Protein AF-0000000077099362 (afdb_homodimer)

Nearest PDB structures (foldseek):
  7r97-assembly1_B  TM=7.527E-01  e=1.107E-15  Escherichia coli K-12
  3o2r-assembly2_D  TM=9.716E-01  e=1.561E-10  Campylobacter jejuni subsp. jejuni NCTC 11168 = ATCC 700819
  7nql-assembly1_Bh  TM=5.702E-01  e=1.095E-11  Sus scrofa
  7odt-assembly1_c  TM=5.889E-01  e=9.084E-11  Homo sapiens
  7qh7-assembly1_c  TM=5.889E-01  e=1.486E-10  Homo sapiens

Solvent-accessible surface area (backbone atoms only — not comparable to full-atom values): 23415 Å² total; per-residue (Å²): 131,61,70,64,54,54,52,52,48,27,59,73,72,71,46,85,68,83,55,56,64,45,55,52,23,16,32,19,36,58,59,24,31,59,72,67,63,50,64,90,83,51,26,18,54,54,32,19,54,39,7,47,25,50,49,42,28,50,50,38,52,50,46,56,66,72,44,71,86,60,53,43,71,55,51,52,52,46,47,51,24,59,70,28,54,69,44,32,17,50,40,22,54,76,66,48,44,41,80,62,46,40,58,20,72,66,46,46,74,73,44,44,53,74,32,45,69,55,32,20,41,34,45,25,2,44,40,20,29,38,29,73,64,67,28,65,68,55,28,43,52,52,43,49,65,58,57,51,55,61,42,68,59,46,33,48,40,61,35,12,50,60,53,43,52,54,54,44,60,71,78,42,87,61,55,78,45,77,43,82,75,45,80,43,69,55,87,94,60,34,36,23,31,20,35,26,21,52,61,89,44,76,57,19,60,16,59,24,77,37,66,67,49,2,44,29,35,2,23,26,46,21,58,75,45,38,72,67,67,79,97,131,62,68,65,54,54,52,51,48,27,59,72,72,72,47,83,66,84,56,58,63,44,55,52,23,16,33,19,37,57,58,23,30,60,71,66,64,51,62,88,83,48,26,16,55,52,32,18,55,40,7,47,24,50,49,43,29,50,50,38,52,49,47,56,66,72,43,71,88,58,54,43,70,57,52,51,53,44,47,51,25,59,70,28,52,69,45,32,17,50,40,22,54,76,65,48,44,41,80,61,46,41,58,21,70,68,46,46,74,73,44,43,53,73,32,45,70,55,32,20,42,34,45,24,2,43,39,20,28,39,28,74,63,66,29,65,68,54,27,42,52,52,44,50,64,59,59,51,56,61,43,69,58,44,32,47,41,60,35,12,49,61,53,44,52,54,55,44,61,71,78,42,86,61,55,76,44,75,44,82,75,44,81,43,70,55,87,93,58,34,36,24,31,20,34,26,23,54,60,88,42,75,57,21,59,17,58,23,75,37,67,66,48,2,44,30,36,2,24,25,45,22,56,75,44,40,72,66,66,79,97

Structure (mmCIF, N/CA/C/O backbone):
data_AF-0000000077099362-model_v1
#
loop_
_entity.id
_entity.type
_entity.pdbx_description
1 polymer 'Ribonuclease 3'
#
loop_
_atom_site.group_PDB
_atom_site.id
_atom_site.type_symbol
_atom_site.label_atom_id
_atom_site.label_alt_id
_atom_site.label_comp_id
_atom_site.label_asym_id
_atom_site.label_entity_id
_atom_site.label_seq_id
_atom_site.pdbx_PDB_ins_code
_atom_site.Cartn_x
_atom_site.Cartn_y
_atom_site.Cartn_z
_atom_site.occupancy
_atom_site.B_iso_or_equiv
_atom_site.auth_seq_id
_atom_site.auth_comp_id
_atom_site.auth_asym_id
_atom_site.auth_atom_id
_atom_site.pdbx_PDB_model_num
ATOM 1 N N . MET A 1 1 ? 21.219 19 14.703 1 59.09 1 MET A N 1
ATOM 2 C CA . MET A 1 1 ? 19.953 19.156 15.414 1 59.09 1 MET A CA 1
ATOM 3 C C . MET A 1 1 ? 20.188 19.375 16.906 1 59.09 1 MET A C 1
ATOM 5 O O . MET A 1 1 ? 20.984 18.688 17.516 1 59.09 1 MET A O 1
ATOM 9 N N . ASN A 1 2 ? 19.625 20.469 17.469 1 68.56 2 ASN A N 1
ATOM 10 C CA . ASN A 1 2 ? 19.844 20.781 18.875 1 68.56 2 ASN A CA 1
ATOM 11 C C . ASN A 1 2 ? 19.172 19.75 19.781 1 68.56 2 ASN A C 1
ATOM 13 O O . ASN A 1 2 ? 18.078 19.281 19.5 1 68.56 2 ASN A O 1
ATOM 17 N N . GLN A 1 3 ? 19.953 19.031 20.578 1 73.81 3 GLN A N 1
ATOM 18 C CA . GLN A 1 3 ? 19.547 18.047 21.562 1 73.81 3 GLN A CA 1
ATOM 19 C C . GLN A 1 3 ? 18.25 18.469 22.25 1 73.81 3 GLN A C 1
ATOM 21 O O . GLN A 1 3 ? 17.375 17.625 22.5 1 73.81 3 GLN A O 1
ATOM 26 N N . SER A 1 4 ? 18.141 19.719 22.375 1 80.69 4 SER A N 1
ATOM 27 C CA . SER A 1 4 ? 16.969 20.234 23.047 1 80.69 4 SER A CA 1
ATOM 28 C C . SER A 1 4 ? 15.711 20.062 22.188 1 80.69 4 SER A C 1
ATOM 30 O O . SER A 1 4 ? 14.641 19.734 22.703 1 80.69 4 SER A O 1
ATOM 32 N N . ASN A 1 5 ? 15.898 20.141 20.922 1 88.5 5 ASN A N 1
ATOM 33 C CA . ASN A 1 5 ? 14.773 20.016 20 1 88.5 5 ASN A CA 1
ATOM 34 C C . ASN A 1 5 ? 14.258 18.578 19.938 1 88.5 5 ASN A C 1
ATOM 36 O O . ASN A 1 5 ? 13.047 18.344 19.922 1 88.5 5 ASN A O 1
ATOM 40 N N . GLN A 1 6 ? 15.156 17.672 20.016 1 91.25 6 GLN A N 1
ATOM 41 C CA . GLN A 1 6 ? 14.781 16.266 19.984 1 91.25 6 GLN A CA 1
ATOM 42 C C . GLN A 1 6 ? 14.078 15.859 21.266 1 91.25 6 GLN A C 1
ATOM 44 O O . GLN A 1 6 ? 13.125 15.078 21.25 1 91.25 6 GLN A O 1
ATOM 49 N N . GLU A 1 7 ? 14.641 16.375 22.375 1 93.69 7 GLU A N 1
ATOM 50 C CA . GLU A 1 7 ? 14.023 16.094 23.672 1 93.69 7 GLU A CA 1
ATOM 51 C C . GLU A 1 7 ? 12.609 16.641 23.75 1 93.69 7 GLU A C 1
ATOM 53 O O . GLU A 1 7 ? 11.711 15.984 24.281 1 93.69 7 GLU A O 1
ATOM 58 N N . ASP A 1 8 ? 12.461 17.812 23.266 1 95.38 8 ASP A N 1
ATOM 59 C CA . ASP A 1 8 ? 11.156 18.453 23.25 1 95.38 8 ASP A CA 1
ATOM 60 C C . ASP A 1 8 ? 10.156 17.656 22.422 1 95.38 8 ASP A C 1
ATOM 62 O O . ASP A 1 8 ? 8.992 17.5 22.812 1 95.38 8 ASP A O 1
ATOM 66 N N . PHE A 1 9 ? 10.586 17.141 21.312 1 96.5 9 PHE A N 1
ATOM 67 C CA . PHE A 1 9 ? 9.695 16.375 20.453 1 96.5 9 PHE A CA 1
ATOM 68 C C . PHE A 1 9 ? 9.328 15.047 21.094 1 96.5 9 PHE A C 1
ATOM 70 O O . PHE A 1 9 ? 8.18 14.609 21.031 1 96.5 9 PHE A O 1
ATOM 77 N N . GLN A 1 10 ? 10.312 14.43 21.703 1 97.25 10 GLN A N 1
ATOM 78 C CA . GLN A 1 10 ? 10.055 13.188 22.406 1 97.25 10 GLN A CA 1
ATOM 79 C C . GLN A 1 10 ? 9 13.391 23.5 1 97.25 10 GLN A C 1
ATOM 81 O O . GLN A 1 10 ? 8.125 12.539 23.688 1 97.25 10 GLN A O 1
ATOM 86 N N . LYS A 1 11 ? 9.086 14.5 24.188 1 96.06 11 LYS A N 1
ATOM 87 C CA . LYS A 1 11 ? 8.094 14.836 25.203 1 96.06 11 LYS A CA 1
ATOM 88 C C . LYS A 1 11 ? 6.715 15.047 24.594 1 96.06 11 LYS A C 1
ATOM 90 O O . LYS A 1 11 ? 5.703 14.602 25.141 1 96.06 11 LYS A O 1
ATOM 95 N N . LYS A 1 12 ? 6.711 15.688 23.516 1 95.5 12 LYS A N 1
ATOM 96 C CA . LYS A 1 12 ? 5.461 16 22.828 1 95.5 12 LYS A CA 1
ATOM 97 C C . LYS A 1 12 ? 4.73 14.734 22.406 1 95.5 12 LYS A C 1
ATOM 99 O O . LYS A 1 12 ? 3.508 14.641 22.547 1 95.5 12 LYS A O 1
ATOM 104 N N . ILE A 1 13 ? 5.48 13.703 21.891 1 96.56 13 ILE A N 1
ATOM 105 C CA . ILE A 1 13 ? 4.832 12.5 21.375 1 96.56 13 ILE A CA 1
ATOM 106 C C . ILE A 1 13 ? 4.824 11.422 22.453 1 96.56 13 ILE A C 1
ATOM 108 O O . ILE A 1 13 ? 4.398 10.289 22.203 1 96.56 13 ILE A O 1
ATOM 112 N N . LYS A 1 14 ? 5.414 11.75 23.641 1 96.31 14 LYS A N 1
ATOM 113 C CA . LYS A 1 14 ? 5.434 10.883 24.828 1 96.31 14 LYS A CA 1
ATOM 114 C C . LYS A 1 14 ? 6.125 9.562 24.516 1 96.31 14 LYS A C 1
ATOM 116 O O . LYS A 1 14 ? 5.621 8.492 24.875 1 96.31 14 LYS A O 1
ATOM 121 N N . ILE A 1 15 ? 7.195 9.656 23.75 1 97.5 15 ILE A N 1
ATOM 122 C CA . ILE A 1 15 ? 8.023 8.492 23.453 1 97.5 15 ILE A CA 1
ATOM 123 C C . ILE A 1 15 ? 9.492 8.836 23.688 1 97.5 15 ILE A C 1
ATOM 125 O O . ILE A 1 15 ? 10.016 9.805 23.125 1 97.5 15 ILE A O 1
ATOM 129 N N . ARG A 1 16 ? 10.133 8.102 24.562 1 97.44 16 ARG A N 1
ATOM 130 C CA . ARG A 1 16 ? 11.57 8.234 24.766 1 97.44 16 ARG A CA 1
ATOM 131 C C . ARG A 1 16 ? 12.344 7.188 23.969 1 97.44 16 ARG A C 1
ATOM 133 O O . ARG A 1 16 ? 12.305 6 24.297 1 97.44 16 ARG A O 1
ATOM 140 N N . PHE A 1 17 ? 13.031 7.621 23.016 1 97.94 17 PHE A N 1
ATOM 141 C CA . PHE A 1 17 ? 13.758 6.715 22.141 1 97.94 17 PHE A CA 1
ATOM 142 C C . PHE A 1 17 ? 14.953 6.102 22.844 1 97.94 17 PHE A C 1
ATOM 144 O O . PHE A 1 17 ? 15.688 6.801 23.562 1 97.94 17 PHE A O 1
ATOM 151 N N . HIS A 1 18 ? 15.148 4.832 22.688 1 98.25 18 HIS A N 1
ATOM 152 C CA . HIS A 1 18 ? 16.375 4.184 23.141 1 98.25 18 HIS A CA 1
ATOM 153 C C . HIS A 1 18 ? 17.562 4.617 22.297 1 98.25 18 HIS A C 1
ATOM 155 O O . HIS A 1 18 ? 18.641 4.918 22.828 1 98.25 18 HIS A O 1
ATOM 161 N N . ASP A 1 19 ? 17.438 4.609 20.984 1 97.62 19 ASP A N 1
ATOM 162 C CA . ASP A 1 19 ? 18.422 5.109 20.031 1 97.62 19 ASP A CA 1
ATOM 163 C C . ASP A 1 19 ? 17.984 6.449 19.438 1 97.62 19 ASP A C 1
ATOM 165 O O . ASP A 1 19 ? 17.25 6.488 18.438 1 97.62 19 ASP A O 1
ATOM 169 N N . LYS A 1 20 ? 18.469 7.477 19.953 1 96.12 20 LYS A N 1
ATOM 170 C CA . LYS A 1 20 ? 18.062 8.828 19.578 1 96.12 20 LYS A CA 1
ATOM 171 C C . LYS A 1 20 ? 18.438 9.125 18.125 1 96.12 20 LYS A C 1
ATOM 173 O O . LYS A 1 20 ? 17.844 10.016 17.5 1 96.12 20 LYS A O 1
ATOM 178 N N . LYS A 1 21 ? 19.375 8.398 17.578 1 96.38 21 LYS A N 1
ATOM 179 C CA . LYS A 1 21 ? 19.797 8.609 16.203 1 96.38 21 LYS A CA 1
ATOM 180 C C . LYS A 1 21 ? 18.656 8.312 15.227 1 96.38 21 LYS A C 1
ATOM 182 O O . LYS A 1 21 ? 18.562 8.922 14.164 1 96.38 21 LYS A O 1
ATOM 187 N N . LEU A 1 22 ? 17.797 7.324 15.586 1 97.75 22 LEU A N 1
ATOM 188 C CA . LEU A 1 22 ? 16.641 6.988 14.75 1 97.75 22 LEU A CA 1
ATOM 189 C C . LEU A 1 22 ? 15.711 8.195 14.594 1 97.75 22 LEU A C 1
ATOM 191 O O . LEU A 1 22 ? 15.234 8.477 13.492 1 97.75 22 LEU A O 1
ATOM 195 N N . LEU A 1 23 ? 15.5 8.891 15.734 1 97.88 23 LEU A N 1
ATOM 196 C CA . LEU A 1 23 ? 14.641 10.07 15.688 1 97.88 23 LEU A CA 1
ATOM 197 C C . LEU A 1 23 ? 15.297 11.18 14.875 1 97.88 23 LEU A C 1
ATOM 199 O O . LEU A 1 23 ? 14.625 11.852 14.078 1 97.88 23 LEU A O 1
ATOM 203 N N . THR A 1 24 ? 16.594 11.352 15.055 1 97.06 24 THR A N 1
ATOM 204 C CA . THR A 1 24 ? 17.328 12.352 14.281 1 97.06 24 THR A CA 1
ATOM 205 C C . THR A 1 24 ? 17.172 12.086 12.789 1 97.06 24 THR A C 1
ATOM 207 O O . THR A 1 24 ? 16.891 13 12.016 1 97.06 24 THR A O 1
ATOM 210 N N . THR A 1 25 ? 17.328 10.852 12.414 1 97.62 25 THR A N 1
ATOM 211 C CA . THR A 1 25 ? 17.219 10.461 11.016 1 97.62 25 THR A CA 1
ATOM 212 C C . THR A 1 25 ? 15.797 10.711 10.5 1 97.62 25 THR A C 1
ATOM 214 O O . THR A 1 25 ? 15.617 11.234 9.398 1 97.62 25 THR A O 1
ATOM 217 N N . ALA A 1 26 ? 14.781 10.391 11.305 1 98.56 26 ALA A N 1
ATOM 218 C CA . ALA A 1 26 ? 13.383 10.562 10.914 1 98.56 26 ALA A CA 1
ATOM 219 C C . ALA A 1 26 ? 13.062 12.031 10.656 1 98.56 26 ALA A C 1
ATOM 221 O O . ALA A 1 26 ? 12.203 12.352 9.828 1 98.56 26 ALA A O 1
ATOM 222 N N . LEU A 1 27 ? 13.805 12.906 11.352 1 98.25 27 LEU A N 1
ATOM 223 C CA . LEU A 1 27 ? 13.523 14.336 11.281 1 98.25 27 LEU A CA 1
ATOM 224 C C . LEU A 1 27 ? 14.43 15.023 10.273 1 98.25 27 LEU A C 1
ATOM 226 O O . LEU A 1 27 ? 14.328 16.234 10.062 1 98.25 27 LEU A O 1
ATOM 230 N N . THR A 1 28 ? 15.266 14.281 9.609 1 98.12 28 THR A N 1
ATOM 231 C CA . THR A 1 28 ? 16.234 14.844 8.672 1 98.12 28 THR A CA 1
ATOM 232 C C . THR A 1 28 ? 15.719 14.727 7.234 1 98.12 28 THR A C 1
ATOM 234 O O . THR A 1 28 ? 15.664 13.625 6.68 1 98.12 28 THR A O 1
ATOM 237 N N . HIS A 1 29 ? 15.336 15.797 6.684 1 98.31 29 HIS A N 1
ATOM 238 C CA . HIS A 1 29 ? 14.922 15.828 5.285 1 98.31 29 HIS A CA 1
ATOM 239 C C . HIS A 1 29 ? 16.125 15.68 4.352 1 98.31 29 HIS A C 1
ATOM 241 O O . HIS A 1 29 ? 17.25 16.047 4.715 1 98.31 29 HIS A O 1
ATOM 247 N N . SER A 1 30 ? 15.898 15.188 3.166 1 97.31 30 SER A N 1
ATOM 248 C CA . SER A 1 30 ? 16.969 14.945 2.209 1 97.31 30 SER A CA 1
ATOM 249 C C . SER A 1 30 ? 17.688 16.234 1.838 1 97.31 30 SER A C 1
ATOM 251 O O . SER A 1 30 ? 18.891 16.25 1.58 1 97.31 30 SER A O 1
ATOM 253 N N . SER A 1 31 ? 16.984 17.391 1.792 1 96.94 31 SER A N 1
ATOM 254 C CA . SER A 1 31 ? 17.594 18.672 1.492 1 96.94 31 SER A CA 1
ATOM 255 C C . SER A 1 31 ? 18.719 19 2.484 1 96.94 31 SER A C 1
ATOM 257 O O . SER A 1 31 ? 19.766 19.531 2.104 1 96.94 31 SER A O 1
ATOM 259 N N . TYR A 1 32 ? 18.5 18.703 3.723 1 97.31 32 TYR A N 1
ATOM 260 C CA . TYR A 1 32 ? 19.484 18.953 4.777 1 97.31 32 TYR A CA 1
ATOM 261 C C . TYR A 1 32 ? 20.672 18.016 4.637 1 97.31 32 TYR A C 1
ATOM 263 O O . TYR A 1 32 ? 21.828 18.453 4.75 1 97.31 32 TYR A O 1
ATOM 271 N N . ALA A 1 33 ? 20.344 16.75 4.496 1 96.12 33 ALA A N 1
ATOM 272 C CA . ALA A 1 33 ? 21.391 15.758 4.348 1 96.12 33 ALA A CA 1
ATOM 273 C C . ALA A 1 33 ? 22.312 16.109 3.188 1 96.12 33 ALA A C 1
ATOM 275 O O . ALA A 1 33 ? 23.547 15.977 3.297 1 96.12 33 ALA A O 1
ATOM 276 N N . ASN A 1 34 ? 21.734 16.484 2.1 1 94.25 34 ASN A N 1
ATOM 277 C CA . ASN A 1 34 ? 22.516 16.875 0.928 1 94.25 34 ASN A CA 1
ATOM 278 C C . ASN A 1 34 ? 23.359 18.109 1.201 1 94.25 34 ASN A C 1
ATOM 280 O O . ASN A 1 34 ? 24.531 18.156 0.833 1 94.25 34 ASN A O 1
ATOM 284 N N . GLU A 1 35 ? 22.734 19.109 1.801 1 94.44 35 GLU A N 1
ATOM 285 C CA . GLU A 1 35 ? 23.422 20.359 2.104 1 94.44 35 GLU A CA 1
ATOM 286 C C . GLU A 1 35 ? 24.641 20.125 3.002 1 94.44 35 GLU A C 1
ATOM 288 O O . GLU A 1 35 ? 25.688 20.75 2.83 1 94.44 35 GLU A O 1
ATOM 293 N N . ARG A 1 36 ? 24.516 19.234 3.883 1 93.56 36 ARG A N 1
ATOM 294 C CA . ARG A 1 36 ? 25.578 18.969 4.852 1 93.56 36 ARG A CA 1
ATOM 295 C C . ARG A 1 36 ? 26.469 17.828 4.375 1 93.56 36 ARG A C 1
ATOM 297 O O . ARG A 1 36 ? 27.391 17.406 5.09 1 93.56 36 ARG A O 1
ATOM 304 N N . LYS A 1 37 ? 26.156 17.234 3.25 1 91.88 37 LYS A N 1
ATOM 305 C CA . LYS A 1 37 ? 26.938 16.156 2.652 1 91.88 37 LYS A CA 1
ATOM 306 C C . LYS A 1 37 ? 27.031 14.961 3.59 1 91.88 37 LYS A C 1
ATOM 308 O O . LYS A 1 37 ? 28.109 14.422 3.82 1 91.88 37 LYS A O 1
ATOM 313 N N . LEU A 1 38 ? 25.938 14.773 4.18 1 89 38 LEU A N 1
ATOM 314 C CA . LEU A 1 38 ? 25.875 13.594 5.039 1 89 38 LEU A CA 1
ATOM 315 C C . LEU A 1 38 ? 25.953 12.32 4.211 1 89 38 LEU A C 1
ATOM 317 O O . LEU A 1 38 ? 25.641 12.328 3.018 1 89 38 LEU A O 1
ATOM 321 N N . SER A 1 39 ? 26.328 11.219 4.812 1 84.94 39 SER A N 1
ATOM 322 C CA . SER A 1 39 ? 26.391 9.93 4.133 1 84.94 39 SER A CA 1
ATOM 323 C C . SER A 1 39 ? 25.016 9.469 3.682 1 84.94 39 SER A C 1
ATOM 325 O O . SER A 1 39 ? 24 9.961 4.18 1 84.94 39 SER A O 1
ATOM 327 N N . ARG A 1 40 ? 25.047 8.547 2.797 1 81.44 40 ARG A N 1
ATOM 328 C CA . ARG A 1 40 ? 23.797 7.992 2.277 1 81.44 40 ARG A CA 1
ATOM 329 C C . ARG A 1 40 ? 23 7.324 3.387 1 81.44 40 ARG A C 1
ATOM 331 O O . ARG A 1 40 ? 23.562 6.66 4.258 1 81.44 40 ARG A O 1
ATOM 338 N N . GLY A 1 41 ? 21.781 7.539 3.365 1 84.06 41 GLY A N 1
ATOM 339 C CA . GLY A 1 41 ? 20.906 6.867 4.309 1 84.06 41 GLY A CA 1
ATOM 340 C C . GLY A 1 41 ? 20.672 7.656 5.586 1 84.06 41 GLY A C 1
ATOM 341 O O . GLY A 1 41 ? 20.062 7.16 6.527 1 84.06 41 GLY A O 1
ATOM 342 N N . LYS A 1 42 ? 21.078 8.898 5.531 1 90.69 42 LYS A N 1
ATOM 343 C CA . LYS A 1 42 ? 20.984 9.68 6.758 1 90.69 42 LYS A CA 1
ATOM 344 C C . LYS A 1 42 ? 19.75 10.578 6.738 1 90.69 42 LYS A C 1
ATOM 346 O O . LYS A 1 42 ? 19.438 11.242 7.73 1 90.69 42 LYS A O 1
ATOM 351 N N . ASP A 1 43 ? 19.078 10.609 5.656 1 97.38 43 ASP A N 1
ATOM 352 C CA . ASP A 1 43 ? 17.797 11.32 5.617 1 97.38 43 ASP A CA 1
ATOM 353 C C . ASP A 1 43 ? 16.641 10.375 5.945 1 97.38 43 ASP A C 1
ATOM 355 O O . ASP A 1 43 ? 16.859 9.203 6.25 1 97.38 43 ASP A O 1
ATOM 359 N N . ASN A 1 44 ? 15.461 10.859 5.902 1 98.44 44 ASN A N 1
ATOM 360 C CA . ASN A 1 44 ? 14.352 10.125 6.488 1 98.44 44 ASN A CA 1
ATOM 361 C C . ASN A 1 44 ? 13.648 9.25 5.449 1 98.44 44 ASN A C 1
ATOM 363 O O . ASN A 1 44 ? 12.617 8.648 5.738 1 98.44 44 ASN A O 1
ATOM 367 N N . GLU A 1 45 ? 14.227 9.086 4.27 1 98.44 45 GLU A N 1
ATOM 368 C CA . GLU A 1 45 ? 13.523 8.438 3.162 1 98.44 45 GLU A CA 1
ATOM 369 C C . GLU A 1 45 ? 13.344 6.945 3.418 1 98.44 45 GLU A C 1
ATOM 371 O O . GLU A 1 45 ? 12.258 6.402 3.199 1 98.44 45 GLU A O 1
ATOM 376 N N . ARG A 1 46 ? 14.375 6.277 3.891 1 98.56 46 ARG A N 1
ATOM 377 C CA . ARG A 1 46 ? 14.273 4.844 4.156 1 98.56 46 ARG A CA 1
ATOM 378 C C . ARG A 1 46 ? 13.328 4.574 5.328 1 98.56 46 ARG A C 1
ATOM 380 O O . ARG A 1 46 ? 12.594 3.584 5.32 1 98.56 46 ARG A O 1
ATOM 387 N N . LEU A 1 47 ? 13.367 5.469 6.348 1 98.81 47 LEU A N 1
ATOM 388 C CA . LEU A 1 47 ? 12.453 5.324 7.469 1 98.81 47 LEU A CA 1
ATOM 389 C C . LEU A 1 47 ? 11.008 5.566 7.031 1 98.81 47 LEU A C 1
ATOM 391 O O . LEU A 1 47 ? 10.086 4.926 7.535 1 98.81 47 LEU A O 1
ATOM 395 N N . GLU A 1 48 ? 10.852 6.547 6.164 1 98.81 48 GLU A N 1
ATOM 396 C CA . GLU A 1 48 ? 9.539 6.785 5.582 1 98.81 48 GLU A CA 1
ATOM 397 C C . GLU A 1 48 ? 9.016 5.535 4.875 1 98.81 48 GLU A C 1
ATOM 399 O O . GLU A 1 48 ? 7.844 5.176 5.02 1 98.81 48 GLU A O 1
ATOM 404 N N . PHE A 1 49 ? 9.859 4.891 4.129 1 98.75 49 PHE A N 1
ATOM 405 C CA . PHE A 1 49 ? 9.539 3.654 3.426 1 98.75 49 PHE A CA 1
ATOM 406 C C . PHE A 1 49 ? 9.039 2.592 4.395 1 98.75 49 PHE A C 1
ATOM 408 O O . PHE A 1 49 ? 7.984 1.987 4.172 1 98.75 49 PHE A O 1
ATOM 415 N N . LEU A 1 50 ? 9.75 2.387 5.453 1 98.81 50 LEU A N 1
ATOM 416 C CA . LEU A 1 50 ? 9.375 1.401 6.457 1 98.81 50 LEU A CA 1
ATOM 417 C C . LEU A 1 50 ? 8.117 1.842 7.203 1 98.81 50 LEU A C 1
ATOM 419 O O . LEU A 1 50 ? 7.203 1.041 7.414 1 98.81 50 LEU A O 1
ATOM 423 N N . GLY A 1 51 ? 8.062 3.109 7.578 1 98.88 51 GLY A N 1
ATOM 424 C CA . GLY A 1 51 ? 6.938 3.662 8.312 1 98.88 51 GLY A CA 1
ATOM 425 C C . GLY A 1 51 ? 5.629 3.578 7.555 1 98.88 51 GLY A C 1
ATOM 426 O O . GLY A 1 51 ? 4.57 3.357 8.148 1 98.88 51 GLY A O 1
ATOM 427 N N . ASP A 1 52 ? 5.727 3.779 6.262 1 98.62 52 ASP A N 1
ATOM 428 C CA . ASP A 1 52 ? 4.543 3.656 5.418 1 98.62 52 ASP A CA 1
ATOM 429 C C . ASP A 1 52 ? 3.936 2.26 5.527 1 98.62 52 ASP A C 1
ATOM 431 O O . ASP A 1 52 ? 2.715 2.117 5.641 1 98.62 52 ASP A O 1
ATOM 435 N N . ALA A 1 53 ? 4.73 1.261 5.508 1 98.81 53 ALA A N 1
ATOM 436 C CA . ALA A 1 53 ? 4.273 -0.124 5.605 1 98.81 53 ALA A CA 1
ATOM 437 C C . ALA A 1 53 ? 3.701 -0.414 6.992 1 98.81 53 ALA A C 1
ATOM 439 O O . ALA A 1 53 ? 2.686 -1.102 7.117 1 98.81 53 ALA A O 1
ATOM 440 N N . VAL A 1 54 ? 4.352 0.103 8.008 1 98.94 54 VAL A N 1
ATOM 441 C CA . VAL A 1 54 ? 3.867 -0.056 9.375 1 98.94 54 VAL A CA 1
ATOM 442 C C . VAL A 1 54 ? 2.484 0.576 9.516 1 98.94 54 VAL A C 1
ATOM 444 O O . VAL A 1 54 ? 1.562 -0.046 10.047 1 98.94 54 VAL A O 1
ATOM 447 N N . LEU A 1 55 ? 2.395 1.771 9.016 1 98.88 55 LEU A N 1
ATOM 448 C CA . LEU A 1 55 ? 1.136 2.508 9.062 1 98.88 55 LEU A CA 1
ATOM 449 C C . LEU A 1 55 ? 0.033 1.751 8.328 1 98.88 55 LEU A C 1
ATOM 451 O O . LEU A 1 55 ? -1.101 1.68 8.812 1 98.88 55 LEU A O 1
ATOM 455 N N . GLU A 1 56 ? 0.361 1.206 7.223 1 98.56 56 GLU A N 1
ATOM 456 C CA . GLU A 1 56 ? -0.602 0.458 6.422 1 98.56 56 GLU A CA 1
ATOM 457 C C . GLU A 1 56 ? -1.191 -0.708 7.211 1 98.56 56 GLU A C 1
ATOM 459 O O . GLU A 1 56 ? -2.404 -0.923 7.195 1 98.56 56 GLU A O 1
ATOM 464 N N . LEU A 1 57 ? -0.36 -1.438 7.824 1 98.81 57 LEU A N 1
ATOM 465 C CA . LEU A 1 57 ? -0.86 -2.59 8.562 1 98.81 57 LEU A CA 1
ATOM 466 C C . LEU A 1 57 ? -1.674 -2.146 9.773 1 98.81 57 LEU A C 1
ATOM 468 O O . LEU A 1 57 ? -2.75 -2.689 10.039 1 98.81 57 LEU A O 1
ATOM 472 N N . ILE A 1 58 ? -1.197 -1.14 10.5 1 98.69 58 ILE A N 1
ATOM 473 C CA . ILE A 1 58 ? -1.915 -0.661 11.672 1 98.69 58 ILE A CA 1
ATOM 474 C C . ILE A 1 58 ? -3.312 -0.193 11.273 1 98.69 58 ILE A C 1
ATOM 476 O O . ILE A 1 58 ? -4.301 -0.554 11.914 1 98.69 58 ILE A O 1
ATOM 480 N N . MET A 1 59 ? -3.357 0.556 10.211 1 98.44 59 MET A N 1
ATOM 481 C CA . MET A 1 59 ? -4.633 1.099 9.75 1 98.44 59 MET A CA 1
ATOM 482 C C . MET A 1 59 ? -5.551 -0.014 9.258 1 98.44 59 MET A C 1
ATOM 484 O O . MET A 1 59 ? -6.734 -0.042 9.586 1 98.44 59 MET A O 1
ATOM 488 N N . SER A 1 60 ? -5.039 -0.912 8.461 1 98.69 60 SER A N 1
ATOM 489 C CA . SER A 1 60 ? -5.836 -2.016 7.93 1 98.69 60 SER A CA 1
ATOM 490 C C . SER A 1 60 ? -6.375 -2.895 9.055 1 98.69 60 SER A C 1
ATOM 492 O O . SER A 1 60 ? -7.531 -3.322 9.016 1 98.69 60 SER A O 1
ATOM 494 N N . ASP A 1 61 ? -5.5 -3.176 10.008 1 98.56 61 ASP A N 1
ATOM 495 C CA . ASP A 1 61 ? -5.906 -3.971 11.164 1 98.56 61 ASP A CA 1
ATOM 496 C C . ASP A 1 61 ? -7.023 -3.279 11.938 1 98.56 61 ASP A C 1
ATOM 498 O O . ASP A 1 61 ? -8.031 -3.904 12.273 1 98.56 61 ASP A O 1
ATOM 502 N N . TYR A 1 62 ? -6.891 -1.995 12.18 1 98.06 62 TYR A N 1
ATOM 503 C CA . TYR A 1 62 ? -7.898 -1.201 12.875 1 98.06 62 TYR A CA 1
ATOM 504 C C . TYR A 1 62 ? -9.227 -1.234 12.133 1 98.06 62 TYR A C 1
ATOM 506 O O . TYR A 1 62 ? -10.273 -1.503 12.727 1 98.06 62 TYR A O 1
ATOM 514 N N . LEU A 1 63 ? -9.203 -0.965 10.836 1 97.81 63 LEU A N 1
ATOM 515 C CA . LEU A 1 63 ? -10.406 -0.902 10.023 1 97.81 63 LEU A CA 1
ATOM 516 C C . LEU A 1 63 ? -11.086 -2.268 9.945 1 97.81 63 LEU A C 1
ATOM 518 O O . LEU A 1 63 ? -12.312 -2.363 10.023 1 97.81 63 LEU A O 1
ATOM 522 N N . PHE A 1 64 ? -10.273 -3.332 9.797 1 98.31 64 PHE A N 1
ATOM 523 C CA . PHE A 1 64 ? -10.766 -4.699 9.695 1 98.31 64 PHE A CA 1
ATOM 524 C C . PHE A 1 64 ? -11.578 -5.07 10.938 1 98.31 64 PHE A C 1
ATOM 526 O O . PHE A 1 64 ? -12.641 -5.688 10.828 1 98.31 64 PHE A O 1
ATOM 533 N N . HIS A 1 65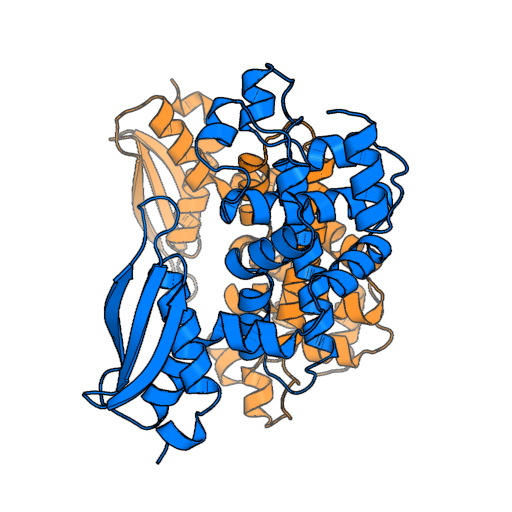 ? -11.148 -4.633 12.078 1 97.62 65 HIS A N 1
ATOM 534 C CA . HIS A 1 65 ? -11.766 -5.035 13.336 1 97.62 65 HIS A CA 1
ATOM 535 C C . HIS A 1 65 ? -12.875 -4.074 13.734 1 97.62 65 HIS A C 1
ATOM 537 O O . HIS A 1 65 ? -13.852 -4.473 14.383 1 97.62 65 HIS A O 1
ATOM 543 N N . THR A 1 66 ? -12.758 -2.822 13.406 1 96.06 66 THR A N 1
ATOM 544 C CA . THR A 1 66 ? -13.734 -1.808 13.805 1 96.06 66 THR A CA 1
ATOM 545 C C . THR A 1 66 ? -14.969 -1.865 12.914 1 96.06 66 THR A C 1
ATOM 547 O O . THR A 1 66 ? -16.094 -1.714 13.398 1 96.06 66 THR A O 1
ATOM 550 N N . TYR A 1 67 ? -14.789 -2.084 11.656 1 95.06 67 TYR A N 1
ATOM 551 C CA . TYR A 1 67 ? -15.875 -2.102 10.688 1 95.06 67 TYR A CA 1
ATOM 552 C C . TYR A 1 67 ? -16.094 -3.508 10.148 1 95.06 67 TYR A C 1
ATOM 554 O O . TYR A 1 67 ? -15.961 -3.748 8.945 1 95.06 67 TYR A O 1
ATOM 562 N N . LYS A 1 68 ? -16.594 -4.336 10.953 1 94.88 68 LYS A N 1
ATOM 563 C CA . LYS A 1 68 ? -16.672 -5.777 10.727 1 94.88 68 LYS A CA 1
ATOM 564 C C . LYS A 1 68 ? -17.672 -6.109 9.617 1 94.88 68 LYS A C 1
ATOM 566 O O . LYS A 1 68 ? -17.547 -7.152 8.969 1 94.88 68 LYS A O 1
ATOM 571 N N . ASP A 1 69 ? -18.625 -5.18 9.359 1 94.25 69 ASP A N 1
ATOM 572 C CA . ASP A 1 69 ? -19.703 -5.48 8.414 1 94.25 69 ASP A CA 1
ATOM 573 C C . ASP A 1 69 ? -19.453 -4.793 7.074 1 94.25 69 ASP A C 1
ATOM 575 O O . ASP A 1 69 ? -20.234 -4.969 6.137 1 94.25 69 ASP A O 1
ATOM 579 N N . GLU A 1 70 ? -18.391 -3.998 6.992 1 95 70 GLU A N 1
ATOM 580 C CA . GLU A 1 70 ? -18.125 -3.27 5.754 1 95 70 GLU A CA 1
ATOM 581 C C . GLU A 1 70 ? -17.328 -4.125 4.773 1 95 70 GLU A C 1
ATOM 583 O O . GLU A 1 70 ? -16.422 -4.855 5.176 1 95 70 GLU A O 1
ATOM 588 N N . PRO A 1 71 ? -17.656 -4.055 3.471 1 95.75 71 PRO A N 1
ATOM 589 C CA . PRO A 1 71 ? -16.922 -4.82 2.463 1 95.75 71 PRO A CA 1
ATOM 590 C C . PRO A 1 71 ? -15.531 -4.262 2.203 1 95.75 71 PRO A C 1
ATOM 592 O O . PRO A 1 71 ? -15.234 -3.129 2.586 1 95.75 71 PRO A O 1
ATOM 595 N N . GLU A 1 72 ? -14.711 -5.035 1.538 1 97.06 72 GLU A N 1
ATOM 596 C CA . GLU A 1 72 ? -13.328 -4.691 1.23 1 97.06 72 GLU A CA 1
ATOM 597 C C . GLU A 1 72 ? -13.242 -3.338 0.531 1 97.06 72 GLU A C 1
ATOM 599 O O . GLU A 1 72 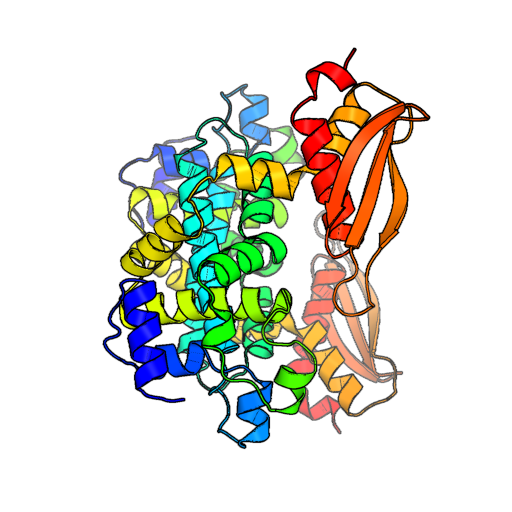? -12.352 -2.531 0.833 1 97.06 72 GLU A O 1
ATOM 604 N N . GLY A 1 73 ? -14.117 -3.119 -0.422 1 95.25 73 GLY A N 1
ATOM 605 C CA . GLY A 1 73 ? -14.094 -1.862 -1.151 1 95.25 73 GLY A CA 1
ATOM 606 C C . GLY A 1 73 ? -14.219 -0.648 -0.251 1 95.25 73 GLY A C 1
ATOM 607 O O . GLY A 1 73 ? -13.516 0.347 -0.444 1 95.25 73 GLY A O 1
ATOM 608 N N . LYS A 1 74 ? -15.023 -0.724 0.744 1 94.19 74 LYS A N 1
ATOM 609 C CA . LYS A 1 74 ? -15.203 0.366 1.7 1 94.19 74 LYS A CA 1
ATOM 610 C C . LYS A 1 74 ? -13.977 0.517 2.596 1 94.19 74 LYS A C 1
ATOM 612 O O . LYS A 1 74 ? -13.539 1.635 2.871 1 94.19 74 LYS A O 1
ATOM 617 N N . LEU A 1 75 ? -13.445 -0.601 3.049 1 97.25 75 LEU A N 1
ATOM 618 C CA . LEU A 1 75 ? -12.25 -0.568 3.885 1 97.25 75 LEU A CA 1
ATOM 619 C C . LEU A 1 75 ? -11.086 0.071 3.143 1 97.25 75 LEU A C 1
ATOM 621 O O . LEU A 1 75 ? -10.336 0.861 3.719 1 97.25 75 LEU A O 1
ATOM 625 N N . THR A 1 76 ? -10.969 -0.267 1.896 1 97.19 76 THR A N 1
ATOM 626 C CA . THR A 1 76 ? -9.898 0.264 1.057 1 97.19 76 THR A CA 1
ATOM 627 C C . THR A 1 76 ? -10.023 1.778 0.916 1 97.19 76 THR A C 1
ATOM 629 O O . THR A 1 76 ? -9.031 2.502 1.04 1 97.19 76 THR A O 1
ATOM 632 N N . LYS A 1 77 ? -11.18 2.244 0.701 1 94.31 77 LYS A N 1
ATOM 633 C CA . LYS A 1 77 ? -11.438 3.676 0.573 1 94.31 77 LYS A CA 1
ATOM 634 C C . LYS A 1 77 ? -11.148 4.406 1.882 1 94.31 77 LYS A C 1
ATOM 636 O O . LYS A 1 77 ? -10.531 5.477 1.878 1 94.31 77 LYS A O 1
ATOM 641 N N . MET A 1 78 ? -11.609 3.836 2.949 1 95.12 78 MET A N 1
ATOM 642 C CA . MET A 1 78 ? -11.367 4.43 4.262 1 95.12 78 MET A CA 1
ATOM 643 C C . MET A 1 78 ? -9.875 4.508 4.555 1 95.12 78 MET A C 1
ATOM 645 O O . MET A 1 78 ? -9.383 5.543 5.012 1 95.12 78 MET A O 1
ATOM 649 N N . ARG A 1 79 ? -9.172 3.432 4.266 1 97.38 79 ARG A N 1
ATOM 650 C CA . ARG A 1 79 ? -7.727 3.441 4.488 1 97.38 79 ARG A CA 1
ATOM 651 C C . ARG A 1 79 ? -7.055 4.535 3.664 1 97.38 79 ARG A C 1
ATOM 653 O O . ARG A 1 79 ? -6.207 5.27 4.172 1 97.38 79 ARG A O 1
ATOM 660 N N . ALA A 1 80 ? -7.41 4.59 2.414 1 95.88 80 ALA A N 1
ATOM 661 C CA . ALA A 1 80 ? -6.82 5.578 1.517 1 95.88 80 ALA A CA 1
ATOM 662 C C . ALA A 1 80 ? -7.008 6.992 2.059 1 95.88 80 ALA A C 1
ATOM 664 O O . ALA A 1 80 ? -6.105 7.828 1.964 1 95.88 80 ALA A O 1
ATOM 665 N N . SER A 1 81 ? -8.117 7.266 2.619 1 94.12 81 SER A N 1
ATOM 666 C CA . SER A 1 81 ? -8.43 8.594 3.143 1 94.12 81 SER A CA 1
ATOM 667 C C . SER A 1 81 ? -7.656 8.875 4.426 1 94.12 81 SER A C 1
ATOM 669 O O . SER A 1 81 ? -7.371 10.031 4.738 1 94.12 81 SER A O 1
ATOM 671 N N . LEU A 1 82 ? -7.277 7.824 5.082 1 96.12 82 LEU A N 1
ATOM 672 C CA . LEU A 1 82 ? -6.648 7.992 6.391 1 96.12 82 LEU A CA 1
ATOM 673 C C . LEU A 1 82 ? -5.129 8.039 6.262 1 96.12 82 LEU A C 1
ATOM 675 O O . LEU A 1 82 ? -4.445 8.578 7.133 1 96.12 82 LEU A O 1
ATOM 679 N N . VAL A 1 83 ? -4.598 7.445 5.145 1 97.44 83 VAL A N 1
ATOM 680 C CA . VAL A 1 83 ? -3.143 7.359 5.047 1 97.44 83 VAL A CA 1
ATOM 681 C C . VAL A 1 83 ? -2.65 8.234 3.896 1 97.44 83 VAL A C 1
ATOM 683 O O . VAL A 1 83 ? -1.471 8.188 3.537 1 97.44 83 VAL A O 1
ATOM 686 N N . CYS A 1 84 ? -3.529 9.016 3.385 1 94.62 84 CYS A N 1
ATOM 687 C CA . CYS A 1 84 ? -3.145 9.891 2.285 1 94.62 84 CYS A CA 1
ATOM 688 C C . CYS A 1 84 ? -2.346 11.086 2.793 1 94.62 84 CYS A C 1
ATOM 690 O O . CYS A 1 84 ? -2.33 11.359 3.994 1 94.62 84 CYS A O 1
ATOM 692 N N . GLU A 1 85 ? -1.736 11.711 1.847 1 96 85 GLU A N 1
ATOM 693 C CA . GLU A 1 85 ? -0.821 12.812 2.146 1 96 85 GLU A CA 1
ATOM 694 C C . GLU A 1 85 ? -1.524 13.922 2.926 1 96 85 GLU A C 1
ATOM 696 O O . GLU A 1 85 ? -1.04 14.352 3.973 1 96 85 GLU A O 1
ATOM 701 N N . PRO A 1 86 ? -2.713 14.391 2.559 1 93.12 86 PRO A N 1
ATOM 702 C CA . PRO A 1 86 ? -3.355 15.484 3.291 1 93.12 86 PRO A CA 1
ATOM 703 C C . PRO A 1 86 ? -3.672 15.117 4.738 1 93.12 86 PRO A C 1
ATOM 705 O O . PRO A 1 86 ? -3.469 15.93 5.645 1 93.12 86 PRO A O 1
ATOM 708 N N . THR A 1 87 ? -4.125 13.922 4.973 1 94.88 87 THR A N 1
ATOM 709 C CA . THR A 1 87 ? -4.434 13.484 6.332 1 94.88 87 THR A CA 1
ATOM 710 C C . THR A 1 87 ? -3.166 13.422 7.18 1 94.88 87 THR A C 1
ATOM 712 O O . THR A 1 87 ? -3.141 13.93 8.305 1 94.88 87 THR A O 1
ATOM 715 N N . LEU A 1 88 ? -2.148 12.82 6.656 1 97.94 88 LEU A N 1
ATOM 716 C CA . LEU A 1 88 ? -0.901 12.68 7.398 1 97.94 88 LEU A CA 1
ATOM 717 C C . LEU A 1 88 ? -0.27 14.039 7.676 1 97.94 88 LEU A C 1
ATOM 719 O O . LEU A 1 88 ? 0.303 14.25 8.742 1 97.94 88 LEU A O 1
ATOM 723 N N . ALA A 1 89 ? -0.341 14.898 6.66 1 96.88 89 ALA A N 1
ATOM 724 C CA . ALA A 1 89 ? 0.16 16.266 6.859 1 96.88 89 ALA A CA 1
ATOM 725 C C . ALA A 1 89 ? -0.612 16.969 7.969 1 96.88 89 ALA A C 1
ATOM 727 O O . ALA A 1 89 ? -0.024 17.688 8.781 1 96.88 89 ALA A O 1
ATOM 728 N N . PHE A 1 90 ? -1.89 16.812 7.988 1 93.62 90 PHE A N 1
ATOM 729 C CA . PHE A 1 90 ? -2.734 17.391 9.031 1 93.62 90 PHE A CA 1
ATOM 730 C C . PHE A 1 90 ? -2.299 16.906 10.406 1 93.62 90 PHE A C 1
ATOM 732 O O . PHE A 1 90 ? -2.133 17.703 11.328 1 93.62 90 PHE A O 1
ATOM 739 N N . CYS A 1 91 ? -2.092 15.633 10.555 1 96.56 91 CYS A N 1
ATOM 740 C CA . CYS A 1 91 ? -1.644 15.062 11.82 1 96.56 91 CYS A CA 1
ATOM 741 C C . CYS A 1 91 ? -0.271 15.602 12.203 1 96.56 91 CYS A C 1
ATOM 743 O O . CYS A 1 91 ? -0.019 15.883 13.375 1 96.56 91 CYS A O 1
ATOM 745 N N . ALA A 1 92 ? 0.624 15.695 11.234 1 98.06 92 ALA A N 1
ATOM 746 C CA . ALA A 1 92 ? 1.96 16.234 11.469 1 98.06 92 ALA A CA 1
ATOM 747 C C . ALA A 1 92 ? 1.887 17.672 11.969 1 98.06 92 ALA A C 1
ATOM 749 O O . ALA A 1 92 ? 2.627 18.062 12.875 1 98.06 92 ALA A O 1
ATOM 750 N N . LYS A 1 93 ? 1.047 18.453 11.375 1 95.31 93 LYS A N 1
ATOM 751 C CA . LYS A 1 93 ? 0.869 19.844 11.781 1 95.31 93 LYS A CA 1
ATOM 752 C C . LYS A 1 93 ? 0.302 19.953 13.195 1 95.31 93 LYS A C 1
ATOM 754 O O . LYS A 1 93 ? 0.7 20.812 13.969 1 95.31 93 LYS A O 1
ATOM 759 N N . ASP A 1 94 ? -0.63 19.078 13.5 1 94.31 94 ASP A N 1
ATOM 760 C CA . ASP A 1 94 ? -1.197 19.031 14.852 1 94.31 94 ASP A CA 1
ATOM 761 C C . ASP A 1 94 ? -0.114 18.781 15.898 1 94.31 94 ASP A C 1
ATOM 763 O O . ASP A 1 94 ? -0.219 19.266 17.031 1 94.31 94 ASP A O 1
ATOM 767 N N . LEU A 1 95 ? 0.94 18.141 15.5 1 96.25 95 LEU A N 1
ATOM 768 C CA . LEU A 1 95 ? 2.068 17.844 16.375 1 96.25 95 LEU A CA 1
ATOM 769 C C . LEU A 1 95 ? 3.156 18.906 16.234 1 96.25 95 LEU A C 1
ATOM 771 O O . LEU A 1 95 ? 4.211 18.797 16.875 1 96.25 95 LEU A O 1
ATOM 775 N N . SER A 1 96 ? 2.961 19.859 15.391 1 97.19 96 SER A N 1
ATOM 776 C CA . SER A 1 96 ? 3.977 20.859 15.07 1 97.19 96 SER A CA 1
ATOM 777 C C . SER A 1 96 ? 5.277 20.203 14.625 1 97.19 96 SER A C 1
ATOM 779 O O . SER A 1 96 ? 6.367 20.641 15 1 97.19 96 SER A O 1
ATOM 781 N N . LEU A 1 97 ? 5.105 19.141 13.875 1 97.88 97 LEU A N 1
ATOM 782 C CA . LEU A 1 97 ? 6.258 18.344 13.461 1 97.88 97 LEU A CA 1
ATOM 783 C C . LEU A 1 97 ? 7.23 19.188 12.641 1 97.88 97 LEU A C 1
ATOM 785 O O . LEU A 1 97 ? 8.445 18.984 12.727 1 97.88 97 LEU A O 1
ATOM 789 N N . GLY A 1 98 ? 6.734 20.094 11.883 1 97.94 98 GLY A N 1
ATOM 790 C CA . GLY A 1 98 ? 7.551 20.953 11.039 1 97.94 98 GLY A CA 1
ATOM 791 C C . GLY A 1 98 ? 8.617 21.703 11.805 1 97.94 98 GLY A C 1
ATOM 792 O O . GLY A 1 98 ? 9.703 21.969 11.289 1 97.94 98 GLY A O 1
ATOM 793 N N . ASP A 1 99 ? 8.336 22.062 13.031 1 97.19 99 ASP A N 1
ATOM 794 C CA . ASP A 1 99 ? 9.242 22.828 13.867 1 97.19 99 ASP A CA 1
ATOM 795 C C . ASP A 1 99 ? 10.5 22.031 14.203 1 97.19 99 ASP A C 1
ATOM 797 O O . ASP A 1 99 ? 11.531 22.609 14.547 1 97.19 99 ASP A O 1
ATOM 801 N N . TYR A 1 100 ? 10.391 20.781 14.031 1 97.88 100 TYR A N 1
ATOM 802 C CA . TYR A 1 100 ? 11.484 19.938 14.492 1 97.88 100 TYR A CA 1
ATOM 803 C C . TYR A 1 100 ? 12.281 19.391 13.312 1 97.88 100 TYR A C 1
ATOM 805 O O . TYR A 1 100 ? 13.336 18.766 13.492 1 97.88 100 TYR A O 1
ATOM 813 N N . LEU A 1 101 ? 11.828 19.641 12.102 1 98 101 LEU A N 1
ATOM 814 C CA . LEU A 1 101 ? 12.477 19.078 10.914 1 98 101 LEU A CA 1
ATOM 815 C C . LEU A 1 101 ? 13.82 19.766 10.664 1 98 101 LEU A C 1
ATOM 817 O O . LEU A 1 101 ? 13.961 20.969 10.891 1 98 101 LEU A O 1
ATOM 821 N N . LEU A 1 102 ? 14.773 18.969 10.273 1 97.69 102 LEU A N 1
ATOM 822 C CA . LEU A 1 102 ? 16.016 19.5 9.734 1 97.69 102 LEU A CA 1
ATOM 823 C C . LEU A 1 102 ? 15.922 19.688 8.227 1 97.69 102 LEU A C 1
ATOM 825 O O . LEU A 1 102 ? 15.828 18.703 7.48 1 97.69 102 LEU A O 1
ATOM 829 N N . LEU A 1 103 ? 15.945 20.938 7.809 1 97.69 103 LEU A N 1
ATOM 830 C CA . LEU A 1 103 ? 15.844 21.328 6.406 1 97.69 103 LEU A CA 1
ATOM 831 C C . LEU A 1 103 ? 17.047 22.156 5.984 1 9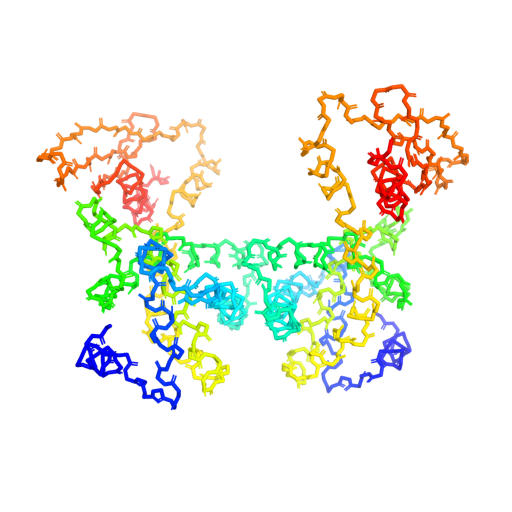7.69 103 LEU A C 1
ATOM 833 O O . LEU A 1 103 ? 17.688 22.797 6.82 1 97.69 103 LEU A O 1
ATOM 837 N N . SER A 1 104 ? 17.344 22.047 4.754 1 97.56 104 SER A N 1
ATOM 838 C CA . SER A 1 104 ? 18.328 23 4.258 1 97.56 104 SER A CA 1
ATOM 839 C C . SER A 1 104 ? 17.812 24.422 4.336 1 97.56 104 SER A C 1
ATOM 841 O O . SER A 1 104 ? 16.594 24.641 4.441 1 97.56 104 SER A O 1
ATOM 843 N N . LYS A 1 105 ? 18.75 25.359 4.258 1 96.62 105 LYS A N 1
ATOM 844 C CA . LYS A 1 105 ? 18.359 26.766 4.281 1 96.62 105 LYS A CA 1
ATOM 845 C C . LYS A 1 105 ? 17.391 27.094 3.143 1 96.62 105 LYS A C 1
ATOM 847 O O . LYS A 1 105 ? 16.375 27.75 3.352 1 96.62 105 LYS A O 1
ATOM 852 N N . GLY A 1 106 ? 17.719 26.656 1.991 1 96.56 106 GLY A N 1
ATOM 853 C CA . GLY A 1 106 ? 16.891 26.906 0.829 1 96.56 106 GLY A CA 1
ATOM 854 C C . GL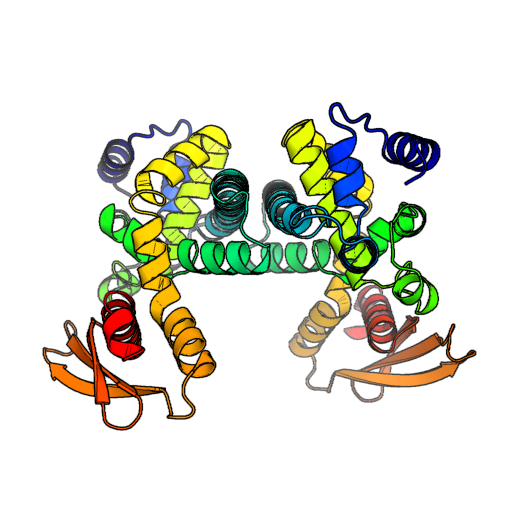Y A 1 106 ? 15.492 26.297 0.957 1 96.56 106 GLY A C 1
ATOM 855 O O . GLY A 1 106 ? 14.5 26.969 0.662 1 96.56 106 GLY A O 1
ATOM 856 N N . GLU A 1 107 ? 15.438 25.031 1.398 1 96.75 107 GLU A N 1
ATOM 857 C CA . GLU A 1 107 ? 14.164 24.344 1.568 1 96.75 107 GLU A CA 1
ATOM 858 C C . GLU A 1 107 ? 13.297 25.031 2.621 1 96.75 107 GLU A C 1
ATOM 860 O O . GLU A 1 107 ? 12.094 25.203 2.432 1 96.75 107 GLU A O 1
ATOM 865 N N . ASP A 1 108 ? 13.906 25.438 3.662 1 96.38 108 ASP A N 1
ATOM 866 C CA . ASP A 1 108 ? 13.203 26.125 4.742 1 96.38 108 ASP A CA 1
ATOM 867 C C . ASP A 1 108 ? 12.633 27.453 4.266 1 96.38 108 ASP A C 1
ATOM 869 O O . ASP A 1 108 ? 11.469 27.766 4.52 1 96.38 108 ASP A O 1
ATOM 873 N N . LEU A 1 109 ? 13.406 28.188 3.508 1 95.75 109 LEU A N 1
ATOM 874 C CA . LEU A 1 109 ? 13.031 29.516 3.025 1 95.75 109 LEU A CA 1
ATOM 875 C C . LEU A 1 109 ? 11.883 29.422 2.027 1 95.75 109 LEU A C 1
ATOM 877 O O . LEU A 1 109 ? 11.102 30.359 1.879 1 95.75 109 LEU A O 1
ATOM 881 N N . THR A 1 110 ? 11.812 28.328 1.406 1 95.31 110 THR A N 1
ATOM 882 C CA . THR A 1 110 ? 10.797 28.188 0.369 1 95.31 110 THR A CA 1
ATOM 883 C C . THR A 1 110 ? 9.547 27.5 0.923 1 95.31 110 THR A C 1
ATOM 885 O O . THR A 1 110 ? 8.703 27.031 0.161 1 95.31 110 THR A O 1
ATOM 888 N N . GLY A 1 111 ? 9.43 27.312 2.279 1 94.81 111 GLY A N 1
ATOM 889 C CA . GLY A 1 111 ? 8.195 26.875 2.906 1 94.81 111 GLY A CA 1
ATOM 890 C C . GLY A 1 111 ? 8.164 25.375 3.172 1 94.81 111 GLY A C 1
ATOM 891 O O . GLY A 1 111 ? 7.094 24.812 3.391 1 94.81 111 GLY A O 1
ATOM 892 N N . GLY A 1 112 ? 9.312 24.703 3.113 1 96.06 112 GLY A N 1
ATOM 893 C CA . GLY A 1 112 ? 9.383 23.266 3.316 1 96.06 112 GLY A CA 1
ATOM 894 C C . GLY A 1 112 ? 8.805 22.828 4.645 1 96.06 112 GLY A C 1
ATOM 895 O O . GLY A 1 112 ? 8.227 21.734 4.742 1 96.06 112 GLY A O 1
ATOM 896 N N . ARG A 1 113 ? 8.859 23.656 5.609 1 96.31 113 ARG A N 1
ATOM 897 C CA . ARG A 1 113 ? 8.453 23.344 6.977 1 96.31 113 ARG A CA 1
ATOM 898 C C . ARG A 1 113 ? 6.945 23.172 7.078 1 96.31 113 ARG A C 1
ATOM 900 O O . ARG A 1 113 ? 6.453 22.5 7.988 1 96.31 113 ARG A O 1
ATOM 907 N N . GLU A 1 114 ? 6.215 23.672 6.145 1 95.25 114 GLU A N 1
ATOM 908 C CA . GLU A 1 114 ? 4.758 23.625 6.152 1 95.25 114 GLU A CA 1
ATOM 909 C C . GLU A 1 114 ? 4.223 22.812 4.98 1 95.25 114 GLU A C 1
ATOM 911 O O . GLU A 1 114 ? 3.018 22.578 4.871 1 95.25 114 GLU A O 1
ATOM 916 N N . ARG A 1 115 ? 5.074 22.328 4.125 1 95.81 115 ARG A N 1
ATOM 917 C CA . ARG A 1 115 ? 4.672 21.625 2.916 1 95.81 115 ARG A CA 1
ATOM 918 C C . ARG A 1 115 ? 4.09 20.25 3.252 1 95.81 115 ARG A C 1
ATOM 920 O O . ARG A 1 115 ? 4.723 19.469 3.953 1 95.81 115 ARG A O 1
ATOM 927 N N . ASP A 1 116 ? 2.947 19.953 2.68 1 96 116 ASP A N 1
ATOM 928 C CA . ASP A 1 116 ? 2.223 18.734 3.014 1 96 116 ASP A CA 1
ATOM 929 C C . ASP A 1 116 ? 3.057 17.5 2.693 1 96 116 ASP A C 1
ATOM 931 O O . ASP A 1 116 ? 3.086 16.547 3.473 1 96 116 ASP A O 1
ATOM 935 N N . SER A 1 117 ? 3.734 17.469 1.585 1 97.25 117 SER A N 1
ATOM 936 C CA . SER A 1 117 ? 4.512 16.312 1.175 1 97.25 117 SER A CA 1
ATOM 937 C C . SER A 1 117 ? 5.645 16.031 2.156 1 97.25 117 SER A C 1
ATOM 939 O O . SER A 1 117 ? 5.863 14.875 2.545 1 97.25 117 SER A O 1
ATOM 941 N N . ILE A 1 118 ? 6.34 17.078 2.625 1 98.44 118 ILE A N 1
ATOM 942 C CA . ILE A 1 118 ? 7.469 16.938 3.539 1 98.44 118 ILE A CA 1
ATOM 943 C C . ILE A 1 118 ? 6.965 16.484 4.91 1 98.44 118 ILE A C 1
ATOM 945 O O . ILE A 1 118 ? 7.535 15.586 5.527 1 98.44 118 ILE A O 1
ATOM 949 N N . LEU A 1 119 ? 5.875 17.094 5.309 1 98.62 119 LEU A N 1
ATOM 950 C CA . LEU A 1 119 ? 5.305 16.781 6.617 1 98.62 119 LEU A CA 1
ATOM 951 C C . LEU A 1 119 ? 4.77 15.359 6.656 1 98.62 119 LEU A C 1
ATOM 953 O O . LEU A 1 119 ? 4.977 14.641 7.637 1 98.62 119 LEU A O 1
ATOM 957 N N . SER A 1 120 ? 4.051 14.945 5.59 1 98.69 120 SER A N 1
ATOM 958 C CA . SER A 1 120 ? 3.514 13.586 5.523 1 98.69 120 SER A CA 1
ATOM 959 C C . SER A 1 120 ? 4.629 12.547 5.547 1 98.69 120 SER A C 1
ATOM 961 O O . SER A 1 120 ? 4.555 11.562 6.285 1 98.69 120 SER A O 1
ATOM 963 N N . ASP A 1 121 ? 5.715 12.812 4.84 1 98.62 121 ASP A N 1
ATOM 964 C CA . ASP A 1 121 ? 6.855 11.898 4.789 1 98.62 121 ASP A CA 1
ATOM 965 C C . ASP A 1 121 ? 7.531 11.797 6.152 1 98.62 121 ASP A C 1
ATOM 967 O O . ASP A 1 121 ? 7.922 10.703 6.578 1 98.62 121 ASP A O 1
ATOM 971 N N . ALA A 1 122 ? 7.676 12.93 6.754 1 98.81 122 ALA A N 1
ATOM 972 C CA . ALA A 1 122 ? 8.312 12.953 8.07 1 98.81 122 ALA A CA 1
ATOM 973 C C . ALA A 1 122 ? 7.469 12.195 9.094 1 98.81 122 ALA A C 1
ATOM 975 O O . ALA A 1 122 ? 8.008 11.508 9.961 1 98.81 122 ALA A O 1
ATOM 976 N N . PHE A 1 123 ? 6.148 12.359 9.031 1 98.88 123 PHE A N 1
ATOM 977 C CA . PHE A 1 123 ? 5.242 11.656 9.922 1 98.88 123 PHE A CA 1
ATOM 978 C C . PHE A 1 123 ? 5.402 10.148 9.781 1 98.88 123 PHE A C 1
ATOM 980 O O . PHE A 1 123 ? 5.504 9.43 10.773 1 98.88 123 PHE A O 1
ATOM 987 N N . GLU A 1 124 ? 5.477 9.68 8.555 1 98.88 124 GLU A N 1
ATOM 988 C CA . GLU A 1 124 ? 5.707 8.266 8.281 1 98.88 124 GLU A CA 1
ATOM 989 C C . GLU A 1 124 ? 7.074 7.816 8.797 1 98.88 124 GLU A C 1
ATOM 991 O O . GLU A 1 124 ? 7.203 6.727 9.352 1 98.88 124 GLU A O 1
ATOM 996 N N . ALA A 1 125 ? 8.047 8.656 8.594 1 98.88 125 ALA A N 1
ATOM 997 C CA . ALA A 1 125 ? 9.406 8.336 9.039 1 98.88 125 ALA A CA 1
ATOM 998 C C . ALA A 1 125 ? 9.461 8.188 10.562 1 98.88 125 ALA A C 1
ATOM 1000 O O . ALA A 1 125 ? 10.164 7.324 11.078 1 98.88 125 ALA A O 1
ATOM 1001 N N . VAL A 1 126 ? 8.734 9.039 11.273 1 98.88 126 VAL A N 1
ATOM 1002 C CA . VAL A 1 126 ? 8.68 8.938 12.727 1 98.88 126 VAL A CA 1
ATOM 1003 C C . VAL A 1 126 ? 8.062 7.602 13.125 1 98.88 126 VAL A C 1
ATOM 1005 O O . VAL A 1 126 ? 8.562 6.93 14.031 1 98.88 126 VAL A O 1
ATOM 1008 N N . ILE A 1 127 ? 7.027 7.215 12.414 1 98.88 127 ILE A N 1
ATOM 1009 C CA . ILE A 1 127 ? 6.418 5.914 12.672 1 98.88 127 ILE A CA 1
ATOM 1010 C C . ILE A 1 127 ? 7.449 4.809 12.469 1 98.88 127 ILE A C 1
ATOM 1012 O O . ILE A 1 127 ? 7.574 3.908 13.305 1 98.88 127 ILE A O 1
ATOM 1016 N N . GLY A 1 128 ? 8.195 4.891 11.344 1 98.88 128 GLY A N 1
ATOM 1017 C CA . GLY A 1 128 ? 9.25 3.924 11.094 1 98.88 128 GLY A CA 1
ATOM 1018 C C . GLY A 1 128 ? 10.305 3.891 12.188 1 98.88 128 GLY A C 1
ATOM 1019 O O . GLY A 1 128 ? 10.758 2.816 12.578 1 98.88 128 GLY A O 1
ATOM 1020 N N . ALA A 1 129 ? 10.656 5.039 12.695 1 98.88 129 ALA A N 1
ATOM 1021 C CA . ALA A 1 129 ? 11.648 5.141 13.758 1 98.88 129 ALA A CA 1
ATOM 1022 C C . ALA A 1 129 ? 11.141 4.5 15.047 1 98.88 129 ALA A C 1
ATOM 1024 O O . ALA A 1 129 ? 11.875 3.783 15.727 1 98.88 129 ALA A O 1
ATOM 1025 N N . VAL A 1 130 ? 9.898 4.785 15.406 1 98.88 130 VAL A N 1
ATOM 1026 C CA . VAL A 1 130 ? 9.297 4.199 16.609 1 98.88 130 VAL A CA 1
ATOM 1027 C C . VAL A 1 130 ? 9.258 2.68 16.469 1 98.88 130 VAL A C 1
ATOM 1029 O O . VAL A 1 130 ? 9.594 1.959 17.422 1 98.88 130 VAL A O 1
ATOM 1032 N N . TYR A 1 131 ? 8.891 2.207 15.312 1 98.88 131 TYR A N 1
ATOM 1033 C CA . TYR A 1 131 ? 8.82 0.777 15.031 1 98.88 131 TYR A CA 1
ATOM 1034 C C . TYR A 1 131 ? 10.18 0.114 15.227 1 98.88 131 TYR A C 1
ATOM 1036 O O . TYR A 1 131 ? 10.281 -0.933 15.867 1 98.88 131 TYR A O 1
ATOM 1044 N N . LEU A 1 132 ? 11.203 0.71 14.688 1 98.69 132 LEU A N 1
ATOM 1045 C CA . LEU A 1 132 ? 12.547 0.148 14.789 1 98.69 132 LEU A CA 1
ATOM 1046 C C . LEU A 1 132 ? 13.047 0.186 16.234 1 98.69 132 LEU A C 1
ATOM 1048 O O . LEU A 1 132 ? 13.734 -0.735 16.672 1 98.69 132 LEU A O 1
ATOM 1052 N N . ASP A 1 133 ? 12.711 1.219 16.938 1 98.75 133 ASP A N 1
ATOM 1053 C CA . ASP A 1 133 ? 13.266 1.48 18.266 1 98.75 133 ASP A CA 1
ATOM 1054 C C . ASP A 1 133 ? 12.547 0.659 19.344 1 98.75 133 ASP A C 1
ATOM 1056 O O . ASP A 1 133 ? 13.18 0.124 20.25 1 98.75 133 ASP A O 1
ATOM 1060 N N . GLN A 1 134 ? 11.172 0.589 19.203 1 98.5 134 GLN A N 1
ATOM 1061 C CA . GLN A 1 134 ? 10.422 0.044 20.328 1 98.5 134 GLN A CA 1
ATOM 1062 C C . GLN A 1 134 ? 9.43 -1.021 19.859 1 98.5 134 GLN A C 1
ATOM 1064 O O . GLN A 1 134 ? 8.695 -1.592 20.672 1 98.5 134 GLN A O 1
ATOM 1069 N N . GLY A 1 135 ? 9.297 -1.228 18.562 1 98.06 135 GLY A N 1
ATOM 1070 C CA . GLY A 1 135 ? 8.508 -2.342 18.062 1 98.06 135 GLY A CA 1
ATOM 1071 C C . GLY A 1 135 ? 7.148 -1.923 17.547 1 98.06 135 GLY A C 1
ATOM 1072 O O . GLY A 1 135 ? 6.801 -0.741 17.578 1 98.06 135 GLY A O 1
ATOM 1073 N N . PHE A 1 136 ? 6.402 -2.896 17.078 1 98.25 136 PHE A N 1
ATOM 1074 C CA . PHE A 1 136 ? 5.129 -2.705 16.391 1 98.25 136 PHE A CA 1
ATOM 1075 C C . PHE A 1 136 ? 4.082 -2.127 17.344 1 98.25 136 PHE A C 1
ATOM 1077 O O . PHE A 1 136 ? 3.316 -1.242 16.953 1 98.25 136 PHE A O 1
ATOM 1084 N N . GLU A 1 137 ? 4.035 -2.625 18.547 1 98.06 137 GLU A N 1
ATOM 1085 C CA . GLU A 1 137 ? 3.002 -2.213 19.484 1 98.06 137 GLU A CA 1
ATOM 1086 C C . GLU A 1 137 ? 3.152 -0.742 19.875 1 98.06 137 GLU A C 1
ATOM 1088 O O . GLU A 1 137 ? 2.158 -0.025 20 1 98.06 137 GLU A O 1
ATOM 1093 N N . GLU A 1 138 ? 4.344 -0.278 20.031 1 98.5 138 GLU A N 1
ATOM 1094 C CA . GLU A 1 138 ? 4.555 1.132 20.344 1 98.5 138 GLU A CA 1
ATOM 1095 C C . GLU A 1 138 ? 4.199 2.02 19.156 1 98.5 138 GLU A C 1
ATOM 1097 O O . GLU A 1 138 ? 3.652 3.111 19.328 1 98.5 138 GLU A O 1
ATOM 1102 N N . ALA A 1 139 ? 4.57 1.554 17.922 1 98.69 139 ALA A N 1
ATOM 1103 C CA . ALA A 1 139 ? 4.168 2.279 16.719 1 98.69 139 ALA A CA 1
ATOM 1104 C C . ALA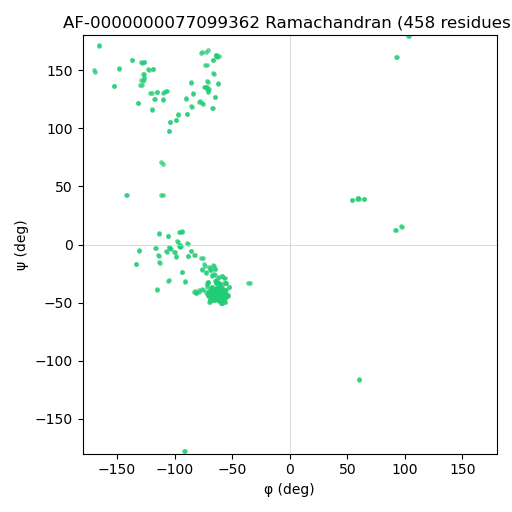 A 1 139 ? 2.646 2.369 16.625 1 98.69 139 ALA A C 1
ATOM 1106 O O . ALA A 1 139 ? 2.104 3.412 16.25 1 98.69 139 ALA A O 1
ATOM 1107 N N . ARG A 1 140 ? 1.999 1.282 16.984 1 98.38 140 ARG A N 1
ATOM 1108 C CA . ARG A 1 140 ? 0.54 1.248 16.984 1 98.38 140 ARG A CA 1
ATOM 1109 C C . ARG A 1 140 ? -0.035 2.283 17.938 1 98.38 140 ARG A C 1
ATOM 1111 O O . ARG A 1 140 ? -0.957 3.021 17.594 1 98.38 140 ARG A O 1
ATOM 1118 N N . LYS A 1 141 ? 0.46 2.361 19.109 1 98.12 141 LYS A N 1
ATOM 1119 C CA . LYS A 1 141 ? -0.001 3.338 20.094 1 98.12 141 LYS A CA 1
ATOM 1120 C C . LYS A 1 141 ? 0.158 4.762 19.578 1 98.12 141 LYS A C 1
ATOM 1122 O O . LYS A 1 141 ? -0.73 5.598 19.75 1 98.12 141 LYS A O 1
ATOM 1127 N N . PHE A 1 142 ? 1.299 5.043 18.938 1 98.31 142 PHE A N 1
ATOM 1128 C CA . PHE A 1 142 ? 1.562 6.355 18.359 1 98.31 142 PHE A CA 1
ATOM 1129 C C . PHE A 1 142 ? 0.501 6.707 17.328 1 98.31 142 PHE A C 1
ATOM 1131 O O . PHE A 1 142 ? -0.065 7.805 17.359 1 98.31 142 PHE A O 1
ATOM 1138 N N . VAL A 1 143 ? 0.205 5.746 16.422 1 98.31 143 VAL A N 1
ATOM 1139 C CA . VAL A 1 143 ? -0.745 5.973 15.344 1 98.31 143 VAL A CA 1
ATOM 1140 C C . VAL A 1 143 ? -2.15 6.141 15.914 1 98.31 143 VAL A C 1
ATOM 1142 O O . VAL A 1 143 ? -2.902 7.016 15.477 1 98.31 143 VAL A O 1
ATOM 1145 N N . GLU A 1 144 ? -2.484 5.332 16.875 1 96.44 144 GLU A N 1
ATOM 1146 C CA . GLU A 1 144 ? -3.801 5.41 17.5 1 96.44 144 GLU A CA 1
ATOM 1147 C C . GLU A 1 144 ? -4.004 6.75 18.203 1 96.44 144 GLU A C 1
ATOM 1149 O O . GLU A 1 144 ? -5.098 7.316 18.156 1 96.44 144 GLU A O 1
ATOM 1154 N N . THR A 1 145 ? -2.986 7.254 18.797 1 96.19 145 THR A N 1
ATOM 1155 C CA . THR A 1 145 ? -3.062 8.484 19.562 1 96.19 145 THR A CA 1
ATOM 1156 C C . THR A 1 145 ? -3.145 9.703 18.656 1 96.19 145 THR A C 1
ATOM 1158 O O . THR A 1 145 ? -3.93 10.617 18.891 1 96.19 145 THR A O 1
ATOM 1161 N N . TYR A 1 146 ? -2.412 9.664 17.578 1 95.88 146 TYR A N 1
ATOM 1162 C CA . TYR A 1 146 ? -2.213 10.93 16.875 1 95.88 146 TYR A CA 1
ATOM 1163 C C . TYR A 1 146 ? -2.893 10.906 15.508 1 95.88 146 TYR A C 1
ATOM 1165 O O . TYR A 1 146 ? -3.068 11.953 14.883 1 95.88 146 TYR A O 1
ATOM 1173 N N . LEU A 1 147 ? -3.268 9.742 15.031 1 95.75 147 LEU A N 1
ATOM 1174 C CA . LEU A 1 147 ? -3.893 9.672 13.719 1 95.75 147 LEU A CA 1
ATOM 1175 C C . LEU A 1 147 ? -5.336 9.195 13.828 1 95.75 147 LEU A C 1
ATOM 1177 O O . LEU A 1 147 ? -6.215 9.695 13.125 1 95.75 147 LEU A O 1
ATOM 1181 N N . LEU A 1 148 ? -5.578 8.266 14.695 1 93.31 148 LEU A N 1
ATOM 1182 C CA . LEU A 1 148 ? -6.887 7.617 14.711 1 93.31 148 LEU A CA 1
ATOM 1183 C C . LEU A 1 148 ? -7.859 8.375 15.602 1 93.31 148 LEU A C 1
ATOM 1185 O O . LEU A 1 148 ? -9.023 8 15.727 1 93.31 148 LEU A O 1
ATOM 1189 N N . GLN A 1 149 ? -7.312 9.484 16.172 1 88.38 149 GLN A N 1
ATOM 1190 C CA . GLN A 1 149 ? -8.242 10.359 16.891 1 88.38 149 GLN A CA 1
ATOM 1191 C C . GLN A 1 149 ? -9.258 10.977 15.93 1 88.38 149 GLN A C 1
ATOM 1193 O O . GLN A 1 149 ? -8.906 11.391 14.82 1 88.38 149 GLN A O 1
ATOM 1198 N N . ASP A 1 150 ? -10.539 10.898 16.125 1 88.38 150 ASP A N 1
ATOM 1199 C CA . ASP A 1 150 ? -11.602 11.453 15.297 1 88.38 150 ASP A CA 1
ATOM 1200 C C . ASP A 1 150 ? -11.625 10.812 13.914 1 88.38 150 ASP A C 1
ATOM 1202 O O . ASP A 1 150 ? -11.695 11.508 12.898 1 88.38 150 ASP A O 1
ATOM 1206 N N . VAL A 1 151 ? -11.398 9.547 13.891 1 89.31 151 VAL A N 1
ATOM 1207 C CA . VAL A 1 151 ? -11.25 8.773 12.664 1 89.31 151 VAL A CA 1
ATOM 1208 C C . VAL A 1 151 ? -12.469 8.992 11.766 1 89.31 151 VAL A C 1
ATOM 1210 O O . VAL A 1 151 ? -12.328 9.18 10.555 1 89.31 151 VAL A O 1
ATOM 1213 N N . ASP A 1 152 ? -13.625 8.984 12.312 1 87.62 152 ASP A N 1
ATOM 1214 C CA . ASP A 1 152 ? -14.836 9.141 11.516 1 87.62 152 ASP A CA 1
ATOM 1215 C C . ASP A 1 152 ? -14.867 10.492 10.82 1 87.62 152 ASP A C 1
ATOM 1217 O O . ASP A 1 152 ? -15.25 10.594 9.648 1 87.62 152 ASP A O 1
ATOM 1221 N N . GLU A 1 153 ? -14.492 11.484 11.523 1 87.94 153 GLU A N 1
ATOM 1222 C CA . GLU A 1 153 ? -14.453 12.828 10.961 1 87.94 153 GLU A CA 1
ATOM 1223 C C . GLU A 1 153 ? -13.383 12.938 9.875 1 87.94 153 GLU A C 1
ATOM 1225 O O . GLU A 1 153 ? -13.586 13.594 8.852 1 87.94 153 GLU A O 1
ATOM 1230 N N . LYS A 1 154 ? -12.258 12.344 10.094 1 89.81 154 LYS A N 1
ATOM 1231 C CA . LYS A 1 154 ? -11.172 12.359 9.117 1 89.81 154 LYS A CA 1
ATOM 1232 C C . LYS A 1 154 ? -11.578 11.641 7.832 1 89.81 154 LYS A C 1
ATOM 1234 O O . LYS A 1 154 ? -11.32 12.125 6.73 1 89.81 154 LYS A O 1
ATOM 1239 N N . VAL A 1 155 ? -12.195 10.5 8.023 1 89.06 155 VAL A N 1
ATOM 1240 C CA . VAL A 1 155 ? -12.641 9.734 6.867 1 89.06 155 VAL A CA 1
ATOM 1241 C C . VAL A 1 155 ? -13.648 10.547 6.059 1 89.06 155 VAL A C 1
ATOM 1243 O O . VAL A 1 155 ? -13.531 10.656 4.836 1 89.06 155 VAL A O 1
ATOM 1246 N N . LEU A 1 156 ? -14.594 11.086 6.789 1 86.06 156 LEU A N 1
ATOM 1247 C CA . LEU A 1 156 ? -15.617 11.891 6.133 1 86.06 156 LEU A CA 1
ATOM 1248 C C . LEU A 1 156 ? -14.992 13.062 5.387 1 86.06 156 LEU A C 1
ATOM 1250 O O . LEU A 1 156 ? -15.336 13.328 4.23 1 86.06 156 LEU A O 1
ATOM 1254 N N . PHE A 1 157 ? -14.109 13.68 5.996 1 87.88 157 PHE A N 1
ATOM 1255 C CA . PHE A 1 157 ? -13.5 14.875 5.422 1 87.88 157 PHE A CA 1
ATOM 1256 C C . PHE A 1 157 ? -12.648 14.516 4.211 1 87.88 157 PHE A C 1
ATOM 1258 O O . PHE A 1 157 ? -12.82 15.086 3.129 1 87.88 157 PHE A O 1
ATOM 1265 N N . TYR A 1 158 ? -11.852 13.57 4.297 1 90.06 158 TYR A N 1
ATOM 1266 C CA . TYR A 1 158 ? -10.852 13.328 3.256 1 90.06 158 TYR A CA 1
ATOM 1267 C C . TYR A 1 158 ? -11.414 12.438 2.154 1 90.06 158 TYR A C 1
ATOM 1269 O O . TYR A 1 158 ? -10.828 12.328 1.076 1 90.06 158 TYR A O 1
ATOM 1277 N N . ASP A 1 159 ? -12.555 11.891 2.398 1 89.75 159 ASP A N 1
ATOM 1278 C CA . ASP A 1 159 ? -13.258 11.141 1.365 1 89.75 159 ASP A CA 1
ATOM 1279 C C . ASP A 1 159 ? -14.445 11.93 0.826 1 89.75 159 ASP A C 1
ATOM 1281 O O . ASP A 1 159 ? -15.25 11.406 0.051 1 89.75 159 ASP A O 1
ATOM 1285 N N . ALA A 1 160 ? -14.602 13.094 1.175 1 91.94 160 ALA A N 1
ATOM 1286 C CA . ALA A 1 160 ? -15.836 13.836 0.944 1 91.94 160 ALA A CA 1
ATOM 1287 C C . ALA A 1 160 ? -16.109 14 -0.549 1 91.94 160 ALA A C 1
ATOM 1289 O O . ALA A 1 160 ? -17.234 13.828 -1.008 1 91.94 160 ALA A O 1
ATOM 1290 N N . LYS A 1 161 ? -15.094 14.383 -1.263 1 92.31 161 LYS A N 1
ATOM 1291 C CA . LYS A 1 161 ? -15.297 14.625 -2.688 1 92.31 161 LYS A CA 1
ATOM 1292 C C . LYS A 1 161 ? -15.727 13.344 -3.404 1 92.31 161 LYS A C 1
ATOM 1294 O O . LYS A 1 161 ? -16.688 13.359 -4.176 1 92.31 161 LYS A O 1
ATOM 1299 N N . THR A 1 162 ? -15.062 12.297 -3.088 1 90.31 162 THR A N 1
ATOM 1300 C CA . THR A 1 162 ? -15.398 11.016 -3.699 1 90.31 162 THR A CA 1
ATOM 1301 C C . THR A 1 162 ? -16.797 10.555 -3.275 1 90.31 162 THR A C 1
ATOM 1303 O O . THR A 1 162 ? -17.594 10.148 -4.113 1 90.31 162 THR A O 1
ATOM 1306 N N . SER A 1 163 ? -17.047 10.617 -2.031 1 91.75 163 SER A N 1
ATOM 1307 C CA . SER A 1 163 ? -18.344 10.195 -1.497 1 91.75 163 SER A CA 1
ATOM 1308 C C . SER A 1 163 ? -19.469 11.039 -2.068 1 91.75 163 SER A C 1
ATOM 1310 O O . SER A 1 163 ? -20.547 10.516 -2.385 1 91.75 163 SER A O 1
ATOM 1312 N N . LEU A 1 164 ? -19.219 12.328 -2.178 1 93.38 164 LEU A N 1
ATOM 1313 C CA . LEU A 1 164 ? -20.234 13.219 -2.744 1 93.38 164 LEU A CA 1
ATOM 1314 C C . LEU A 1 164 ? -20.5 12.875 -4.207 1 93.38 164 LEU A C 1
ATOM 1316 O O . LEU A 1 164 ? -21.656 12.844 -4.641 1 93.38 164 LEU A O 1
ATOM 1320 N N . GLN A 1 165 ? -19.469 12.688 -4.918 1 92.62 165 GLN A N 1
ATOM 1321 C CA . GLN A 1 165 ? -19.594 12.297 -6.32 1 92.62 165 GLN A CA 1
ATOM 1322 C C . GLN A 1 165 ? -20.422 11.023 -6.473 1 92.62 165 GLN A C 1
ATOM 1324 O O . GLN A 1 165 ? -21.297 10.945 -7.328 1 92.62 165 GLN A O 1
ATOM 1329 N N . GLU A 1 166 ? -20.125 10.016 -5.641 1 92.06 166 GLU A N 1
ATOM 1330 C CA . GLU A 1 166 ? -20.844 8.75 -5.672 1 92.06 166 GLU A CA 1
ATOM 1331 C C . GLU A 1 166 ? -22.312 8.953 -5.312 1 92.06 166 GLU A C 1
ATOM 1333 O O . GLU A 1 166 ? -23.203 8.375 -5.945 1 92.06 166 GLU A O 1
ATOM 1338 N N . LEU A 1 167 ? -22.516 9.711 -4.32 1 91.56 167 LEU A N 1
ATOM 1339 C CA . LEU A 1 167 ? -23.875 10.008 -3.883 1 91.56 167 LEU A CA 1
ATOM 1340 C C . LEU A 1 167 ? -24.688 10.672 -5 1 91.56 167 LEU A C 1
ATOM 1342 O O . LEU A 1 167 ? -25.797 10.234 -5.32 1 91.56 167 LEU A O 1
ATOM 1346 N N . VAL A 1 168 ? -24.125 11.703 -5.594 1 92.94 168 VAL A N 1
ATOM 1347 C CA . VAL A 1 168 ? -24.812 12.469 -6.637 1 92.94 168 VAL A CA 1
ATOM 1348 C C . VAL A 1 168 ? -25.094 11.578 -7.84 1 92.94 168 VAL A C 1
ATOM 1350 O O . VAL A 1 168 ? -26.172 11.617 -8.414 1 92.94 168 VAL A O 1
ATOM 1353 N N . GLN A 1 169 ? -24.156 10.789 -8.172 1 91.75 169 GLN A N 1
ATOM 1354 C CA . GLN A 1 169 ? -24.281 9.906 -9.328 1 91.75 169 GLN A CA 1
ATOM 1355 C C . GLN A 1 169 ? -25.391 8.875 -9.117 1 91.75 169 GLN A C 1
ATOM 1357 O O . GLN A 1 169 ? -25.969 8.367 -10.078 1 91.75 169 GLN A O 1
ATOM 1362 N N . SER A 1 170 ? -25.672 8.57 -7.953 1 91.69 170 SER A N 1
ATOM 1363 C CA . SER A 1 170 ? -26.641 7.531 -7.637 1 91.69 170 SER A CA 1
ATOM 1364 C C . SER A 1 170 ? -28.078 8.031 -7.848 1 91.69 170 SER A C 1
ATOM 1366 O O . SER A 1 170 ? -29 7.234 -8.031 1 91.69 170 SER A O 1
ATOM 1368 N N . PHE A 1 171 ? -28.297 9.344 -7.84 1 90.38 171 PHE A N 1
ATOM 1369 C CA . PHE A 1 171 ? -29.688 9.781 -7.887 1 90.38 171 PHE A CA 1
ATOM 1370 C C . PHE A 1 171 ? -29.875 10.898 -8.906 1 90.38 171 PHE A C 1
ATOM 1372 O O . PHE A 1 171 ? -31 11.219 -9.281 1 90.38 171 PHE A O 1
ATOM 1379 N N . SER A 1 172 ? -28.828 11.516 -9.312 1 87.69 172 SER A N 1
ATOM 1380 C CA . SER A 1 172 ? -28.969 12.688 -10.164 1 87.69 172 SER A CA 1
ATOM 1381 C C . SER A 1 172 ? -28.125 12.547 -11.438 1 87.69 172 SER A C 1
ATOM 1383 O O . SER A 1 172 ? -27.047 11.953 -11.414 1 87.69 172 SER A O 1
ATOM 1385 N N . LYS A 1 173 ? -28.625 13.078 -12.438 1 89.5 173 LYS A N 1
ATOM 1386 C CA . LYS A 1 173 ? -27.875 13.117 -13.695 1 89.5 173 LYS A CA 1
ATOM 1387 C C . LYS A 1 173 ? -27.188 14.461 -13.891 1 89.5 173 LYS A C 1
ATOM 1389 O O . LYS A 1 173 ? -26.391 14.633 -14.812 1 89.5 173 LYS A O 1
ATOM 1394 N N . GLN A 1 174 ? -27.516 15.398 -13.062 1 89.69 174 GLN A N 1
ATOM 1395 C CA . GLN A 1 174 ? -26.875 16.703 -13.148 1 89.69 174 GLN A CA 1
ATOM 1396 C C . GLN A 1 174 ? -25.391 16.625 -12.805 1 89.69 174 GLN A C 1
ATOM 1398 O O . GLN A 1 174 ? -24.984 15.836 -11.938 1 89.69 174 GLN A O 1
ATOM 1403 N N . PRO A 1 175 ? -24.672 17.469 -13.445 1 92.56 175 PRO A N 1
ATOM 1404 C CA . PRO A 1 175 ? -23.234 17.422 -13.18 1 92.56 175 PRO A CA 1
ATOM 1405 C C . PRO A 1 175 ? -22.875 18.016 -11.828 1 92.56 175 PRO A C 1
ATOM 1407 O O . PRO A 1 175 ? -23.422 19.062 -11.438 1 92.56 175 PRO A O 1
ATOM 1410 N N . LEU A 1 176 ? -22.016 17.344 -11.109 1 95.5 176 LEU A N 1
ATOM 1411 C CA . LEU A 1 176 ? -21.375 17.891 -9.914 1 95.5 176 LEU A CA 1
ATOM 1412 C C . LEU A 1 176 ? -20.141 18.703 -10.281 1 95.5 176 LEU A C 1
ATOM 1414 O O . LEU A 1 176 ? -19.203 18.172 -10.898 1 95.5 176 LEU A O 1
ATOM 1418 N N . THR A 1 177 ? -20.156 19.938 -9.969 1 96.62 177 THR A N 1
ATOM 1419 C CA . THR A 1 177 ? -19.031 20.797 -10.32 1 96.62 177 THR A CA 1
ATOM 1420 C C . THR A 1 177 ? -18.531 21.578 -9.102 1 96.62 177 THR A C 1
ATOM 1422 O O . THR A 1 177 ? -19.25 21.703 -8.109 1 96.62 177 THR A O 1
ATOM 1425 N N . TYR A 1 178 ? -17.312 21.953 -9.203 1 97.12 178 TYR A N 1
ATOM 1426 C CA . TYR A 1 178 ? -16.688 22.812 -8.203 1 97.12 178 TYR A CA 1
ATOM 1427 C C . TYR A 1 178 ? -16.266 24.141 -8.82 1 97.12 178 TYR A C 1
ATOM 1429 O O . TYR A 1 178 ? -15.516 24.172 -9.797 1 97.12 178 TYR A O 1
ATOM 1437 N N . GLU A 1 179 ? -16.703 25.203 -8.258 1 96.69 179 GLU A N 1
ATOM 1438 C CA . GLU A 1 179 ? -16.438 26.516 -8.828 1 96.69 179 GLU A CA 1
ATOM 1439 C C . GLU A 1 179 ? -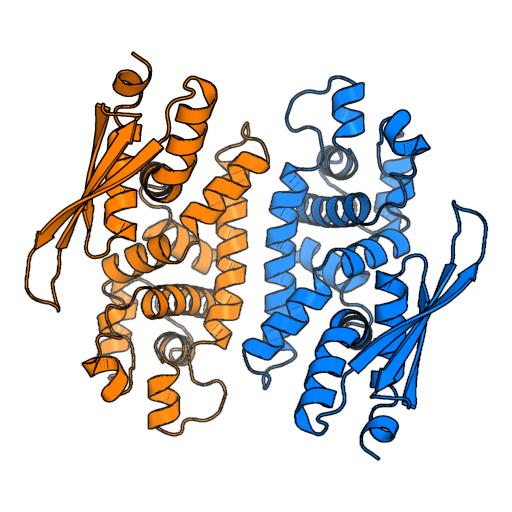15.68 27.406 -7.84 1 96.69 179 GLU A C 1
ATOM 1441 O O . GLU A 1 179 ? -16.094 27.547 -6.684 1 96.69 179 GLU A O 1
ATOM 1446 N N . LEU A 1 180 ? -14.625 28 -8.305 1 96.88 180 LEU A N 1
ATOM 1447 C CA . LEU A 1 180 ? -13.883 28.969 -7.508 1 96.88 180 LEU A CA 1
ATOM 1448 C C . LEU A 1 180 ? -14.625 30.297 -7.449 1 96.88 180 LEU A C 1
ATOM 1450 O O . LEU A 1 180 ? -14.859 30.922 -8.484 1 96.88 180 LEU A O 1
ATOM 1454 N N . ILE A 1 181 ? -14.945 30.734 -6.27 1 95.75 181 ILE A N 1
ATOM 1455 C CA . ILE A 1 181 ? -15.773 31.922 -6.152 1 95.75 181 ILE A CA 1
ATOM 1456 C C . ILE A 1 181 ? -14.906 33.094 -5.695 1 95.75 181 ILE A C 1
ATOM 1458 O O . ILE A 1 181 ? -15.273 34.25 -5.906 1 95.75 181 ILE A O 1
ATOM 1462 N N . LYS A 1 182 ? -13.906 32.781 -4.934 1 93.88 182 LYS A N 1
ATOM 1463 C CA . LYS A 1 182 ? -13.109 33.875 -4.371 1 93.88 182 LYS A CA 1
ATOM 1464 C C . LYS A 1 182 ? -11.672 33.406 -4.105 1 93.88 182 LYS A C 1
ATOM 1466 O O . LYS A 1 182 ? -11.445 32.25 -3.744 1 93.88 182 LYS A O 1
ATOM 1471 N N . GLU A 1 183 ? -10.695 34.219 -4.449 1 92.69 183 GLU A N 1
ATOM 1472 C CA . GLU A 1 183 ? -9.297 34.094 -4.062 1 92.69 183 GLU A CA 1
ATOM 1473 C C . GLU A 1 183 ? -8.828 35.312 -3.277 1 92.69 183 GLU A C 1
ATOM 1475 O O . GLU A 1 183 ? -8.875 36.438 -3.777 1 92.69 183 GLU A O 1
ATOM 1480 N N . ASP A 1 184 ? -8.492 35.031 -2.037 1 89.56 184 ASP A N 1
ATOM 1481 C CA . ASP A 1 184 ? -8.141 36.156 -1.176 1 89.56 184 ASP A CA 1
ATOM 1482 C C . ASP A 1 184 ? -6.777 35.938 -0.528 1 89.56 184 ASP A C 1
ATOM 1484 O O . ASP A 1 184 ? -6.332 34.812 -0.34 1 89.56 184 ASP A O 1
ATOM 1488 N N . GLY A 1 185 ? -6.133 37.125 -0.111 1 85.69 185 GLY A N 1
ATOM 1489 C CA . GLY A 1 185 ? -4.902 37.125 0.665 1 85.69 185 GLY A CA 1
ATOM 1490 C C . GLY A 1 185 ? -3.654 37.188 -0.193 1 85.69 185 GLY A C 1
ATOM 1491 O O . GLY A 1 185 ? -3.725 37.062 -1.416 1 85.69 185 GLY A O 1
ATOM 1492 N N . PRO A 1 186 ? -2.598 37.594 0.537 1 83.69 186 PRO A N 1
ATOM 1493 C CA . PRO A 1 186 ? -1.318 37.625 -0.175 1 83.69 186 PRO A CA 1
ATOM 1494 C C . PRO A 1 186 ? -0.879 36.25 -0.679 1 83.69 186 PRO A C 1
ATOM 1496 O O . PRO A 1 186 ? -1.438 35.219 -0.268 1 83.69 186 PRO A O 1
ATOM 1499 N N . ASP A 1 187 ? 0.001 36.219 -1.579 1 75.69 187 ASP A N 1
ATOM 1500 C CA . ASP A 1 187 ? 0.423 35 -2.281 1 75.69 187 ASP A CA 1
ATOM 1501 C C . ASP A 1 187 ? 0.824 33.906 -1.298 1 75.69 187 ASP A C 1
ATOM 1503 O O . ASP A 1 187 ? 0.512 32.75 -1.508 1 75.69 187 ASP A O 1
ATOM 1507 N N . HIS A 1 188 ? 1.465 34.312 -0.188 1 73.56 188 HIS A N 1
ATOM 1508 C CA . HIS A 1 188 ? 1.98 33.312 0.737 1 73.56 188 HIS A CA 1
ATOM 1509 C C . HIS A 1 188 ? 0.905 32.875 1.724 1 73.56 188 HIS A C 1
ATOM 1511 O O . HIS A 1 188 ? 1.114 31.938 2.496 1 73.56 188 HIS A O 1
ATOM 1517 N N . GLN A 1 189 ? -0.242 33.469 1.728 1 78.69 189 GLN A N 1
ATOM 1518 C CA . GLN A 1 189 ? -1.362 33.156 2.6 1 78.69 189 GLN A CA 1
ATOM 1519 C C . GLN A 1 189 ? -2.689 33.25 1.852 1 78.69 189 GLN A C 1
ATOM 1521 O O . GLN A 1 189 ? -3.645 33.844 2.346 1 78.69 189 GLN A O 1
ATOM 1526 N N . LYS A 1 190 ? -2.631 32.719 0.656 1 87 190 LYS A N 1
ATOM 1527 C CA . LYS A 1 190 ? -3.799 32.781 -0.217 1 87 190 LYS A CA 1
ATOM 1528 C C . LYS A 1 190 ? -4.902 31.844 0.276 1 87 190 LYS A C 1
ATOM 1530 O O . LYS A 1 190 ? -4.617 30.766 0.785 1 87 190 LYS A O 1
ATOM 1535 N N . THR A 1 191 ? -6.051 32.312 0.316 1 91.38 191 THR A N 1
ATOM 1536 C CA . THR A 1 191 ? -7.219 31.516 0.661 1 91.38 191 THR A CA 1
ATOM 1537 C C . THR A 1 191 ? -8.172 31.406 -0.529 1 91.38 191 THR A C 1
ATOM 1539 O O . THR A 1 191 ? -8.438 32.375 -1.212 1 91.38 191 THR A O 1
ATOM 1542 N N . PHE A 1 192 ? -8.602 30.219 -0.825 1 94.44 192 PHE A N 1
ATOM 1543 C CA . PHE A 1 192 ? -9.539 29.938 -1.912 1 94.44 192 PHE A CA 1
ATOM 1544 C C . PHE A 1 192 ? -10.914 29.594 -1.367 1 94.44 192 PHE A C 1
ATOM 1546 O O . PHE A 1 192 ? -11.023 28.875 -0.369 1 94.44 192 PHE A O 1
ATOM 1553 N N . THR A 1 193 ? -11.844 30.172 -1.876 1 97.06 193 THR A N 1
ATOM 1554 C CA . THR A 1 193 ? -13.219 29.812 -1.568 1 97.06 193 THR A CA 1
ATOM 1555 C C . THR A 1 193 ? -13.883 29.141 -2.762 1 97.06 193 THR A C 1
ATOM 1557 O O . THR A 1 193 ? -13.922 29.688 -3.861 1 97.06 193 THR A O 1
ATOM 1560 N N . VAL A 1 194 ? -14.438 27.875 -2.5 1 97.25 194 VAL A N 1
ATOM 1561 C CA . VAL A 1 194 ? -15 27.062 -3.572 1 97.25 194 VAL A CA 1
ATOM 1562 C C . VAL A 1 194 ? -16.422 26.641 -3.213 1 97.25 194 VAL A C 1
ATOM 1564 O O . VAL A 1 194 ? -16.734 26.438 -2.037 1 97.25 194 VAL A O 1
ATOM 1567 N N . GLU A 1 195 ? -17.266 26.625 -4.246 1 97.5 195 GLU A N 1
ATOM 1568 C CA . GLU A 1 195 ? -18.609 26.078 -4.102 1 97.5 195 GLU A CA 1
ATOM 1569 C C . GLU A 1 195 ? -18.75 24.75 -4.844 1 97.5 195 GLU A C 1
ATOM 1571 O O . GLU A 1 195 ? -18.297 24.609 -5.98 1 97.5 195 GLU A O 1
ATOM 1576 N N . ALA A 1 196 ? -19.297 23.766 -4.141 1 97.25 196 ALA A N 1
ATOM 1577 C CA . ALA A 1 196 ? -19.781 22.562 -4.812 1 97.25 196 ALA A CA 1
ATOM 1578 C C . ALA A 1 196 ? -21.188 22.766 -5.34 1 97.25 196 ALA A C 1
ATOM 1580 O O . ALA A 1 196 ? -22.078 23.203 -4.605 1 97.25 196 ALA A O 1
ATOM 1581 N N . ARG A 1 197 ? -21.344 22.438 -6.605 1 96.06 197 ARG A N 1
ATOM 1582 C CA . ARG A 1 197 ? -22.625 22.719 -7.227 1 96.06 197 ARG A CA 1
ATOM 1583 C C . ARG A 1 197 ? -23.188 21.469 -7.922 1 96.06 197 ARG A C 1
ATOM 1585 O O . ARG A 1 197 ? -22.438 20.719 -8.539 1 96.06 197 ARG A O 1
ATOM 1592 N N . LEU A 1 198 ? -24.422 21.281 -7.73 1 94.75 198 LEU A N 1
ATOM 1593 C CA . LEU A 1 198 ? -25.203 20.328 -8.523 1 94.75 198 LEU A CA 1
ATOM 1594 C C . LEU A 1 198 ? -26.062 21.047 -9.539 1 94.75 198 LEU A C 1
ATOM 1596 O O . LEU A 1 198 ? -27.172 21.5 -9.219 1 94.75 198 LEU A O 1
ATOM 1600 N N . GLY A 1 199 ? -25.594 20.953 -10.805 1 91.81 199 GLY A N 1
ATOM 1601 C CA . GLY A 1 199 ? -26.203 21.906 -11.727 1 91.81 199 GLY A CA 1
ATOM 1602 C C . GLY A 1 199 ? -25.969 23.344 -11.328 1 91.81 199 GLY A C 1
ATOM 1603 O O . GLY A 1 199 ? -24.828 23.797 -11.203 1 91.81 199 GLY A O 1
ATOM 1604 N N . GLU A 1 200 ? -27.078 24.016 -11.008 1 90.88 200 GLU A N 1
ATOM 1605 C CA . GLU A 1 200 ? -26.969 25.422 -10.617 1 90.88 200 GLU A CA 1
ATOM 1606 C C . GLU A 1 200 ? -27.141 25.594 -9.109 1 90.88 200 GLU A C 1
ATOM 1608 O O . GLU A 1 200 ? -26.875 26.672 -8.562 1 90.88 200 GLU A O 1
ATOM 1613 N N . LYS A 1 201 ? -27.391 24.531 -8.461 1 93.44 201 LYS A N 1
ATOM 1614 C CA . LYS A 1 201 ? -27.656 24.578 -7.023 1 93.44 201 LYS A CA 1
ATOM 1615 C C . LYS A 1 201 ? -26.359 24.422 -6.219 1 93.44 201 LYS A C 1
ATOM 1617 O O . LYS A 1 201 ? -25.609 23.469 -6.426 1 93.44 201 LYS A O 1
ATOM 1622 N N . VAL A 1 202 ? -26.141 25.375 -5.344 1 96 202 VAL A N 1
ATOM 1623 C CA . VAL A 1 202 ? -25.016 25.281 -4.43 1 96 202 VAL A CA 1
ATOM 1624 C C . VAL A 1 202 ? -25.344 24.328 -3.285 1 96 202 VAL A C 1
ATOM 1626 O O . VAL A 1 202 ? -26.312 24.547 -2.555 1 96 202 VAL A O 1
ATOM 1629 N N . ILE A 1 203 ? -24.516 23.328 -3.15 1 95.75 203 ILE A N 1
ATOM 1630 C CA . ILE A 1 203 ? -24.859 22.328 -2.139 1 95.75 203 ILE A CA 1
ATOM 1631 C C . ILE A 1 203 ? -23.828 22.359 -1.019 1 95.75 203 ILE A C 1
ATOM 1633 O O . ILE A 1 203 ? -24.016 21.719 0.025 1 95.75 203 ILE A O 1
ATOM 1637 N N . GLY A 1 204 ? -22.734 23.062 -1.186 1 96.19 204 GLY A N 1
ATOM 1638 C CA . GLY A 1 204 ? -21.703 23.219 -0.167 1 96.19 204 GLY A CA 1
ATOM 1639 C C . GLY A 1 204 ? -20.672 24.281 -0.513 1 96.19 204 GLY A C 1
ATOM 1640 O O . GLY A 1 204 ? -20.406 24.531 -1.689 1 96.19 204 GLY A O 1
ATOM 1641 N N . THR A 1 205 ? -20.156 24.906 0.491 1 96.56 205 THR A N 1
ATOM 1642 C CA . THR A 1 205 ? -19.109 25.906 0.349 1 96.56 205 THR A CA 1
ATOM 1643 C C . THR A 1 205 ? -17.922 25.578 1.273 1 96.56 205 THR A C 1
ATOM 1645 O O . THR A 1 205 ? -18.125 25.094 2.385 1 96.56 205 THR A O 1
ATOM 1648 N N . GLY A 1 206 ? -16.734 25.828 0.702 1 95.81 206 GLY A N 1
ATOM 1649 C CA . GLY A 1 206 ? -15.562 25.547 1.507 1 95.81 206 GLY A CA 1
ATOM 1650 C C . GLY A 1 206 ? -14.398 26.469 1.211 1 95.81 206 GLY A C 1
ATOM 1651 O O . GLY A 1 206 ? -14.305 27.031 0.113 1 95.81 206 GLY A O 1
ATOM 1652 N N . THR A 1 207 ? -13.617 26.656 2.18 1 93.81 207 THR A N 1
ATOM 1653 C CA . THR A 1 207 ? -12.406 27.453 2.055 1 93.81 207 THR A CA 1
ATOM 1654 C C . THR A 1 207 ? -11.164 26.609 2.35 1 93.81 207 THR A C 1
ATOM 1656 O O . THR A 1 207 ? -11.258 25.578 3.018 1 93.81 207 THR A O 1
ATOM 1659 N N . GLY A 1 208 ? -10.031 27.016 1.692 1 90.12 208 GLY A N 1
ATOM 1660 C CA . GLY A 1 208 ? -8.773 26.328 1.919 1 90.12 208 GLY A CA 1
ATOM 1661 C C . GLY A 1 208 ? -7.574 27.094 1.389 1 90.12 208 GLY A C 1
ATOM 1662 O O . GLY A 1 208 ? -7.727 28.094 0.688 1 90.12 208 GLY A O 1
ATOM 1663 N N . ARG A 1 209 ? -6.469 26.625 1.712 1 85.5 209 ARG A N 1
ATOM 1664 C CA . ARG A 1 209 ? -5.223 27.266 1.306 1 85.5 209 ARG A CA 1
ATOM 1665 C C . ARG A 1 209 ? -4.836 26.859 -0.112 1 85.5 209 ARG A C 1
ATOM 1667 O O . ARG A 1 209 ? -3.855 27.375 -0.661 1 85.5 209 ARG A O 1
ATOM 1674 N N . SER A 1 210 ? -5.48 25.938 -0.664 1 86.88 210 SER A N 1
ATOM 1675 C CA . SER A 1 210 ? -5.395 25.547 -2.066 1 86.88 210 SER A CA 1
ATOM 1676 C C . SER A 1 210 ? -6.777 25.281 -2.652 1 86.88 210 SER A C 1
ATOM 1678 O O . SER A 1 210 ? -7.742 25.078 -1.912 1 86.88 210 SER A O 1
ATOM 1680 N N . LYS A 1 211 ? -6.785 25.375 -3.945 1 90.62 211 LYS A N 1
ATOM 1681 C CA . LYS A 1 211 ? -8.047 25.047 -4.605 1 90.62 211 LYS A CA 1
ATOM 1682 C C . LYS A 1 211 ? -8.523 23.641 -4.23 1 90.62 211 LYS A C 1
ATOM 1684 O O . LYS A 1 211 ? -9.695 23.438 -3.926 1 90.62 211 LYS A O 1
ATOM 1689 N N . LYS A 1 212 ? -7.652 22.734 -4.199 1 88.31 212 LYS A N 1
ATOM 1690 C CA . LYS A 1 212 ? -7.984 21.344 -3.887 1 88.31 212 LYS A CA 1
ATOM 1691 C C . LYS A 1 212 ? -8.555 21.219 -2.475 1 88.31 212 LYS A C 1
ATOM 1693 O O . LYS A 1 212 ? -9.555 20.547 -2.264 1 88.31 212 LYS A O 1
ATOM 1698 N N . SER A 1 213 ? -7.918 21.828 -1.562 1 89.44 213 SER A N 1
ATOM 1699 C CA . SER A 1 213 ? -8.383 21.781 -0.179 1 89.44 213 SER A CA 1
ATOM 1700 C C . SER A 1 213 ? -9.742 22.453 -0.026 1 89.44 213 SER A C 1
ATOM 1702 O O . SER A 1 213 ? -10.586 22 0.742 1 89.44 213 SER A O 1
ATOM 1704 N N . ALA A 1 214 ? -9.906 23.516 -0.758 1 92.81 214 ALA A N 1
ATOM 1705 C CA . ALA A 1 214 ? -11.188 24.219 -0.727 1 92.81 214 ALA A CA 1
ATOM 1706 C C . ALA A 1 214 ? -12.305 23.344 -1.295 1 92.81 214 ALA A C 1
ATOM 1708 O O . ALA A 1 214 ? -13.414 23.312 -0.763 1 92.81 214 ALA A O 1
ATOM 1709 N N . GLU A 1 215 ? -11.961 22.688 -2.334 1 95 215 GLU A N 1
ATOM 1710 C CA . GLU A 1 215 ? -12.922 21.75 -2.92 1 95 215 GLU A CA 1
ATOM 1711 C C . GLU A 1 215 ? -13.305 20.656 -1.932 1 95 215 GLU A C 1
ATOM 1713 O O . GLU A 1 215 ? -14.477 20.297 -1.819 1 95 215 GLU A O 1
ATOM 1718 N N . GLN A 1 216 ? -12.352 20.172 -1.223 1 92.69 216 GLN A N 1
ATOM 1719 C CA . GLN A 1 216 ? -12.57 19.141 -0.22 1 92.69 216 GLN A CA 1
ATOM 1720 C C . GLN A 1 216 ? -13.5 19.641 0.886 1 92.69 216 GLN A C 1
ATOM 1722 O O . GLN A 1 216 ? -14.406 18.922 1.309 1 92.69 216 GLN A O 1
ATOM 1727 N N . THR A 1 217 ? -13.227 20.812 1.312 1 93.19 217 THR A N 1
ATOM 1728 C CA . THR A 1 217 ? -14.055 21.406 2.355 1 93.19 217 THR A CA 1
ATOM 1729 C C . THR A 1 217 ? -15.477 21.609 1.859 1 93.19 217 THR A C 1
ATOM 1731 O O . THR A 1 217 ? -16.438 21.391 2.602 1 93.19 217 THR A O 1
ATOM 1734 N N . ALA A 1 218 ? -15.578 22.016 0.665 1 95.5 218 ALA A N 1
ATOM 1735 C CA . ALA A 1 218 ? -16.906 22.188 0.079 1 95.5 218 ALA A CA 1
ATOM 1736 C C . ALA A 1 218 ? -17.672 20.875 0.022 1 95.5 218 ALA A C 1
ATOM 1738 O O . ALA A 1 218 ? -18.844 20.812 0.385 1 95.5 218 ALA A O 1
ATOM 1739 N N . ALA A 1 219 ? -16.969 19.938 -0.443 1 95.38 219 ALA A N 1
ATOM 1740 C CA . ALA A 1 219 ? -17.578 18.609 -0.514 1 95.38 219 ALA A CA 1
ATOM 1741 C C . ALA A 1 219 ? -17.969 18.109 0.875 1 95.38 219 ALA A C 1
ATOM 1743 O O . ALA A 1 219 ? -19.031 17.5 1.054 1 95.38 219 ALA A O 1
ATOM 1744 N N . TYR A 1 220 ? -17.125 18.312 1.797 1 94.25 220 TYR A N 1
ATOM 1745 C CA . TYR A 1 220 ? -17.359 17.922 3.18 1 94.25 220 TYR A CA 1
ATOM 1746 C C . TYR A 1 220 ? -18.609 18.578 3.736 1 94.25 220 TYR A C 1
ATOM 1748 O O . TYR A 1 220 ? -19.438 17.906 4.367 1 94.25 220 TYR A O 1
ATOM 1756 N N . GLU A 1 221 ? -18.719 19.797 3.492 1 94.25 221 GLU A N 1
ATOM 1757 C CA . GLU A 1 221 ? -19.906 20.531 3.936 1 94.25 221 GLU A CA 1
ATOM 1758 C C . GLU A 1 221 ? -21.172 19.969 3.295 1 94.25 221 GLU A C 1
ATOM 1760 O O . GLU A 1 221 ? -22.203 19.844 3.957 1 94.25 221 GLU A O 1
ATOM 1765 N N . ALA A 1 222 ? -21.062 19.688 2.084 1 94.25 222 ALA A N 1
ATOM 1766 C CA . ALA A 1 222 ? -22.203 19.109 1.379 1 94.25 222 ALA A CA 1
ATOM 1767 C C . ALA A 1 222 ? -22.609 17.766 1.99 1 94.25 222 ALA A C 1
ATOM 1769 O O . ALA A 1 222 ? -23.797 17.516 2.215 1 94.25 222 ALA A O 1
ATOM 1770 N N . MET A 1 223 ? -21.625 16.984 2.324 1 92.88 223 MET A N 1
ATOM 1771 C CA . MET A 1 223 ? -21.875 15.633 2.832 1 92.88 223 MET A CA 1
ATOM 1772 C C . MET A 1 223 ? -22.453 15.688 4.242 1 92.88 223 MET A C 1
ATOM 1774 O O . MET A 1 223 ? -23.25 14.82 4.621 1 92.88 223 MET A O 1
ATOM 1778 N N . LYS A 1 224 ? -22.016 16.672 4.934 1 91.31 224 LYS A N 1
ATOM 1779 C CA . LYS A 1 224 ? -22.562 16.844 6.277 1 91.31 224 LYS A CA 1
ATOM 1780 C C . LYS A 1 224 ? -24.062 17.125 6.23 1 91.31 224 LYS A C 1
ATOM 1782 O O . LYS A 1 224 ? -24.797 16.797 7.164 1 91.31 224 LYS A O 1
ATOM 1787 N N . HIS A 1 225 ? -24.422 17.766 5.211 1 88.69 225 HIS A N 1
ATOM 1788 C CA . HIS A 1 225 ? -25.828 18.109 5.023 1 88.69 225 HIS A CA 1
ATOM 1789 C C . HIS A 1 225 ? -26.438 17.312 3.869 1 88.69 225 HIS A C 1
ATOM 1791 O O . HIS A 1 225 ? -27.172 17.875 3.049 1 88.69 225 HIS A O 1
ATOM 1797 N N . LYS A 1 226 ? -26.203 16.078 3.699 1 84.69 226 LYS A N 1
ATOM 1798 C CA . LYS A 1 226 ? -26.562 15.266 2.539 1 84.69 226 LYS A CA 1
ATOM 1799 C C . LYS A 1 226 ? -28.078 15.148 2.389 1 84.69 226 LYS A C 1
ATOM 1801 O O . LYS A 1 226 ? -28.578 14.953 1.281 1 84.69 226 LYS A O 1
ATOM 1806 N N . ASP A 1 227 ? -28.688 15.18 3.535 1 83.06 227 ASP A N 1
ATOM 1807 C CA . ASP A 1 227 ? -30.141 15.133 3.471 1 83.06 227 ASP A CA 1
ATOM 1808 C C . ASP A 1 227 ? -30.688 16.266 2.611 1 83.06 227 ASP A C 1
ATOM 1810 O O . ASP A 1 227 ? -31.688 16.109 1.923 1 83.06 227 ASP A O 1
ATOM 1814 N N . GLY A 1 228 ? -29.984 17.391 2.654 1 76.81 228 GLY A N 1
ATOM 1815 C CA . GLY A 1 228 ? -30.391 18.547 1.875 1 76.81 228 GLY A CA 1
ATOM 1816 C C . GLY A 1 228 ? -30.125 18.406 0.392 1 76.81 228 GLY A C 1
ATOM 1817 O O . GLY A 1 228 ? -30.75 19.062 -0.434 1 76.81 228 GLY A O 1
ATOM 1818 N N . ILE A 1 229 ? -29.297 17.531 0.008 1 80.12 229 ILE A N 1
ATOM 1819 C CA . ILE A 1 229 ? -28.922 17.297 -1.384 1 80.12 229 ILE A CA 1
ATOM 1820 C C . ILE A 1 229 ? -29.953 16.406 -2.059 1 80.12 229 ILE A C 1
ATOM 1822 O O . ILE A 1 229 ? -30.328 16.625 -3.213 1 80.12 229 ILE A O 1
ATOM 1826 N N . LEU A 1 230 ? -30.422 15.383 -1.289 1 71 230 LEU A N 1
ATOM 1827 C CA . LEU A 1 230 ? -31.312 14.367 -1.827 1 71 230 LEU A CA 1
ATOM 1828 C C . LEU A 1 230 ? -32.75 14.914 -1.956 1 71 230 LEU A C 1
ATOM 1830 O O . LEU A 1 230 ? -33.594 14.305 -2.611 1 71 230 LEU A O 1
ATOM 1834 N N . ARG A 1 231 ? -33.031 16.078 -1.365 1 68.56 231 ARG A N 1
ATOM 1835 C CA . ARG A 1 231 ? -34.344 16.672 -1.496 1 68.56 231 ARG A CA 1
ATOM 1836 C C . ARG A 1 231 ? -34.406 17.625 -2.689 1 68.56 231 ARG A C 1
ATOM 1838 O O . ARG A 1 231 ? -33.375 18.203 -3.072 1 68.56 231 ARG A O 1
ATOM 1845 N N . MET B 1 1 ? -16.641 -26.969 1.608 1 58.94 1 MET B N 1
ATOM 1846 C CA . MET B 1 1 ? -15.242 -27.391 1.454 1 58.94 1 MET B CA 1
ATOM 1847 C C . MET B 1 1 ? -14.969 -28.672 2.23 1 58.94 1 MET B C 1
ATOM 1849 O O . MET B 1 1 ? -15.375 -28.797 3.387 1 58.94 1 MET B O 1
ATOM 1853 N N . ASN B 1 2 ? -14.445 -29.719 1.564 1 68.44 2 ASN B N 1
ATOM 1854 C CA . ASN B 1 2 ? -14.195 -31 2.229 1 68.44 2 ASN B CA 1
ATOM 1855 C C . ASN B 1 2 ? -13.094 -30.875 3.271 1 68.44 2 ASN B C 1
ATOM 1857 O O . ASN B 1 2 ? -12.094 -30.188 3.053 1 68.44 2 ASN B O 1
ATOM 1861 N N . GLN B 1 3 ? -13.391 -31.109 4.531 1 73.69 3 GLN B N 1
ATOM 1862 C CA . GLN B 1 3 ? -12.492 -31.141 5.68 1 73.69 3 GLN B CA 1
ATOM 1863 C C . GLN B 1 3 ? -11.125 -31.703 5.297 1 73.69 3 GLN B C 1
ATOM 1865 O O . GLN B 1 3 ? -10.094 -31.203 5.746 1 73.69 3 GLN B O 1
ATOM 1870 N N . SER B 1 4 ? -11.211 -32.594 4.395 1 80.75 4 SER B N 1
ATOM 1871 C CA . SER B 1 4 ? -9.977 -33.25 3.969 1 80.75 4 SER B CA 1
ATOM 1872 C C . SER B 1 4 ? -9.109 -32.281 3.158 1 80.75 4 SER B C 1
ATOM 1874 O O . SER B 1 4 ? -7.883 -32.281 3.312 1 80.75 4 SER B O 1
ATOM 1876 N N . ASN B 1 5 ? -9.734 -31.422 2.445 1 88.5 5 ASN B N 1
ATOM 1877 C CA . ASN B 1 5 ? -9.008 -30.469 1.609 1 88.5 5 ASN B CA 1
ATOM 1878 C C . ASN B 1 5 ? -8.32 -29.391 2.447 1 88.5 5 ASN B C 1
ATOM 1880 O O . ASN B 1 5 ? -7.164 -29.047 2.184 1 88.5 5 ASN B O 1
ATOM 1884 N N . GLN B 1 6 ? -8.953 -29.031 3.482 1 91.19 6 GLN B N 1
ATOM 1885 C CA . GLN B 1 6 ? -8.375 -28.016 4.367 1 91.19 6 GLN B CA 1
ATOM 1886 C C . GLN B 1 6 ? -7.203 -28.594 5.156 1 91.19 6 GLN B C 1
ATOM 1888 O O . GLN B 1 6 ? -6.203 -27.906 5.375 1 91.19 6 GLN B O 1
ATOM 1893 N N . GLU B 1 7 ? -7.41 -29.844 5.598 1 93.62 7 GLU B N 1
ATOM 1894 C CA . GLU B 1 7 ? -6.34 -30.5 6.332 1 93.62 7 GLU B CA 1
ATOM 1895 C C . GLU B 1 7 ? -5.102 -30.688 5.457 1 93.62 7 GLU B C 1
ATOM 1897 O O . GLU B 1 7 ? -3.973 -30.5 5.926 1 93.62 7 GLU B O 1
ATOM 1902 N N . ASP B 1 8 ? -5.344 -31.062 4.266 1 95.38 8 ASP B N 1
ATOM 1903 C CA . ASP B 1 8 ? -4.25 -31.266 3.318 1 95.38 8 ASP B CA 1
ATOM 1904 C C . ASP B 1 8 ? -3.494 -29.969 3.078 1 95.38 8 ASP B C 1
ATOM 1906 O O . ASP B 1 8 ? -2.264 -29.953 3.004 1 95.38 8 ASP B O 1
ATOM 1910 N N . PHE B 1 9 ? -4.207 -28.875 2.975 1 96.5 9 PHE B N 1
ATOM 1911 C CA . PHE B 1 9 ? -3.555 -27.594 2.73 1 96.5 9 PHE B CA 1
ATOM 1912 C C . PHE B 1 9 ? -2.764 -27.141 3.955 1 96.5 9 PHE B C 1
ATOM 1914 O O . PHE B 1 9 ? -1.658 -26.625 3.826 1 96.5 9 PHE B O 1
ATOM 1921 N N . GLN B 1 10 ? -3.348 -27.359 5.102 1 97.31 10 GLN B N 1
ATOM 1922 C CA . GLN B 1 10 ? -2.645 -27.031 6.34 1 97.31 10 GLN B CA 1
ATOM 1923 C C . GLN B 1 10 ? -1.322 -27.781 6.434 1 97.31 10 GLN B C 1
ATOM 1925 O O . GLN B 1 10 ? -0.309 -27.234 6.855 1 97.31 10 GLN B O 1
ATOM 1930 N N . LYS B 1 11 ? -1.344 -29.031 6.031 1 96.06 11 LYS B N 1
ATOM 1931 C CA . LYS B 1 11 ? -0.125 -29.844 6.016 1 96.06 11 LYS B CA 1
ATOM 1932 C C . LYS B 1 11 ? 0.882 -29.297 5.012 1 96.06 11 LYS B C 1
ATOM 1934 O O . LYS B 1 11 ? 2.082 -29.234 5.289 1 96.06 11 LYS B O 1
ATOM 1939 N N . LYS B 1 12 ? 0.403 -28.922 3.932 1 95.5 12 LYS B N 1
ATOM 1940 C CA . LYS B 1 12 ? 1.249 -28.406 2.857 1 95.5 12 LYS B CA 1
ATOM 1941 C C . LYS B 1 12 ? 1.988 -27.156 3.295 1 95.5 12 LYS B C 1
ATOM 1943 O O . LYS B 1 12 ? 3.178 -26.984 3.014 1 95.5 12 LYS B O 1
ATOM 1948 N N . ILE B 1 13 ? 1.274 -26.203 4.02 1 96.5 13 ILE B N 1
ATOM 1949 C CA . ILE B 1 13 ? 1.895 -24.938 4.387 1 96.5 13 ILE B CA 1
ATOM 1950 C C . ILE B 1 13 ? 2.469 -25.047 5.801 1 96.5 13 ILE B C 1
ATOM 1952 O O . ILE B 1 13 ? 2.979 -24.047 6.34 1 96.5 13 ILE B O 1
ATOM 1956 N N . LYS B 1 14 ? 2.301 -26.234 6.441 1 96.31 14 LYS B N 1
ATOM 1957 C CA . LYS B 1 14 ? 2.848 -26.547 7.758 1 96.31 14 LYS B CA 1
ATOM 1958 C C . LYS B 1 14 ? 2.33 -25.578 8.812 1 96.31 14 LYS B C 1
ATOM 1960 O O . LYS B 1 14 ? 3.102 -25.062 9.625 1 96.31 14 LYS B O 1
ATOM 1965 N N . ILE B 1 15 ? 1.058 -25.25 8.695 1 97.5 15 ILE B N 1
ATOM 1966 C CA . ILE B 1 15 ? 0.386 -24.422 9.688 1 97.5 15 ILE B CA 1
ATOM 1967 C C . ILE B 1 15 ? -0.938 -25.062 10.094 1 97.5 15 ILE B C 1
ATOM 1969 O O . ILE B 1 15 ? -1.782 -25.344 9.242 1 97.5 15 ILE B O 1
ATOM 1973 N N . ARG B 1 16 ? -1.089 -25.328 11.352 1 97.44 16 ARG B N 1
ATOM 1974 C CA . ARG B 1 16 ? -2.359 -25.797 11.883 1 97.44 16 ARG B CA 1
ATOM 1975 C C . ARG B 1 16 ? -3.172 -24.656 12.477 1 97.44 16 ARG B C 1
ATOM 1977 O O . ARG B 1 16 ? -2.816 -24.109 13.523 1 97.44 16 ARG B O 1
ATOM 1984 N N . PHE B 1 17 ? -4.227 -24.359 11.867 1 97.94 17 PHE B N 1
ATOM 1985 C CA . PHE B 1 17 ? -5.051 -23.234 12.289 1 97.94 17 PHE B CA 1
ATOM 1986 C C . PHE B 1 17 ? -5.793 -23.562 13.578 1 97.94 17 PHE B C 1
ATOM 1988 O O . PHE B 1 17 ? -6.336 -24.656 13.727 1 97.94 17 PHE B O 1
ATOM 1995 N N . HIS B 1 18 ? -5.812 -22.641 14.508 1 98.25 18 HIS B N 1
ATOM 1996 C CA . HIS B 1 18 ? -6.672 -22.75 15.688 1 98.25 18 HIS B CA 1
ATOM 1997 C C . HIS B 1 18 ? -8.141 -22.609 15.305 1 98.25 18 HIS B C 1
ATOM 1999 O O . HIS B 1 18 ? -8.984 -23.375 15.773 1 98.25 18 HIS B O 1
ATOM 2005 N N . ASP B 1 19 ? -8.492 -21.609 14.508 1 97.62 19 ASP B N 1
ATOM 2006 C CA . ASP B 1 19 ? -9.82 -21.391 13.938 1 97.62 19 ASP B CA 1
ATOM 2007 C C . ASP B 1 19 ? -9.852 -21.766 12.453 1 97.62 19 ASP B C 1
ATOM 2009 O O . ASP B 1 19 ? -9.555 -20.922 11.602 1 97.62 19 ASP B O 1
ATOM 2013 N N . LYS B 1 20 ? -10.289 -22.891 12.164 1 96.19 20 LYS B N 1
ATOM 2014 C CA . LYS B 1 20 ? -10.281 -23.422 10.805 1 96.19 20 LYS B CA 1
ATOM 2015 C C . LYS B 1 20 ? -11.188 -22.609 9.891 1 96.19 20 LYS B C 1
ATOM 2017 O O . LYS B 1 20 ? -11.023 -22.625 8.664 1 96.19 20 LYS B O 1
ATOM 2022 N N . LYS B 1 21 ? -12.117 -21.891 10.453 1 96.38 21 LYS B N 1
ATOM 2023 C CA . LYS B 1 21 ? -13.031 -21.078 9.656 1 96.38 21 LYS B CA 1
ATOM 2024 C C . LYS B 1 21 ? -12.281 -19.969 8.914 1 96.38 21 LYS B C 1
ATOM 2026 O O . LYS B 1 21 ? -12.68 -19.578 7.824 1 96.38 21 LYS B O 1
ATOM 2031 N N . LEU B 1 22 ? -11.195 -19.453 9.547 1 97.75 22 LEU B N 1
ATOM 2032 C CA . LEU B 1 22 ? -10.375 -18.422 8.914 1 97.75 22 LEU B CA 1
ATOM 2033 C C . LEU B 1 22 ? -9.789 -18.938 7.602 1 97.75 22 LEU B C 1
ATOM 2035 O O . LEU B 1 22 ? -9.789 -18.219 6.598 1 97.75 22 LEU B O 1
ATOM 2039 N N . LEU B 1 23 ? -9.312 -20.203 7.652 1 97.88 23 LEU B N 1
ATOM 2040 C CA . LEU B 1 23 ? -8.734 -20.781 6.445 1 97.88 23 LEU B CA 1
ATOM 2041 C C . LEU B 1 23 ? -9.812 -21.016 5.391 1 97.88 23 LEU B C 1
ATOM 2043 O O . LEU B 1 23 ? -9.602 -20.75 4.207 1 97.88 23 LEU B O 1
ATOM 2047 N N . THR B 1 24 ? -10.969 -21.484 5.84 1 97.06 24 THR B N 1
ATOM 2048 C CA . THR B 1 24 ? -12.078 -21.688 4.914 1 97.06 24 THR B CA 1
ATOM 2049 C C . THR B 1 24 ? -12.43 -20.375 4.207 1 97.06 24 THR B C 1
ATOM 2051 O O . THR B 1 24 ? -12.602 -20.344 2.986 1 97.06 24 THR B O 1
ATOM 2054 N N . THR B 1 25 ? -12.492 -19.328 4.969 1 97.62 25 THR B N 1
ATOM 2055 C CA . THR B 1 25 ? -12.82 -18.016 4.418 1 97.62 25 THR B CA 1
ATOM 2056 C C . THR B 1 25 ? -11.742 -17.562 3.432 1 97.62 25 THR B C 1
ATOM 2058 O O . THR B 1 25 ? -12.062 -17.047 2.355 1 97.62 25 THR B O 1
ATOM 2061 N N . ALA B 1 26 ? -10.477 -17.766 3.764 1 98.56 26 ALA B N 1
ATOM 2062 C CA . ALA B 1 26 ? -9.359 -17.359 2.92 1 98.56 26 ALA B CA 1
ATOM 2063 C C . ALA B 1 26 ? -9.398 -18.078 1.571 1 98.56 26 ALA B C 1
ATOM 2065 O O . ALA B 1 26 ? -8.953 -17.516 0.558 1 98.56 26 ALA B O 1
ATOM 2066 N N . LEU B 1 27 ? -9.984 -19.281 1.584 1 98.25 27 LEU B N 1
ATOM 2067 C CA . LEU B 1 27 ? -9.984 -20.109 0.383 1 98.25 27 LEU B CA 1
ATOM 2068 C C . LEU B 1 27 ? -11.305 -19.969 -0.377 1 98.25 27 LEU B C 1
ATOM 2070 O O . LEU B 1 27 ? -11.492 -20.594 -1.423 1 98.25 27 LEU B O 1
ATOM 2074 N N . THR B 1 28 ? -12.172 -19.125 0.091 1 98.12 28 THR B N 1
ATOM 2075 C CA . THR B 1 28 ? -13.492 -18.953 -0.518 1 98.12 28 THR B CA 1
ATOM 2076 C C . THR B 1 28 ? -13.516 -17.734 -1.432 1 98.12 28 THR B C 1
ATOM 2078 O O . THR B 1 28 ? -13.469 -16.594 -0.957 1 98.12 28 THR B O 1
ATOM 2081 N N . HIS B 1 29 ? -13.547 -17.969 -2.682 1 98.31 29 HIS B N 1
ATOM 2082 C CA . HIS B 1 29 ? -13.664 -16.875 -3.645 1 98.31 29 HIS B CA 1
ATOM 2083 C C . HIS B 1 29 ? -15.07 -16.297 -3.643 1 98.31 29 HIS B C 1
ATOM 2085 O O . HIS B 1 29 ? -16.031 -16.984 -3.303 1 98.31 29 HIS B O 1
ATOM 2091 N N . SER B 1 30 ? -15.211 -15.062 -4.027 1 97.25 30 SER B N 1
ATOM 2092 C CA . SER B 1 30 ? -16.5 -14.375 -4.008 1 97.25 30 SER B CA 1
ATOM 2093 C C . SER B 1 30 ? -17.5 -15.062 -4.926 1 97.25 30 SER B C 1
ATOM 2095 O O . SER B 1 30 ? -18.703 -15.078 -4.645 1 97.25 30 SER B O 1
ATOM 2097 N N . SER B 1 31 ? -17.062 -15.664 -6.055 1 96.88 31 SER B N 1
ATOM 2098 C CA . SER B 1 31 ? -17.953 -16.375 -6.949 1 96.88 31 SER B CA 1
ATOM 2099 C C . SER B 1 31 ? -18.688 -17.516 -6.223 1 96.88 31 SER B C 1
ATOM 2101 O O . SER B 1 31 ? -19.875 -17.75 -6.457 1 96.88 31 SER B O 1
ATOM 2103 N N . TYR B 1 32 ? -17.984 -18.203 -5.383 1 97.25 32 TYR B N 1
ATOM 2104 C CA . TYR B 1 32 ? -18.547 -19.312 -4.617 1 97.25 32 TYR B CA 1
ATOM 2105 C C . TYR B 1 32 ? -19.531 -18.797 -3.576 1 97.25 32 TYR B C 1
ATOM 2107 O O . TYR B 1 32 ? -20.625 -19.359 -3.422 1 97.25 32 TYR B O 1
ATOM 2115 N N . ALA B 1 33 ? -19.062 -17.812 -2.842 1 96.06 33 ALA B N 1
ATOM 2116 C CA . ALA B 1 33 ? -19.922 -17.234 -1.813 1 96.06 33 ALA B CA 1
ATOM 2117 C C . ALA B 1 33 ? -21.25 -16.75 -2.406 1 96.06 33 ALA B C 1
ATOM 2119 O O . ALA B 1 33 ? -22.312 -16.953 -1.811 1 96.06 33 ALA B O 1
ATOM 2120 N N . ASN B 1 34 ? -21.156 -16.094 -3.525 1 94.06 34 ASN B N 1
ATOM 2121 C CA . ASN B 1 34 ? -22.359 -15.609 -4.199 1 94.06 34 ASN B CA 1
ATOM 2122 C C . ASN B 1 34 ? -23.234 -16.766 -4.664 1 94.06 34 ASN B C 1
ATOM 2124 O O . ASN B 1 34 ? -24.469 -16.719 -4.496 1 94.06 34 ASN B O 1
ATOM 2128 N N . GLU B 1 35 ? -22.625 -17.75 -5.258 1 94.44 35 GLU B N 1
ATOM 2129 C CA . GLU B 1 35 ? -23.359 -18.906 -5.766 1 94.44 35 GLU B CA 1
ATOM 2130 C C . GLU B 1 35 ? -24.109 -19.609 -4.648 1 94.44 35 GLU B C 1
ATOM 2132 O O . GLU B 1 35 ? -25.234 -20.078 -4.844 1 94.44 35 GLU B O 1
ATOM 2137 N N . ARG B 1 36 ? -23.516 -19.641 -3.541 1 93.12 36 ARG B N 1
ATOM 2138 C CA . ARG B 1 36 ? -24.094 -20.359 -2.41 1 93.12 36 ARG B CA 1
ATOM 2139 C C . ARG B 1 36 ? -24.891 -19.422 -1.52 1 93.12 36 ARG B C 1
ATOM 2141 O O . ARG B 1 36 ? -25.406 -19.828 -0.481 1 93.12 36 ARG B O 1
ATOM 2148 N N . LYS B 1 37 ? -24.938 -18.188 -1.826 1 91.06 37 LYS B N 1
ATOM 2149 C CA . LYS B 1 37 ? -25.688 -17.172 -1.092 1 91.06 37 LYS B CA 1
ATOM 2150 C C . LYS B 1 37 ? -25.234 -17.094 0.361 1 91.06 37 LYS B C 1
ATOM 2152 O O . LYS B 1 37 ? -26.047 -17.094 1.279 1 91.06 37 LYS B O 1
ATOM 2157 N N . LEU B 1 38 ? -23.984 -17.234 0.434 1 88.5 38 LEU B N 1
ATOM 2158 C CA . LEU B 1 38 ? -23.422 -17.094 1.774 1 88.5 38 LEU B CA 1
ATOM 2159 C C . LEU B 1 38 ? -23.578 -15.664 2.275 1 88.5 38 LEU B C 1
ATOM 2161 O O . LEU B 1 38 ? -23.734 -14.734 1.479 1 88.5 38 LEU B O 1
ATOM 2165 N N . SER B 1 39 ? -23.531 -15.445 3.561 1 84.56 39 SER B N 1
ATOM 2166 C CA . SER B 1 39 ? -23.625 -14.109 4.148 1 84.56 39 SER B CA 1
ATOM 2167 C C . SER B 1 39 ? -22.438 -13.25 3.74 1 84.56 39 SER B C 1
ATOM 2169 O O . SER B 1 39 ? -21.406 -13.766 3.299 1 84.56 39 SER B O 1
ATOM 2171 N N . ARG B 1 40 ? -22.641 -12.016 3.93 1 81.19 40 ARG B N 1
ATOM 2172 C CA . ARG B 1 40 ? -21.578 -11.062 3.6 1 81.19 40 ARG B CA 1
ATOM 2173 C C . ARG B 1 40 ? -20.344 -11.305 4.441 1 81.19 40 ARG B C 1
ATOM 2175 O O . ARG B 1 40 ? -20.438 -11.609 5.633 1 81.19 40 ARG B O 1
ATOM 2182 N N . GLY B 1 41 ? -19.25 -11.219 3.844 1 83.81 41 GLY B N 1
ATOM 2183 C CA . GLY B 1 41 ? -18 -11.336 4.57 1 83.81 41 GLY B CA 1
ATOM 2184 C C . GLY B 1 41 ? -17.469 -12.758 4.637 1 83.81 41 GLY B C 1
ATOM 2185 O O . GLY B 1 41 ? -16.484 -13.031 5.324 1 83.81 41 GLY B O 1
ATOM 2186 N N . LYS B 1 42 ? -18.078 -13.578 3.832 1 90.5 42 LYS B N 1
ATOM 2187 C CA . LYS B 1 42 ? -17.672 -14.984 3.918 1 90.5 42 LYS B CA 1
ATOM 2188 C C . LYS B 1 42 ? -16.688 -15.344 2.805 1 90.5 42 LYS B C 1
ATOM 2190 O O . LYS B 1 42 ? -16.172 -16.469 2.764 1 90.5 42 LYS B O 1
ATOM 2195 N N . ASP B 1 43 ? -16.469 -14.453 1.916 1 97.38 43 ASP B N 1
ATOM 2196 C CA . ASP B 1 43 ? -15.438 -14.672 0.917 1 97.38 43 ASP B CA 1
ATOM 2197 C C . ASP B 1 43 ? -14.094 -14.109 1.389 1 97.38 43 ASP B C 1
ATOM 2199 O O . ASP B 1 43 ? -13.984 -13.609 2.51 1 97.38 43 ASP B O 1
ATOM 2203 N N . ASN B 1 44 ? -13.109 -14.195 0.583 1 98.44 44 ASN B N 1
ATOM 2204 C CA . ASN B 1 44 ? -11.75 -13.961 1.066 1 98.44 44 ASN B CA 1
ATOM 2205 C C . ASN B 1 44 ? -11.328 -12.508 0.869 1 98.44 44 ASN B C 1
ATOM 2207 O O . ASN B 1 44 ? -10.172 -12.156 1.106 1 98.44 44 ASN B O 1
ATOM 2211 N N . GLU B 1 45 ? -12.25 -11.617 0.53 1 98.44 45 GLU B N 1
ATOM 2212 C CA . GLU B 1 45 ? -11.891 -10.258 0.125 1 98.44 45 GLU B CA 1
ATOM 2213 C C . GLU B 1 45 ? -11.383 -9.445 1.312 1 98.44 45 GLU B C 1
ATOM 2215 O O . GLU B 1 45 ? -10.375 -8.742 1.203 1 98.44 45 GLU B O 1
ATOM 2220 N N . ARG B 1 46 ? -12.055 -9.539 2.447 1 98.56 46 ARG B N 1
ATOM 2221 C CA . ARG B 1 46 ? -11.625 -8.789 3.621 1 98.56 46 ARG B CA 1
ATOM 2222 C C . ARG B 1 46 ? -10.297 -9.312 4.152 1 98.56 46 ARG B C 1
ATOM 2224 O O . ARG B 1 46 ? -9.453 -8.539 4.613 1 98.56 46 ARG B O 1
ATOM 2231 N N . LEU B 1 47 ? -10.117 -10.648 4.086 1 98.81 47 LEU B N 1
ATOM 2232 C CA . LEU B 1 47 ? -8.852 -11.234 4.504 1 98.81 47 LEU B CA 1
ATOM 2233 C C . LEU B 1 47 ? -7.727 -10.828 3.559 1 98.81 47 LEU B C 1
ATOM 2235 O O . LEU B 1 47 ? -6.59 -10.625 3.988 1 98.81 47 LEU B O 1
ATOM 2239 N N . GLU B 1 48 ? -8.047 -10.797 2.277 1 98.81 48 GLU B N 1
ATOM 2240 C CA . GLU B 1 48 ? -7.086 -10.297 1.298 1 98.81 48 GLU B CA 1
ATOM 2241 C C . GLU B 1 48 ? -6.645 -8.875 1.628 1 98.81 48 GLU B C 1
ATOM 2243 O O . GLU B 1 48 ? -5.457 -8.562 1.567 1 98.81 48 GLU B O 1
ATOM 2248 N N . PHE B 1 49 ? -7.586 -8.047 1.985 1 98.75 49 PHE B N 1
ATOM 2249 C CA . PHE B 1 49 ? -7.332 -6.668 2.381 1 98.75 49 PHE B CA 1
ATOM 2250 C C . PHE B 1 49 ? -6.344 -6.609 3.543 1 98.75 49 PHE B C 1
ATOM 2252 O O . PHE B 1 49 ? -5.355 -5.879 3.486 1 98.75 49 PHE B O 1
ATOM 2259 N N . LEU B 1 50 ? -6.586 -7.379 4.555 1 98.88 50 LEU B N 1
ATOM 2260 C CA . LEU B 1 50 ? -5.711 -7.418 5.719 1 98.88 50 LEU B CA 1
ATOM 2261 C C . LEU B 1 50 ? -4.367 -8.047 5.371 1 98.88 50 LEU B C 1
ATOM 2263 O O . LEU B 1 50 ? -3.314 -7.531 5.762 1 98.88 50 LEU B O 1
ATOM 2267 N N . GLY B 1 51 ? -4.398 -9.133 4.629 1 98.88 51 GLY B N 1
ATOM 2268 C CA . GLY B 1 51 ? -3.193 -9.852 4.238 1 98.88 51 GLY B CA 1
ATOM 2269 C C . GLY B 1 51 ? -2.246 -9.016 3.402 1 98.88 51 GLY B C 1
ATOM 2270 O O . GLY B 1 51 ? -1.025 -9.133 3.529 1 98.88 51 GLY B O 1
ATOM 2271 N N . ASP B 1 52 ? -2.834 -8.211 2.549 1 98.62 52 ASP B N 1
ATOM 2272 C CA . ASP B 1 52 ? -2.029 -7.305 1.738 1 98.62 52 ASP B CA 1
ATOM 2273 C C . ASP B 1 52 ? -1.193 -6.379 2.619 1 98.62 52 ASP B C 1
ATOM 2275 O O . ASP B 1 52 ? -0.008 -6.164 2.355 1 98.62 52 ASP B O 1
ATOM 2279 N N . ALA B 1 53 ? -1.764 -5.844 3.635 1 98.81 53 ALA B N 1
ATOM 2280 C CA . ALA B 1 53 ? -1.08 -4.941 4.559 1 98.81 53 ALA B CA 1
ATOM 2281 C C . ALA B 1 53 ? -0.009 -5.68 5.355 1 98.81 53 ALA B C 1
ATOM 2283 O O . ALA B 1 53 ? 1.086 -5.156 5.57 1 98.81 53 ALA B O 1
ATOM 2284 N N . VAL B 1 54 ? -0.326 -6.879 5.777 1 98.94 54 VAL B N 1
ATOM 2285 C CA . VAL B 1 54 ? 0.63 -7.707 6.508 1 98.94 54 VAL B CA 1
ATOM 2286 C C . VAL B 1 54 ? 1.845 -7.988 5.625 1 98.94 54 VAL B C 1
ATOM 2288 O O . VAL B 1 54 ? 2.986 -7.824 6.059 1 98.94 54 VAL B O 1
ATOM 2291 N N . LEU B 1 55 ? 1.548 -8.375 4.426 1 98.88 55 LEU B N 1
ATOM 2292 C CA . LEU B 1 55 ? 2.596 -8.688 3.459 1 98.88 55 LEU B CA 1
ATOM 2293 C C . LEU B 1 55 ? 3.479 -7.469 3.207 1 98.88 55 LEU B C 1
ATOM 2295 O O . LEU B 1 55 ? 4.703 -7.59 3.129 1 98.88 55 LEU B O 1
ATOM 2299 N N . GLU B 1 56 ? 2.875 -6.348 3.098 1 98.56 56 GLU B N 1
ATOM 2300 C CA . GLU B 1 56 ? 3.602 -5.105 2.85 1 98.56 56 GLU B CA 1
ATOM 2301 C C . GLU B 1 56 ? 4.621 -4.832 3.953 1 98.56 56 GLU B C 1
ATOM 2303 O O . GLU B 1 56 ? 5.766 -4.477 3.672 1 98.56 56 GLU B O 1
ATOM 2308 N N . LEU B 1 57 ? 4.195 -4.945 5.137 1 98.81 57 LEU B N 1
ATOM 2309 C CA . LEU B 1 57 ? 5.113 -4.66 6.234 1 98.81 57 LEU B CA 1
ATOM 2310 C C . LEU B 1 57 ? 6.219 -5.711 6.309 1 98.81 57 LEU B C 1
ATOM 2312 O O . LEU B 1 57 ? 7.391 -5.375 6.48 1 98.81 57 LEU B O 1
ATOM 2316 N N . ILE B 1 58 ? 5.871 -6.98 6.145 1 98.69 58 ILE B N 1
ATOM 2317 C CA . ILE B 1 58 ? 6.867 -8.047 6.203 1 98.69 58 ILE B CA 1
ATOM 2318 C C . ILE B 1 58 ? 7.93 -7.816 5.133 1 98.69 58 ILE B C 1
ATOM 2320 O O . ILE B 1 58 ? 9.133 -7.887 5.41 1 98.69 58 ILE B O 1
ATOM 2324 N N . MET B 1 59 ? 7.465 -7.508 3.955 1 98.44 59 MET B N 1
ATOM 2325 C CA . MET B 1 59 ? 8.383 -7.309 2.836 1 98.44 59 MET B CA 1
ATOM 2326 C C . MET B 1 59 ? 9.234 -6.062 3.047 1 98.44 59 MET B C 1
ATOM 2328 O O . MET B 1 59 ? 10.445 -6.09 2.83 1 98.44 59 MET B O 1
ATOM 2332 N N . SER B 1 60 ? 8.633 -4.98 3.443 1 98.69 60 SER B N 1
ATOM 2333 C CA . SER B 1 60 ? 9.359 -3.734 3.676 1 98.69 60 SER B CA 1
ATOM 2334 C C . SER B 1 60 ? 10.406 -3.9 4.773 1 98.69 60 SER B C 1
ATOM 2336 O O . SER B 1 60 ? 11.523 -3.398 4.656 1 98.69 60 SER B O 1
ATOM 2338 N N . ASP B 1 61 ? 9.984 -4.566 5.836 1 98.56 61 ASP B N 1
ATOM 2339 C CA . ASP B 1 61 ? 10.906 -4.836 6.941 1 98.56 61 ASP B CA 1
ATOM 2340 C C . ASP B 1 61 ? 12.094 -5.676 6.473 1 98.56 61 ASP B C 1
ATOM 2342 O O . ASP B 1 61 ? 13.242 -5.352 6.77 1 98.56 61 ASP B O 1
ATOM 2346 N N . TYR B 1 62 ? 11.844 -6.711 5.707 1 98.06 62 TYR B N 1
ATOM 2347 C CA . TYR B 1 62 ? 12.883 -7.574 5.156 1 98.06 62 TYR B CA 1
ATOM 2348 C C . TYR B 1 62 ? 13.844 -6.777 4.281 1 98.06 62 TYR B C 1
ATOM 2350 O O . TYR B 1 62 ? 15.062 -6.871 4.445 1 98.06 62 TYR B O 1
ATOM 2358 N N . LEU B 1 63 ? 13.312 -6 3.35 1 97.81 63 LEU B N 1
ATOM 2359 C CA . LEU B 1 63 ? 14.117 -5.234 2.406 1 97.81 63 LEU B CA 1
ATOM 2360 C C . LEU B 1 63 ? 14.945 -4.176 3.133 1 97.81 63 LEU B C 1
ATOM 2362 O O . LEU B 1 63 ? 16.125 -3.973 2.811 1 97.81 63 LEU B O 1
ATOM 2366 N N . PHE B 1 64 ? 14.328 -3.518 4.133 1 98.31 64 PHE B N 1
ATOM 2367 C CA . PHE B 1 64 ? 14.984 -2.473 4.914 1 98.31 64 PHE B CA 1
ATOM 2368 C C . PHE B 1 64 ? 16.234 -3.012 5.605 1 98.31 64 PHE B C 1
ATOM 2370 O O . PHE B 1 64 ? 17.266 -2.354 5.617 1 98.31 64 PHE B O 1
ATOM 2377 N N . HIS B 1 65 ? 16.172 -4.211 6.086 1 97.62 65 HIS B N 1
ATOM 2378 C CA . HIS B 1 65 ? 17.25 -4.773 6.883 1 97.62 65 HIS B CA 1
ATOM 2379 C C . HIS B 1 65 ? 18.25 -5.516 6.004 1 97.62 65 HIS B C 1
ATOM 2381 O O . HIS B 1 65 ? 19.438 -5.566 6.32 1 97.62 65 HIS B O 1
ATOM 2387 N N . THR B 1 66 ? 17.812 -6.098 4.934 1 96.12 66 THR B N 1
ATOM 2388 C CA . THR B 1 66 ? 18.672 -6.891 4.062 1 96.12 66 THR B CA 1
ATOM 2389 C C . THR B 1 66 ? 19.516 -5.988 3.158 1 96.12 66 THR B C 1
ATOM 2391 O O . THR B 1 66 ? 20.688 -6.258 2.92 1 96.12 66 THR B O 1
ATOM 2394 N N . TYR B 1 67 ? 18.922 -4.949 2.66 1 95.19 67 TYR B N 1
ATOM 2395 C CA . TYR B 1 67 ? 19.578 -4.035 1.732 1 95.19 67 TYR B CA 1
ATOM 2396 C C . TYR B 1 67 ? 19.844 -2.682 2.385 1 95.19 67 TYR B C 1
ATOM 2398 O O . TYR B 1 67 ? 19.328 -1.658 1.928 1 95.19 67 TYR B O 1
ATOM 2406 N N . LYS B 1 68 ? 20.719 -2.654 3.293 1 94.94 68 LYS B N 1
ATOM 2407 C CA . LYS B 1 68 ? 20.953 -1.538 4.203 1 94.94 68 LYS B CA 1
ATOM 2408 C C . LYS B 1 68 ? 21.531 -0.334 3.465 1 94.94 68 LYS B C 1
ATOM 2410 O O . LYS B 1 68 ? 21.375 0.806 3.906 1 94.94 68 LYS B O 1
ATOM 2415 N N . ASP B 1 69 ? 22.156 -0.59 2.275 1 94.25 69 ASP B N 1
ATOM 2416 C CA . ASP B 1 69 ? 22.859 0.483 1.578 1 94.25 69 ASP B CA 1
ATOM 2417 C C . ASP B 1 69 ? 22.047 0.987 0.387 1 94.25 69 ASP B C 1
ATOM 2419 O O . ASP B 1 69 ? 22.469 1.922 -0.301 1 94.25 69 ASP B O 1
ATOM 2423 N N . GLU B 1 70 ? 20.906 0.356 0.135 1 95.12 70 GLU B N 1
ATOM 2424 C CA . GLU B 1 70 ? 20.094 0.753 -1.015 1 95.12 70 GLU B CA 1
ATOM 2425 C C . GLU B 1 70 ? 19.156 1.903 -0.659 1 95.12 70 GLU B C 1
ATOM 2427 O O . GLU B 1 70 ? 18.594 1.932 0.434 1 95.12 70 GLU B O 1
ATOM 2432 N N . PRO B 1 71 ? 19 2.881 -1.563 1 95.81 71 PRO B N 1
ATOM 2433 C CA . PRO B 1 71 ? 18.078 4.004 -1.309 1 95.81 71 PRO B CA 1
ATOM 2434 C C . PRO B 1 71 ? 16.609 3.598 -1.371 1 95.81 71 PRO B C 1
ATOM 2436 O O . PRO B 1 71 ? 16.281 2.525 -1.888 1 95.81 71 PRO B O 1
ATOM 2439 N N . GLU B 1 72 ? 15.75 4.461 -0.906 1 97.06 72 GLU B N 1
ATOM 2440 C CA . GLU B 1 72 ? 14.305 4.23 -0.846 1 97.06 72 GLU B CA 1
ATOM 2441 C C . GLU B 1 72 ? 13.75 3.85 -2.215 1 97.06 72 GLU B C 1
ATOM 2443 O O . GLU B 1 72 ? 12.914 2.955 -2.322 1 97.06 72 GLU B O 1
ATOM 2448 N N . GLY B 1 73 ? 14.188 4.555 -3.23 1 95.25 73 GLY B N 1
ATOM 2449 C CA . GLY B 1 73 ? 13.703 4.273 -4.57 1 95.25 73 GLY B CA 1
ATOM 2450 C C . GLY B 1 73 ? 13.93 2.834 -4.996 1 95.25 73 GLY B C 1
ATOM 2451 O O . GLY B 1 73 ? 13.047 2.211 -5.59 1 95.25 73 GLY B O 1
ATOM 2452 N N . LYS B 1 74 ? 15.047 2.289 -4.66 1 94.19 74 LYS B N 1
ATOM 2453 C CA . LYS B 1 74 ? 15.367 0.901 -4.984 1 94.19 74 LYS B CA 1
ATOM 2454 C C . LYS B 1 74 ? 14.531 -0.064 -4.145 1 94.19 74 LYS B C 1
ATOM 2456 O O . LYS B 1 74 ? 14.039 -1.072 -4.656 1 94.19 74 LYS B O 1
ATOM 2461 N N . LEU B 1 75 ? 14.383 0.237 -2.873 1 97.25 75 LEU B N 1
ATOM 2462 C CA . LEU B 1 75 ? 13.578 -0.603 -1.994 1 97.25 75 LEU B CA 1
ATOM 2463 C C . LEU B 1 75 ? 12.133 -0.665 -2.477 1 97.25 75 LEU B C 1
ATOM 2465 O O . LEU B 1 75 ? 11.516 -1.731 -2.463 1 97.25 75 LEU B O 1
ATOM 2469 N N . THR B 1 76 ? 11.641 0.454 -2.893 1 97.19 76 THR B N 1
ATOM 2470 C CA . THR B 1 76 ? 10.266 0.55 -3.381 1 97.19 76 THR B CA 1
ATOM 2471 C C . THR B 1 76 ? 10.078 -0.31 -4.629 1 97.19 76 THR B C 1
ATOM 2473 O O . THR B 1 76 ? 9.086 -1.039 -4.738 1 97.19 76 THR B O 1
ATOM 2476 N N . LYS B 1 77 ? 10.984 -0.25 -5.508 1 94.31 77 LYS B N 1
ATOM 2477 C CA . LYS B 1 77 ? 10.93 -1.044 -6.73 1 94.31 77 LYS B CA 1
ATOM 2478 C C . LYS B 1 77 ? 11.008 -2.537 -6.422 1 94.31 77 LYS B C 1
ATOM 2480 O O . LYS B 1 77 ? 10.258 -3.332 -6.996 1 94.31 77 LYS B O 1
ATOM 2485 N N . MET B 1 78 ? 11.914 -2.881 -5.559 1 95.12 78 MET B N 1
ATOM 2486 C CA . MET B 1 78 ? 12.055 -4.277 -5.16 1 95.12 78 MET B CA 1
ATOM 2487 C C . MET B 1 78 ? 10.773 -4.797 -4.52 1 95.12 78 MET B C 1
ATOM 2489 O O . MET B 1 78 ? 10.305 -5.891 -4.852 1 95.12 78 MET B O 1
ATOM 2493 N N . ARG B 1 79 ? 10.203 -4 -3.637 1 97.38 79 ARG B N 1
ATOM 2494 C CA . ARG B 1 79 ? 8.953 -4.414 -3.004 1 97.38 79 ARG B CA 1
ATOM 2495 C C . ARG B 1 79 ? 7.859 -4.629 -4.043 1 97.38 79 ARG B C 1
ATOM 2497 O O . ARG B 1 79 ? 7.141 -5.629 -3.996 1 97.38 79 ARG B O 1
ATOM 2504 N N . ALA B 1 80 ? 7.727 -3.684 -4.922 1 95.88 80 ALA B N 1
ATOM 2505 C CA . ALA B 1 80 ? 6.699 -3.766 -5.957 1 95.88 80 ALA B CA 1
ATOM 2506 C C . ALA B 1 80 ? 6.832 -5.055 -6.762 1 95.88 80 ALA B C 1
ATOM 2508 O O . ALA B 1 80 ? 5.828 -5.68 -7.109 1 95.88 80 ALA B O 1
ATOM 2509 N N . SER B 1 81 ? 8.008 -5.461 -7.039 1 94.12 81 SER B N 1
ATOM 2510 C CA . SER B 1 81 ? 8.258 -6.66 -7.832 1 94.12 81 SER B CA 1
ATOM 2511 C C . SER B 1 81 ? 7.953 -7.922 -7.035 1 94.12 81 SER B C 1
ATOM 2513 O O . SER B 1 81 ? 7.613 -8.961 -7.609 1 94.12 81 SER B O 1
ATOM 2515 N N . LEU B 1 82 ? 8.016 -7.793 -5.742 1 96.12 82 LEU B N 1
ATOM 2516 C CA . LEU B 1 82 ? 7.879 -8.977 -4.898 1 96.12 82 LEU B CA 1
ATOM 2517 C C . LEU B 1 82 ? 6.43 -9.164 -4.465 1 96.12 82 LEU B C 1
ATOM 2519 O O . LEU B 1 82 ? 6.02 -10.273 -4.121 1 96.12 82 LEU B O 1
ATOM 2523 N N . VAL B 1 83 ? 5.637 -8.047 -4.473 1 97.5 83 VAL B N 1
ATOM 2524 C CA . VAL B 1 83 ? 4.281 -8.156 -3.947 1 97.5 83 VAL B CA 1
ATOM 2525 C C . VAL B 1 83 ? 3.27 -7.957 -5.074 1 97.5 83 VAL B C 1
ATOM 2527 O O . VAL B 1 83 ? 2.066 -7.863 -4.824 1 97.5 83 VAL B O 1
ATOM 2530 N N . CYS B 1 84 ? 3.762 -7.926 -6.25 1 94.62 84 CYS B N 1
ATOM 2531 C CA . CYS B 1 84 ? 2.867 -7.75 -7.387 1 94.62 84 CYS B CA 1
ATOM 2532 C C . CYS B 1 84 ? 2.117 -9.039 -7.699 1 94.62 84 CYS B C 1
ATOM 2534 O O . CYS B 1 84 ? 2.488 -10.109 -7.215 1 94.62 84 CYS B O 1
ATOM 2536 N N . GLU B 1 85 ? 1.109 -8.859 -8.484 1 95.94 85 GLU B N 1
ATOM 2537 C CA . GLU B 1 85 ? 0.191 -9.953 -8.797 1 95.94 85 GLU B CA 1
ATOM 2538 C C . GLU B 1 85 ? 0.929 -11.133 -9.43 1 95.94 85 GLU B C 1
ATOM 2540 O O . GLU B 1 85 ? 0.786 -12.266 -8.977 1 95.94 85 GLU B O 1
ATOM 2545 N N . PRO B 1 86 ? 1.808 -10.961 -10.414 1 93 86 PRO B N 1
ATOM 2546 C CA . PRO B 1 86 ? 2.475 -12.109 -11.039 1 93 86 PRO B CA 1
ATOM 2547 C C . PRO B 1 86 ? 3.344 -12.891 -10.055 1 93 86 PRO B C 1
ATOM 2549 O O . PRO B 1 86 ? 3.34 -14.125 -10.07 1 93 86 PRO B O 1
ATOM 2552 N N . THR B 1 87 ? 4.051 -12.211 -9.195 1 94.81 87 THR B N 1
ATOM 2553 C CA . THR B 1 87 ? 4.895 -12.883 -8.219 1 94.81 87 THR B CA 1
ATOM 2554 C C . THR B 1 87 ? 4.047 -13.68 -7.23 1 94.81 87 THR B C 1
ATOM 2556 O O . THR B 1 87 ? 4.336 -14.844 -6.953 1 94.81 87 THR B O 1
ATOM 2559 N N . LEU B 1 88 ? 3.023 -13.07 -6.711 1 97.94 88 LEU B N 1
ATOM 2560 C CA . LEU B 1 88 ? 2.166 -13.734 -5.734 1 97.94 88 LEU B CA 1
ATOM 2561 C C . LEU B 1 88 ? 1.457 -14.93 -6.359 1 97.94 88 LEU B C 1
ATOM 2563 O O . LEU B 1 88 ? 1.276 -15.961 -5.707 1 97.94 88 LEU B O 1
ATOM 2567 N N . ALA B 1 89 ? 1.017 -14.727 -7.609 1 96.81 89 ALA B N 1
ATOM 2568 C CA . ALA B 1 89 ? 0.397 -15.844 -8.32 1 96.81 89 ALA B CA 1
ATOM 2569 C C . ALA B 1 89 ? 1.381 -17 -8.492 1 96.81 89 ALA B C 1
ATOM 2571 O O . ALA B 1 89 ? 1.01 -18.172 -8.344 1 96.81 89 ALA B O 1
ATOM 2572 N N . PHE B 1 90 ? 2.584 -16.703 -8.82 1 93.69 90 PHE B N 1
ATOM 2573 C CA . PHE B 1 90 ? 3.633 -17.703 -8.953 1 93.69 90 PHE B CA 1
ATOM 2574 C C . PHE B 1 90 ? 3.803 -18.484 -7.66 1 93.69 90 PHE B C 1
ATOM 2576 O O . PHE B 1 90 ? 3.842 -19.719 -7.672 1 93.69 90 PHE B O 1
ATOM 2583 N N . CYS B 1 91 ? 3.887 -17.797 -6.555 1 96.62 91 CYS B N 1
ATOM 2584 C CA . CYS B 1 91 ? 4.023 -18.438 -5.25 1 96.62 91 CYS B CA 1
ATOM 2585 C C . CYS B 1 91 ? 2.807 -19.312 -4.941 1 96.62 91 CYS B C 1
ATOM 2587 O O . CYS B 1 91 ? 2.943 -20.406 -4.395 1 96.62 91 CYS B O 1
ATOM 2589 N N . ALA B 1 92 ? 1.613 -18.812 -5.246 1 98.06 92 ALA B N 1
ATOM 2590 C CA . ALA B 1 92 ? 0.377 -19.547 -5.039 1 98.06 92 ALA B CA 1
ATOM 2591 C C . ALA B 1 92 ? 0.381 -20.844 -5.844 1 98.06 92 ALA B C 1
ATOM 2593 O O . ALA B 1 92 ? -0.042 -21.891 -5.348 1 98.06 92 ALA B O 1
ATOM 2594 N N . LYS B 1 93 ? 0.812 -20.766 -7.066 1 95.31 93 LYS B N 1
ATOM 2595 C CA . LYS B 1 93 ? 0.884 -21.953 -7.93 1 95.31 93 LYS B CA 1
ATOM 2596 C C . LYS B 1 93 ? 1.892 -22.953 -7.398 1 95.31 93 LYS B C 1
ATOM 2598 O O . LYS B 1 93 ? 1.656 -24.172 -7.457 1 95.31 93 LYS B O 1
ATOM 2603 N N . ASP B 1 94 ? 3.014 -22.469 -6.902 1 94.31 94 ASP B N 1
ATOM 2604 C CA . ASP B 1 94 ? 4.02 -23.344 -6.309 1 94.31 94 ASP B CA 1
ATOM 2605 C C . ASP B 1 94 ? 3.438 -24.141 -5.145 1 94.31 94 ASP B C 1
ATOM 2607 O O . ASP B 1 94 ? 3.854 -25.266 -4.887 1 94.31 94 ASP B O 1
ATOM 2611 N N . LEU B 1 95 ? 2.434 -23.609 -4.504 1 96.25 95 LEU B N 1
ATOM 2612 C CA . LEU B 1 95 ? 1.757 -24.25 -3.383 1 96.25 95 LEU B CA 1
ATOM 2613 C C . LEU B 1 95 ? 0.53 -25.016 -3.857 1 96.25 95 LEU B C 1
ATOM 2615 O O . LEU B 1 95 ? -0.199 -25.594 -3.047 1 96.25 95 LEU B O 1
ATOM 2619 N N . SER B 1 96 ? 0.239 -24.984 -5.129 1 97.19 96 SER B N 1
ATOM 2620 C CA . SER B 1 96 ? -0.979 -25.562 -5.691 1 97.19 96 SER B CA 1
ATOM 2621 C C . SER B 1 96 ? -2.221 -25.016 -4.988 1 97.19 96 SER B C 1
ATOM 2623 O O . SER B 1 96 ? -3.162 -25.766 -4.719 1 97.19 96 SER B O 1
ATOM 2625 N N . LEU B 1 97 ? -2.146 -23.75 -4.688 1 97.94 97 LEU B N 1
ATOM 2626 C CA . LEU B 1 97 ? -3.219 -23.125 -3.924 1 97.94 97 LEU B CA 1
ATOM 2627 C C . LEU B 1 97 ? -4.547 -23.219 -4.664 1 97.94 97 LEU B C 1
ATOM 2629 O O . LEU B 1 97 ? -5.602 -23.359 -4.043 1 97.94 97 LEU B O 1
ATOM 2633 N N . GLY B 1 98 ? -4.523 -23.156 -5.949 1 97.94 98 GLY B N 1
ATOM 2634 C CA . GLY B 1 98 ? -5.719 -23.234 -6.777 1 97.94 98 GLY B CA 1
ATOM 2635 C C . GLY B 1 98 ? -6.547 -24.469 -6.52 1 97.94 98 GLY B C 1
ATOM 2636 O O . GLY B 1 98 ? -7.773 -24.438 -6.621 1 97.94 98 GLY B O 1
ATOM 2637 N N . ASP B 1 99 ? -5.91 -25.562 -6.184 1 97.19 99 ASP B N 1
ATOM 2638 C CA . ASP B 1 99 ? -6.578 -26.828 -5.961 1 97.19 99 ASP B CA 1
ATOM 2639 C C . ASP B 1 99 ? -7.473 -26.781 -4.727 1 97.19 99 ASP B C 1
ATOM 2641 O O . ASP B 1 99 ? -8.391 -27.594 -4.582 1 97.19 99 ASP B O 1
ATOM 2645 N N . TYR B 1 100 ? -7.223 -25.828 -3.938 1 97.81 100 TYR B N 1
ATOM 2646 C CA . TYR B 1 100 ? -7.918 -25.797 -2.656 1 97.81 100 TYR B CA 1
ATOM 2647 C C . TYR B 1 100 ? -8.984 -24.703 -2.641 1 97.81 100 TYR B C 1
ATOM 2649 O O . TYR B 1 100 ? -9.781 -24.625 -1.704 1 97.81 100 TYR B O 1
ATOM 2657 N N . LEU B 1 101 ? -9.039 -23.891 -3.674 1 97.94 101 LEU B N 1
ATOM 2658 C CA . LEU B 1 101 ? -9.969 -22.766 -3.709 1 97.94 101 LEU B CA 1
ATOM 2659 C C . LEU B 1 101 ? -11.406 -23.25 -3.875 1 97.94 101 LEU B C 1
ATOM 2661 O O . LEU B 1 101 ? -11.656 -24.234 -4.586 1 97.94 101 LEU B O 1
ATOM 2665 N N . LEU B 1 102 ? -12.281 -22.609 -3.17 1 97.69 102 LEU B N 1
ATOM 2666 C CA . LEU B 1 102 ? -13.711 -22.766 -3.424 1 97.69 102 LEU B CA 1
ATOM 2667 C C . LEU B 1 102 ? -14.195 -21.75 -4.457 1 97.69 102 LEU B C 1
ATOM 2669 O O . LEU B 1 102 ? -14.211 -20.547 -4.191 1 97.69 102 LEU B O 1
ATOM 2673 N N . LEU B 1 103 ? -14.57 -22.266 -5.617 1 97.69 103 LEU B N 1
ATOM 2674 C CA . LEU B 1 103 ? -15.039 -21.469 -6.746 1 97.69 103 LEU B CA 1
ATOM 2675 C C . LEU B 1 103 ? -16.438 -21.891 -7.168 1 97.69 103 LEU B C 1
ATOM 2677 O O . LEU B 1 103 ? -16.828 -23.047 -6.945 1 97.69 103 LEU B O 1
ATOM 2681 N N . SER B 1 104 ? -17.125 -20.953 -7.672 1 97.44 104 SER B N 1
ATOM 2682 C CA . SER B 1 104 ? -18.375 -21.359 -8.312 1 97.44 104 SER B CA 1
ATOM 2683 C C . SER B 1 104 ? -18.094 -22.266 -9.516 1 97.44 104 SER B C 1
ATOM 2685 O O . SER B 1 104 ? -16.984 -22.281 -10.047 1 97.44 104 SER B O 1
ATOM 2687 N N . LYS B 1 105 ? -19.141 -22.969 -9.922 1 96.56 105 LYS B N 1
ATOM 2688 C CA . LYS B 1 105 ? -19 -23.844 -11.086 1 96.56 105 LYS B CA 1
ATOM 2689 C C . LYS B 1 105 ? -18.578 -23.047 -12.32 1 96.56 105 LYS B C 1
ATOM 2691 O O . LYS B 1 105 ? -17.672 -23.453 -13.047 1 96.56 105 LYS B O 1
ATOM 2696 N N . GLY B 1 106 ? -19.234 -21.969 -12.547 1 96.44 106 GLY B N 1
ATOM 2697 C CA . GLY B 1 106 ? -18.922 -21.125 -13.688 1 96.44 106 GLY B CA 1
ATOM 2698 C C . GLY B 1 106 ? -17.5 -20.594 -13.664 1 96.44 106 GLY B C 1
ATOM 2699 O O . GLY B 1 106 ? -16.797 -20.641 -14.68 1 96.44 106 GLY B O 1
ATOM 2700 N N . GLU B 1 107 ? -17.078 -20.078 -12.492 1 96.62 107 GLU B N 1
ATOM 2701 C CA . GLU B 1 107 ? -15.727 -19.547 -12.336 1 96.62 107 GLU B CA 1
ATOM 2702 C C . GLU B 1 107 ? -14.68 -20.625 -12.562 1 96.62 107 GLU B C 1
ATOM 2704 O O . GLU B 1 107 ? -13.664 -20.391 -13.219 1 96.62 107 GLU B O 1
ATOM 2709 N N . ASP B 1 108 ? -14.93 -21.766 -12.039 1 96.31 108 ASP B N 1
ATOM 2710 C CA . ASP B 1 108 ? -14.016 -22.891 -12.18 1 96.31 108 ASP B CA 1
ATOM 2711 C C . ASP B 1 108 ? -13.883 -23.312 -13.648 1 96.31 108 ASP B C 1
ATOM 2713 O O . ASP B 1 108 ? -12.773 -23.5 -14.141 1 96.31 108 ASP B O 1
ATOM 2717 N N . LEU B 1 109 ? -14.984 -23.359 -14.336 1 95.62 109 LEU B N 1
ATOM 2718 C CA . LEU B 1 109 ? -15.039 -23.797 -15.727 1 95.62 109 LEU B CA 1
ATOM 2719 C C . LEU B 1 109 ? -14.32 -22.797 -16.641 1 95.62 109 LEU B C 1
ATOM 2721 O O . LEU B 1 109 ? -13.82 -23.172 -17.703 1 95.62 109 LEU B O 1
ATOM 2725 N N . THR B 1 110 ? -14.297 -21.609 -16.219 1 95.06 110 THR B N 1
ATOM 2726 C CA . THR B 1 110 ? -13.711 -20.594 -17.062 1 95.06 110 THR B CA 1
ATOM 2727 C C . THR B 1 110 ? -12.25 -20.344 -16.688 1 95.06 110 THR B C 1
ATOM 2729 O O . THR B 1 110 ? -11.664 -19.328 -17.078 1 95.06 110 THR B O 1
ATOM 2732 N N . GLY B 1 111 ? -11.625 -21.203 -15.828 1 94.69 111 GLY B N 1
ATOM 2733 C CA . GLY B 1 111 ? -10.195 -21.172 -15.578 1 94.69 111 GLY B CA 1
ATOM 2734 C C . GLY B 1 111 ? -9.82 -20.391 -14.336 1 94.69 111 GLY B C 1
ATOM 2735 O O . GLY B 1 111 ? -8.664 -20 -14.164 1 94.69 111 GLY B O 1
ATOM 2736 N N . GLY B 1 112 ? -10.789 -20.109 -13.461 1 96 112 GLY B N 1
ATOM 2737 C CA . GLY B 1 112 ? -10.547 -19.328 -12.25 1 96 112 GLY B CA 1
ATOM 2738 C C . GLY B 1 112 ? -9.469 -19.938 -11.367 1 96 112 GLY B C 1
ATOM 2739 O O . GLY B 1 112 ? -8.711 -19.203 -10.719 1 96 112 GLY B O 1
ATOM 2740 N N . ARG B 1 113 ? -9.32 -21.188 -11.414 1 96.31 113 ARG B N 1
ATOM 2741 C CA . ARG B 1 113 ? -8.406 -21.938 -10.547 1 96.31 113 ARG B CA 1
ATOM 2742 C C . ARG B 1 113 ? -6.953 -21.641 -10.891 1 96.31 113 ARG B C 1
ATOM 2744 O O . ARG B 1 113 ? -6.066 -21.797 -10.055 1 96.31 113 ARG B O 1
ATOM 2751 N N . GLU B 1 114 ? -6.68 -21.156 -12.062 1 95.19 114 GLU B N 1
ATOM 2752 C CA . GLU B 1 114 ? -5.328 -20.891 -12.547 1 95.19 114 GLU B CA 1
ATOM 2753 C C . GLU B 1 114 ? -5.117 -19.391 -12.797 1 95.19 114 GLU B C 1
ATOM 2755 O O . GLU B 1 114 ? -4.008 -18.969 -13.117 1 95.19 114 GLU B O 1
ATOM 2760 N N . ARG B 1 115 ? -6.121 -18.594 -12.625 1 95.69 115 ARG B N 1
ATOM 2761 C CA . ARG B 1 115 ? -6.059 -17.172 -12.93 1 95.69 115 ARG B CA 1
ATOM 2762 C C . ARG B 1 115 ? -5.176 -16.438 -11.93 1 95.69 115 ARG B C 1
ATOM 2764 O O . ARG B 1 115 ? -5.371 -16.547 -10.719 1 95.69 115 ARG B O 1
ATOM 2771 N N . ASP B 1 116 ? -4.285 -15.625 -12.445 1 95.88 116 ASP B N 1
ATOM 2772 C CA . ASP B 1 116 ? -3.293 -14.961 -11.609 1 95.88 116 ASP B CA 1
ATOM 2773 C C . ASP B 1 116 ? -3.963 -14.055 -10.578 1 95.88 116 ASP B C 1
ATOM 2775 O O . ASP B 1 116 ? -3.553 -14.023 -9.414 1 95.88 116 ASP B O 1
ATOM 2779 N N . SER B 1 117 ? -4.977 -13.336 -10.953 1 97.12 117 SER B N 1
ATOM 2780 C CA . SER B 1 117 ? -5.641 -12.406 -10.047 1 97.12 117 SER B CA 1
ATOM 2781 C C . SER B 1 117 ? -6.281 -13.141 -8.875 1 97.12 117 SER B C 1
ATOM 2783 O O . SER B 1 117 ? -6.148 -12.719 -7.723 1 97.12 117 SER B O 1
ATOM 2785 N N . ILE B 1 118 ? -6.938 -14.289 -9.141 1 98.38 118 ILE B N 1
ATOM 2786 C CA . ILE B 1 118 ? -7.625 -15.055 -8.109 1 98.38 118 ILE B CA 1
ATOM 2787 C C . ILE B 1 118 ? -6.602 -15.703 -7.176 1 98.38 118 ILE B C 1
ATOM 2789 O O . ILE B 1 118 ? -6.754 -15.664 -5.953 1 98.38 118 ILE B O 1
ATOM 2793 N N . LEU B 1 119 ? -5.559 -16.203 -7.789 1 98.56 119 LEU B N 1
ATOM 2794 C CA . LEU B 1 119 ? -4.52 -16.875 -7.02 1 98.56 119 LEU B CA 1
ATOM 2795 C C . LEU B 1 119 ? -3.773 -15.883 -6.133 1 98.56 119 LEU B C 1
ATOM 2797 O O . LEU B 1 119 ? -3.492 -16.172 -4.969 1 98.56 119 LEU B O 1
ATOM 2801 N N . SER B 1 120 ? -3.414 -14.711 -6.691 1 98.69 120 SER B N 1
ATOM 2802 C CA . SER B 1 120 ? -2.717 -13.688 -5.914 1 98.69 120 SER B CA 1
ATOM 2803 C C . SER B 1 120 ? -3.561 -13.219 -4.738 1 98.69 120 SER B C 1
ATOM 2805 O O . SER B 1 120 ? -3.064 -13.102 -3.613 1 98.69 120 SER B O 1
ATOM 2807 N N . ASP B 1 121 ? -4.852 -13.047 -4.938 1 98.62 121 ASP B N 1
ATOM 2808 C CA . ASP B 1 121 ? -5.762 -12.602 -3.885 1 98.62 121 ASP B CA 1
ATOM 2809 C C . ASP B 1 121 ? -5.883 -13.656 -2.787 1 98.62 121 ASP B C 1
ATOM 2811 O O . ASP B 1 121 ? -5.906 -13.328 -1.6 1 98.62 121 ASP B O 1
ATOM 2815 N N . ALA B 1 122 ? -5.992 -14.859 -3.234 1 98.81 122 ALA B N 1
ATOM 2816 C CA . ALA B 1 122 ? -6.109 -15.953 -2.275 1 98.81 122 ALA B CA 1
ATOM 2817 C C . ALA B 1 122 ? -4.844 -16.078 -1.431 1 98.81 122 ALA B C 1
ATOM 2819 O O . ALA B 1 122 ? -4.918 -16.359 -0.232 1 98.81 122 ALA B O 1
ATOM 2820 N N . PHE B 1 123 ? -3.678 -15.922 -2.064 1 98.88 123 PHE B N 1
ATOM 2821 C CA . PHE B 1 123 ? -2.406 -15.977 -1.354 1 98.88 123 PHE B CA 1
ATOM 2822 C C . PHE B 1 123 ? -2.352 -14.914 -0.265 1 98.88 123 PHE B C 1
ATOM 2824 O O . PHE B 1 123 ? -1.972 -15.195 0.872 1 98.88 123 PHE B O 1
ATOM 2831 N N . GLU B 1 124 ? -2.781 -13.711 -0.591 1 98.88 124 GLU B N 1
ATOM 2832 C CA . GLU B 1 124 ? -2.854 -12.625 0.38 1 98.88 124 GLU B CA 1
ATOM 2833 C C . GLU B 1 124 ? -3.85 -12.945 1.491 1 98.88 124 GLU B C 1
ATOM 2835 O O . GLU B 1 124 ? -3.588 -12.672 2.664 1 98.88 124 GLU B O 1
ATOM 2840 N N . ALA B 1 125 ? -4.957 -13.508 1.105 1 98.88 125 ALA B N 1
ATOM 2841 C CA . ALA B 1 125 ? -5.984 -13.852 2.082 1 98.88 125 ALA B CA 1
ATOM 2842 C C . ALA B 1 125 ? -5.477 -14.891 3.074 1 98.88 125 ALA B C 1
ATOM 2844 O O . ALA B 1 125 ? -5.793 -14.836 4.266 1 98.88 125 ALA B O 1
ATOM 2845 N N . VAL B 1 126 ? -4.703 -15.844 2.59 1 98.88 126 VAL B N 1
ATOM 2846 C CA . VAL B 1 126 ? -4.113 -16.844 3.473 1 98.88 126 VAL B CA 1
ATOM 2847 C C . VAL B 1 126 ? -3.18 -16.172 4.473 1 98.88 126 VAL B C 1
ATOM 2849 O O . VAL B 1 126 ? -3.203 -16.484 5.664 1 98.88 126 VAL B O 1
ATOM 2852 N N . ILE B 1 127 ? -2.414 -15.227 3.99 1 98.88 127 ILE B N 1
ATOM 2853 C CA . ILE B 1 127 ? -1.543 -14.461 4.879 1 98.88 127 ILE B CA 1
ATOM 2854 C C . ILE B 1 127 ? -2.381 -13.773 5.949 1 98.88 127 ILE B C 1
ATOM 2856 O O . ILE B 1 127 ? -2.047 -13.82 7.137 1 98.88 127 ILE B O 1
ATOM 2860 N N . GLY B 1 128 ? -3.477 -13.109 5.52 1 98.88 128 GLY B N 1
ATOM 2861 C CA . GLY B 1 128 ? -4.379 -12.469 6.465 1 98.88 128 GLY B CA 1
ATOM 2862 C C . GLY B 1 128 ? -4.949 -13.43 7.488 1 98.88 128 GLY B C 1
ATOM 2863 O O . GLY B 1 128 ? -5.047 -13.102 8.672 1 98.88 128 GLY B O 1
ATOM 2864 N N . ALA B 1 129 ? -5.285 -14.617 7.059 1 98.88 129 ALA B N 1
ATOM 2865 C CA . ALA B 1 129 ? -5.832 -15.641 7.945 1 98.88 129 ALA B CA 1
ATOM 2866 C C . ALA B 1 129 ? -4.797 -16.094 8.969 1 98.88 129 ALA B C 1
ATOM 2868 O O . ALA B 1 129 ? -5.109 -16.25 10.148 1 98.88 129 ALA B O 1
ATOM 2869 N N . VAL B 1 130 ? -3.58 -16.328 8.508 1 98.88 130 VAL B N 1
ATOM 2870 C CA . VAL B 1 130 ? -2.506 -16.734 9.414 1 98.88 130 VAL B CA 1
ATOM 2871 C C . VAL B 1 130 ? -2.26 -15.641 10.445 1 98.88 130 VAL B C 1
ATOM 2873 O O . VAL B 1 130 ? -2.111 -15.93 11.641 1 98.88 130 VAL B O 1
ATOM 2876 N N . TYR B 1 131 ? -2.248 -14.422 10.008 1 98.88 131 TYR B N 1
ATOM 2877 C CA . TYR B 1 131 ? -2.041 -13.273 10.883 1 98.88 131 TYR B CA 1
ATOM 2878 C C . TYR B 1 131 ? -3.107 -13.211 11.969 1 98.88 131 TYR B C 1
ATOM 2880 O O . TYR B 1 131 ? -2.793 -13.023 13.148 1 98.88 131 TYR B O 1
ATOM 2888 N N . LEU B 1 132 ? -4.34 -13.375 11.578 1 98.69 132 LEU B N 1
ATOM 2889 C CA . LEU B 1 132 ? -5.441 -13.305 12.531 1 98.69 132 LEU B CA 1
ATOM 2890 C C . LEU B 1 132 ? -5.395 -14.484 13.5 1 98.69 132 LEU B C 1
ATOM 2892 O O . LEU B 1 132 ? -5.711 -14.328 14.688 1 98.69 132 LEU B O 1
ATOM 2896 N N . ASP B 1 133 ? -5.008 -15.625 13.023 1 98.75 133 ASP B N 1
ATOM 2897 C CA . ASP B 1 133 ? -5.09 -16.859 13.781 1 98.75 133 ASP B CA 1
ATOM 2898 C C . ASP B 1 133 ? -3.91 -17 14.742 1 98.75 133 ASP B C 1
ATOM 2900 O O . ASP B 1 133 ? -4.082 -17.438 15.883 1 98.75 133 ASP B O 1
ATOM 2904 N N . GLN B 1 134 ? -2.682 -16.625 14.227 1 98.5 134 GLN B N 1
ATOM 2905 C CA . GLN B 1 134 ? -1.499 -16.969 15.008 1 98.5 134 GLN B CA 1
ATOM 2906 C C . GLN B 1 134 ? -0.575 -15.773 15.172 1 98.5 134 GLN B C 1
ATOM 2908 O O . GLN B 1 134 ? 0.483 -15.875 15.797 1 98.5 134 GLN B O 1
ATOM 2913 N N . GLY B 1 135 ? -0.884 -14.656 14.547 1 98.06 135 GLY B N 1
ATOM 2914 C CA . GLY B 1 135 ? -0.148 -13.43 14.805 1 98.06 135 GLY B CA 1
ATOM 2915 C C . GLY B 1 135 ? 0.846 -13.086 13.711 1 98.06 135 GLY B C 1
ATOM 2916 O O . GLY B 1 135 ? 0.985 -13.828 12.742 1 98.06 135 GLY B O 1
ATOM 2917 N N . PHE B 1 136 ? 1.53 -11.984 13.891 1 98.25 136 PHE B N 1
ATOM 2918 C CA . PHE B 1 136 ? 2.422 -11.383 12.906 1 98.25 136 PHE B CA 1
ATOM 2919 C C . PHE B 1 136 ? 3.623 -12.289 12.648 1 98.25 136 PHE B C 1
ATOM 2921 O O . PHE B 1 136 ? 4.047 -12.453 11.5 1 98.25 136 PHE B O 1
ATOM 2928 N N . GLU B 1 137 ? 4.18 -12.844 13.688 1 98.06 137 GLU B N 1
ATOM 2929 C CA . GLU B 1 137 ? 5.395 -13.641 13.555 1 98.06 137 GLU B CA 1
ATOM 2930 C C . GLU B 1 137 ? 5.141 -14.898 12.734 1 98.06 137 GLU B C 1
ATOM 2932 O O . GLU B 1 137 ? 5.984 -15.305 11.93 1 98.06 137 GLU B O 1
ATOM 2937 N N . GLU B 1 138 ? 4.027 -15.523 12.906 1 98.5 138 GLU B N 1
ATOM 2938 C CA . GLU B 1 138 ? 3.707 -16.703 12.117 1 98.5 138 GLU B CA 1
ATOM 2939 C C . GLU B 1 138 ? 3.463 -16.344 10.656 1 98.5 138 GLU B C 1
ATOM 2941 O O . GLU B 1 138 ? 3.85 -17.094 9.758 1 98.5 138 GLU B O 1
ATOM 2946 N N . ALA B 1 139 ? 2.76 -15.211 10.438 1 98.69 139 ALA B N 1
ATOM 2947 C CA . ALA B 1 139 ? 2.584 -14.727 9.07 1 98.69 139 ALA B CA 1
ATOM 2948 C C . ALA B 1 139 ? 3.93 -14.453 8.406 1 98.69 139 ALA B C 1
ATOM 2950 O O . ALA B 1 139 ? 4.121 -14.773 7.227 1 98.69 139 ALA B O 1
ATOM 2951 N N . ARG B 1 140 ? 4.832 -13.891 9.18 1 98.44 140 ARG B N 1
ATOM 2952 C CA . ARG B 1 140 ? 6.176 -13.617 8.68 1 98.44 140 ARG B CA 1
ATOM 2953 C C . ARG B 1 140 ? 6.875 -14.906 8.258 1 98.44 140 ARG B C 1
ATOM 2955 O O . ARG B 1 140 ? 7.473 -14.977 7.184 1 98.44 140 ARG B O 1
ATOM 2962 N N . LYS B 1 141 ? 6.828 -15.914 9.047 1 98.12 141 LYS B N 1
ATOM 2963 C CA . LYS B 1 141 ? 7.438 -17.203 8.727 1 98.12 141 LYS B CA 1
ATOM 2964 C C . LYS B 1 141 ? 6.867 -17.766 7.43 1 98.12 141 LYS B C 1
ATOM 2966 O O . LYS B 1 141 ? 7.609 -18.297 6.598 1 98.12 141 LYS B O 1
ATOM 2971 N N . PHE B 1 142 ? 5.547 -17.688 7.27 1 98.25 142 PHE B N 1
ATOM 2972 C CA . PHE B 1 142 ? 4.875 -18.156 6.062 1 98.25 142 PHE B CA 1
ATOM 2973 C C . PHE B 1 142 ? 5.422 -17.438 4.832 1 98.25 142 PHE B C 1
ATOM 2975 O O . PHE B 1 142 ? 5.77 -18.078 3.84 1 98.25 142 PHE B O 1
ATOM 2982 N N . VAL B 1 143 ? 5.527 -16.094 4.922 1 98.31 143 VAL B N 1
ATOM 2983 C CA . VAL B 1 143 ? 5.973 -15.281 3.799 1 98.31 143 VAL B CA 1
ATOM 2984 C C . VAL B 1 143 ? 7.441 -15.578 3.494 1 98.31 143 VAL B C 1
ATOM 2986 O O . VAL B 1 143 ? 7.828 -15.703 2.33 1 98.31 143 VAL B O 1
ATOM 2989 N N . GLU B 1 144 ? 8.234 -15.703 4.531 1 96.5 144 GLU B N 1
ATOM 2990 C CA . GLU B 1 144 ? 9.656 -15.992 4.359 1 96.5 144 GLU B CA 1
ATOM 2991 C C . GLU B 1 144 ? 9.867 -17.344 3.695 1 96.5 144 GLU B C 1
ATOM 2993 O O . GLU B 1 144 ? 10.766 -17.5 2.865 1 96.5 144 GLU B O 1
ATOM 2998 N N . THR B 1 145 ? 9.055 -18.281 4.02 1 96.25 145 THR B N 1
ATOM 2999 C CA . THR B 1 145 ? 9.195 -19.641 3.525 1 96.25 145 THR B CA 1
ATOM 3000 C C . THR B 1 145 ? 8.734 -19.75 2.072 1 96.25 145 THR B C 1
ATOM 3002 O O . THR B 1 145 ? 9.391 -20.391 1.254 1 96.25 145 THR B O 1
ATOM 3005 N N . TYR B 1 146 ? 7.691 -19.047 1.75 1 95.88 146 TYR B N 1
ATOM 3006 C CA . TYR B 1 146 ? 7.047 -19.375 0.485 1 95.88 146 TYR B CA 1
ATOM 3007 C C . TYR B 1 146 ? 7.191 -18.25 -0.521 1 95.88 146 TYR B C 1
ATOM 3009 O O . TYR B 1 146 ? 6.953 -18.438 -1.717 1 95.88 146 TYR B O 1
ATOM 3017 N N . LEU B 1 147 ? 7.555 -17.078 -0.064 1 95.75 147 LEU B N 1
ATOM 3018 C CA . LEU B 1 147 ? 7.672 -15.953 -0.984 1 95.75 147 LEU B CA 1
ATOM 3019 C C . LEU B 1 147 ? 9.117 -15.477 -1.083 1 95.75 147 LEU B C 1
ATOM 3021 O O . LEU B 1 147 ? 9.586 -15.125 -2.168 1 95.75 147 LEU B O 1
ATOM 3025 N N . LEU B 1 148 ? 9.82 -15.477 0.01 1 93.38 148 LEU B N 1
ATOM 3026 C CA . LEU B 1 148 ? 11.133 -14.852 0.031 1 93.38 148 LEU B CA 1
ATOM 3027 C C . LEU B 1 148 ? 12.219 -15.844 -0.369 1 93.38 148 LEU B C 1
ATOM 3029 O O . LEU B 1 148 ? 13.398 -15.492 -0.435 1 93.38 148 LEU B O 1
ATOM 3033 N N . GLN B 1 149 ? 11.727 -17.078 -0.679 1 88.5 149 GLN B N 1
ATOM 3034 C CA . GLN B 1 149 ? 12.688 -18.016 -1.256 1 88.5 149 GLN B CA 1
ATOM 3035 C C . GLN B 1 149 ? 13.172 -17.531 -2.621 1 88.5 149 GLN B C 1
ATOM 3037 O O . GLN B 1 149 ? 12.383 -17.031 -3.424 1 88.5 149 GLN B O 1
ATOM 3042 N N . ASP B 1 150 ? 14.43 -17.406 -2.91 1 88.56 150 ASP B N 1
ATOM 3043 C CA . ASP B 1 150 ? 15.023 -16.984 -4.172 1 88.56 150 ASP B CA 1
ATOM 3044 C C . ASP B 1 150 ? 14.656 -15.531 -4.488 1 88.56 150 ASP B C 1
ATOM 3046 O O . ASP B 1 150 ? 14.234 -15.227 -5.605 1 88.56 150 ASP B O 1
ATOM 3050 N N . VAL B 1 151 ? 14.641 -14.734 -3.48 1 89.44 151 VAL B N 1
ATOM 3051 C CA . VAL B 1 151 ? 14.203 -13.352 -3.555 1 89.44 151 VAL B CA 1
ATOM 3052 C C . VAL B 1 151 ? 14.961 -12.625 -4.664 1 89.44 151 VAL B C 1
ATOM 3054 O O . VAL B 1 151 ? 14.367 -11.875 -5.441 1 89.44 151 VAL B O 1
ATOM 3057 N N . ASP B 1 152 ? 16.234 -12.828 -4.762 1 87.81 152 ASP B N 1
ATOM 3058 C CA . ASP B 1 152 ? 17.031 -12.133 -5.766 1 87.81 152 ASP B CA 1
ATOM 3059 C C . ASP B 1 152 ? 16.578 -12.492 -7.18 1 87.81 152 ASP B C 1
ATOM 3061 O O . ASP B 1 152 ? 16.5 -11.625 -8.047 1 87.81 152 ASP B O 1
ATOM 3065 N N . GLU B 1 153 ? 16.312 -13.734 -7.367 1 88.06 153 GLU B N 1
ATOM 3066 C CA . GLU B 1 153 ? 15.852 -14.188 -8.672 1 88.06 153 GLU B CA 1
ATOM 3067 C C . GLU B 1 153 ? 14.461 -13.641 -8.984 1 88.06 153 GLU B C 1
ATOM 3069 O O . GLU B 1 153 ? 14.172 -13.273 -10.125 1 88.06 153 GLU B O 1
ATOM 3074 N N . LYS B 1 154 ? 13.602 -13.602 -8.023 1 90.06 154 LYS B N 1
ATOM 3075 C CA . LYS B 1 154 ? 12.258 -13.07 -8.203 1 90.06 154 LYS B CA 1
ATOM 3076 C C . LYS B 1 154 ? 12.297 -11.578 -8.547 1 90.06 154 LYS B C 1
ATOM 3078 O O . LYS B 1 154 ? 11.578 -11.125 -9.445 1 90.06 154 LYS B O 1
ATOM 3083 N N . VAL B 1 155 ? 13.117 -10.883 -7.816 1 89 155 VAL B N 1
ATOM 3084 C CA . VAL B 1 155 ? 13.242 -9.453 -8.07 1 89 155 VAL B CA 1
ATOM 3085 C C . VAL B 1 155 ? 13.742 -9.219 -9.492 1 89 155 VAL B C 1
ATOM 3087 O O . VAL B 1 155 ? 13.18 -8.406 -10.227 1 89 155 VAL B O 1
ATOM 3090 N N . LEU B 1 156 ? 14.789 -9.945 -9.82 1 86.25 156 LEU B N 1
ATOM 3091 C CA . LEU B 1 156 ? 15.359 -9.812 -11.156 1 86.25 156 LEU B CA 1
ATOM 3092 C C . LEU B 1 156 ? 14.32 -10.133 -12.227 1 86.25 156 LEU B C 1
ATOM 3094 O O . LEU B 1 156 ? 14.18 -9.391 -13.203 1 86.25 156 LEU B O 1
ATOM 3098 N N . PHE B 1 157 ? 13.609 -11.133 -12.016 1 87.88 157 PHE B N 1
ATOM 3099 C CA . PHE B 1 157 ? 12.648 -11.586 -13.008 1 87.88 157 PHE B CA 1
ATOM 3100 C C . PHE B 1 157 ? 11.492 -10.602 -13.125 1 87.88 157 PHE B C 1
ATOM 3102 O O . PHE B 1 157 ? 11.172 -10.148 -14.227 1 87.88 157 PHE B O 1
ATOM 3109 N N . TYR B 1 158 ? 10.953 -10.18 -12.086 1 90.12 158 TYR B N 1
ATOM 3110 C CA . TYR B 1 158 ? 9.711 -9.422 -12.148 1 90.12 158 TYR B CA 1
ATOM 3111 C C . TYR B 1 158 ? 9.984 -7.934 -12.312 1 90.12 158 TYR B C 1
ATOM 3113 O O . TYR B 1 158 ? 9.078 -7.164 -12.641 1 90.12 158 TYR B O 1
ATOM 3121 N N . ASP B 1 159 ? 11.211 -7.562 -12.172 1 89.75 159 ASP B N 1
ATOM 3122 C CA . ASP B 1 159 ? 11.617 -6.191 -12.453 1 89.75 159 ASP B CA 1
ATOM 3123 C C . ASP B 1 159 ? 12.383 -6.109 -13.773 1 89.75 159 ASP B C 1
ATOM 3125 O O . ASP B 1 159 ? 12.938 -5.059 -14.109 1 89.75 159 ASP B O 1
ATOM 3129 N N . ALA B 1 160 ? 12.453 -7.102 -14.484 1 91.94 160 ALA B N 1
ATOM 3130 C CA . ALA B 1 160 ? 13.383 -7.207 -15.609 1 91.94 160 ALA B CA 1
ATOM 3131 C C . ALA B 1 160 ? 13.07 -6.164 -16.672 1 91.94 160 ALA B C 1
ATOM 3133 O O . ALA B 1 160 ? 13.977 -5.52 -17.219 1 91.94 160 ALA B O 1
ATOM 3134 N N . LYS B 1 161 ? 11.82 -6.047 -17 1 92.31 161 LYS B N 1
ATOM 3135 C CA . LYS B 1 161 ? 11.461 -5.109 -18.062 1 92.31 161 LYS B CA 1
ATOM 3136 C C . LYS B 1 161 ? 11.828 -3.68 -17.688 1 92.31 161 LYS B C 1
ATOM 3138 O O . LYS B 1 161 ? 12.438 -2.955 -18.469 1 92.31 161 LYS B O 1
ATOM 3143 N N . THR B 1 162 ? 11.508 -3.346 -16.484 1 90.31 162 THR B N 1
ATOM 3144 C CA . THR B 1 162 ? 11.812 -2.004 -16 1 90.31 162 THR B CA 1
ATOM 3145 C C . THR B 1 162 ? 13.32 -1.791 -15.922 1 90.31 162 THR B C 1
ATOM 3147 O O . THR B 1 162 ? 13.836 -0.772 -16.375 1 90.31 162 THR B O 1
ATOM 3150 N N . SER B 1 163 ? 13.992 -2.709 -15.352 1 91.81 163 SER B N 1
ATOM 3151 C CA . SER B 1 163 ? 15.438 -2.617 -15.195 1 91.81 163 SER B CA 1
ATOM 3152 C C . SER B 1 163 ? 16.141 -2.551 -16.547 1 91.81 163 SER B C 1
ATOM 3154 O O . SER B 1 163 ? 17.094 -1.799 -16.719 1 91.81 163 SER B O 1
ATOM 3156 N N . LEU B 1 164 ? 15.641 -3.348 -17.484 1 93.5 164 LEU B N 1
ATOM 3157 C CA . LEU B 1 164 ? 16.219 -3.336 -18.828 1 93.5 164 LEU B CA 1
ATOM 3158 C C . LEU B 1 164 ? 16 -1.984 -19.5 1 93.5 164 LEU B C 1
ATOM 3160 O O . LEU B 1 164 ? 16.906 -1.45 -20.141 1 93.5 164 LEU B O 1
ATOM 3164 N N . GLN B 1 165 ? 14.844 -1.503 -19.406 1 92.69 165 GLN B N 1
ATOM 3165 C CA . GLN B 1 165 ? 14.531 -0.193 -19.969 1 92.69 165 GLN B CA 1
ATOM 3166 C C . GLN B 1 165 ? 15.453 0.884 -19.391 1 92.69 165 GLN B C 1
ATOM 3168 O O . GLN B 1 165 ? 15.969 1.719 -20.141 1 92.69 165 GLN B O 1
ATOM 3173 N N . GLU B 1 166 ? 15.641 0.867 -18.062 1 92.06 166 GLU B N 1
ATOM 3174 C CA . GLU B 1 166 ? 16.516 1.829 -17.406 1 92.06 166 GLU B CA 1
ATOM 3175 C C . GLU B 1 166 ? 17.969 1.674 -17.875 1 92.06 166 GLU B C 1
ATOM 3177 O O . GLU B 1 166 ? 18.656 2.666 -18.125 1 92.06 166 GLU B O 1
ATOM 3182 N N . LEU B 1 167 ? 18.375 0.479 -17.938 1 91.62 167 LEU B N 1
ATOM 3183 C CA . LEU B 1 167 ? 19.719 0.187 -18.406 1 91.62 167 LEU B CA 1
ATOM 3184 C C . LEU B 1 167 ? 19.953 0.714 -19.812 1 91.62 167 LEU B C 1
ATOM 3186 O O . LEU B 1 167 ? 20.938 1.416 -20.062 1 91.62 167 LEU B O 1
ATOM 3190 N N . VAL B 1 168 ? 19.062 0.406 -20.719 1 93.06 168 VAL B N 1
ATOM 3191 C CA . VAL B 1 168 ? 19.188 0.789 -22.125 1 93.06 168 VAL B CA 1
ATOM 3192 C C . VAL B 1 168 ? 19.156 2.311 -22.25 1 93.06 168 VAL B C 1
ATOM 3194 O O . VAL B 1 168 ? 19.953 2.889 -23 1 93.06 168 VAL B O 1
ATOM 3197 N N . GLN B 1 169 ? 18.312 2.906 -21.516 1 91.81 169 GLN B N 1
ATOM 3198 C CA . GLN B 1 169 ? 18.172 4.355 -21.578 1 91.81 169 GLN B CA 1
ATOM 3199 C C . GLN B 1 169 ? 19.453 5.051 -21.078 1 91.81 169 GLN B C 1
ATOM 3201 O O . GLN B 1 169 ? 19.734 6.188 -21.469 1 91.81 169 GLN B O 1
ATOM 3206 N N . SER B 1 170 ? 20.172 4.43 -20.297 1 91.75 170 SER B N 1
ATOM 3207 C CA . SER B 1 170 ? 21.359 5.031 -19.703 1 91.75 170 SER B CA 1
ATOM 3208 C C . SER B 1 170 ? 22.516 5.09 -20.703 1 91.75 170 SER B C 1
ATOM 3210 O O . SER B 1 170 ? 23.438 5.898 -20.547 1 91.75 170 SER B O 1
ATOM 3212 N N . PHE B 1 171 ? 22.5 4.27 -21.734 1 90.5 171 PHE B N 1
ATOM 3213 C CA . PHE B 1 171 ? 23.688 4.25 -22.562 1 90.5 171 PHE B CA 1
ATOM 3214 C C . PHE B 1 171 ? 23.312 4.305 -24.047 1 90.5 171 PHE B C 1
ATOM 3216 O O . PHE B 1 171 ? 24.156 4.562 -24.906 1 90.5 171 PHE B O 1
ATOM 3223 N N . SER B 1 172 ? 22.094 4.035 -24.375 1 87.94 172 SER B N 1
ATOM 3224 C CA . SER B 1 172 ? 21.719 3.928 -25.781 1 87.94 172 SER B CA 1
ATOM 3225 C C . SER B 1 172 ? 20.531 4.828 -26.109 1 87.94 172 SER B C 1
ATOM 3227 O O . SER B 1 172 ? 19.641 5.02 -25.266 1 87.94 172 SER B O 1
ATOM 3229 N N . LYS B 1 173 ? 20.531 5.297 -27.234 1 89.69 173 LYS B N 1
ATOM 3230 C CA . LYS B 1 173 ? 19.406 6.086 -27.719 1 89.69 173 LYS B CA 1
ATOM 3231 C C . LYS B 1 173 ? 18.469 5.238 -28.578 1 89.69 173 LYS B C 1
ATOM 3233 O O . LYS B 1 173 ? 17.375 5.688 -28.953 1 89.69 173 LYS B O 1
ATOM 3238 N N . GLN B 1 174 ? 18.891 4.082 -28.922 1 89.88 174 GLN B N 1
ATOM 3239 C CA . GLN B 1 174 ? 18.047 3.186 -29.703 1 89.88 174 GLN B CA 1
ATOM 3240 C C . GLN B 1 174 ? 16.828 2.748 -28.922 1 89.88 174 GLN B C 1
ATOM 3242 O O . GLN B 1 174 ? 16.891 2.547 -27.703 1 89.88 174 GLN B O 1
ATOM 3247 N N . PRO B 1 175 ? 15.789 2.572 -29.656 1 92.69 175 PRO B N 1
ATOM 3248 C CA . PRO B 1 175 ? 14.57 2.164 -28.953 1 92.69 175 PRO B CA 1
ATOM 3249 C C . PRO B 1 175 ? 14.609 0.706 -28.5 1 92.69 1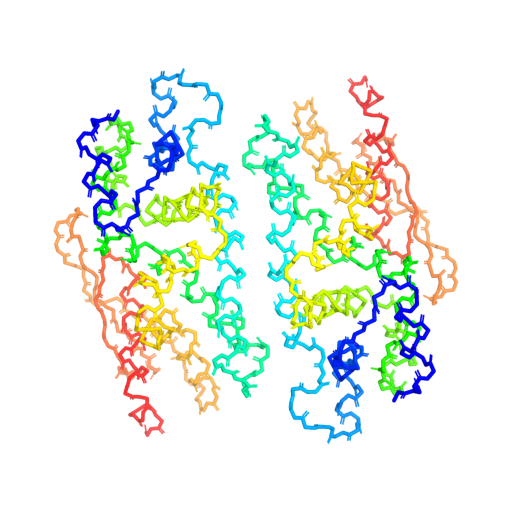75 PRO B C 1
ATOM 3251 O O . PRO B 1 175 ? 15.078 -0.161 -29.234 1 92.69 175 PRO B O 1
ATOM 3254 N N . LEU B 1 176 ? 14.188 0.476 -27.281 1 95.56 176 LEU B N 1
ATOM 3255 C CA . LEU B 1 176 ? 13.93 -0.87 -26.781 1 95.56 176 LEU B CA 1
ATOM 3256 C C . LEU B 1 176 ? 12.523 -1.328 -27.141 1 95.56 176 LEU B C 1
ATOM 3258 O O . LEU B 1 176 ? 11.539 -0.679 -26.781 1 95.56 176 LEU B O 1
ATOM 3262 N N . THR B 1 177 ? 12.438 -2.361 -27.875 1 96.69 177 THR B N 1
ATOM 3263 C CA . THR B 1 177 ? 11.125 -2.84 -28.312 1 96.69 177 THR B CA 1
ATOM 3264 C C . THR B 1 177 ? 10.969 -4.328 -28.016 1 96.69 177 THR B C 1
ATOM 3266 O O . THR B 1 177 ? 11.961 -5.031 -27.812 1 96.69 177 THR B O 1
ATOM 3269 N N . TYR B 1 178 ? 9.758 -4.707 -27.922 1 97.19 178 TYR B N 1
ATOM 3270 C CA . TYR B 1 178 ? 9.391 -6.113 -27.781 1 97.19 178 TYR B CA 1
ATOM 3271 C C . TYR B 1 178 ? 8.555 -6.59 -28.953 1 97.19 178 TYR B C 1
ATOM 3273 O O . TYR B 1 178 ? 7.516 -6 -29.266 1 97.19 178 TYR B O 1
ATOM 3281 N N . GLU B 1 179 ? 8.992 -7.621 -29.578 1 96.69 179 GLU B N 1
ATOM 3282 C CA . GLU B 1 179 ? 8.32 -8.102 -30.781 1 96.69 179 GLU B CA 1
ATOM 3283 C C . GLU B 1 179 ? 7.82 -9.531 -30.609 1 96.69 179 GLU B C 1
ATOM 3285 O O . GLU B 1 179 ? 8.586 -10.414 -30.203 1 96.69 179 GLU B O 1
ATOM 3290 N N . LEU B 1 180 ? 6.566 -9.758 -30.938 1 96.94 180 LEU B N 1
ATOM 3291 C CA . LEU B 1 180 ? 6.004 -11.102 -30.938 1 96.94 180 LEU B CA 1
ATOM 3292 C C . LEU B 1 180 ? 6.48 -11.891 -32.156 1 96.94 180 LEU B C 1
ATOM 3294 O O . LEU B 1 180 ? 6.219 -11.492 -33.312 1 96.94 180 LEU B O 1
ATOM 3298 N N . ILE B 1 181 ? 7.133 -12.992 -31.906 1 95.81 181 ILE B N 1
ATOM 3299 C CA . ILE B 1 181 ? 7.73 -13.719 -33.031 1 95.81 181 ILE B CA 1
ATOM 3300 C C . ILE B 1 181 ? 6.902 -14.969 -33.344 1 95.81 181 ILE B C 1
ATOM 3302 O O . ILE B 1 181 ? 6.965 -15.508 -34.438 1 95.81 181 ILE B O 1
ATOM 3306 N N . LYS B 1 182 ? 6.301 -15.484 -32.312 1 93.94 182 LYS B N 1
ATOM 3307 C CA . LYS B 1 182 ? 5.578 -16.734 -32.5 1 93.94 182 LYS B CA 1
ATOM 3308 C C . LYS B 1 182 ? 4.434 -16.875 -31.5 1 93.94 182 LYS B C 1
ATOM 3310 O O . LYS B 1 182 ? 4.547 -16.422 -30.359 1 93.94 182 LYS B O 1
ATOM 3315 N N . GLU B 1 183 ? 3.271 -17.312 -31.938 1 92.75 183 GLU B N 1
ATOM 3316 C CA . GLU B 1 183 ? 2.143 -17.75 -31.125 1 92.75 183 GLU B CA 1
ATOM 3317 C C . GLU B 1 183 ? 1.784 -19.203 -31.422 1 92.75 183 GLU B C 1
ATOM 3319 O O . GLU B 1 183 ? 1.464 -19.562 -32.562 1 92.75 183 GLU B O 1
ATOM 3324 N N . ASP B 1 184 ? 1.955 -20 -30.375 1 89.62 184 ASP B N 1
ATOM 3325 C CA . ASP B 1 184 ? 1.756 -21.422 -30.594 1 89.62 184 ASP B CA 1
ATOM 3326 C C . ASP B 1 184 ? 0.761 -22 -29.594 1 89.62 184 ASP B C 1
ATOM 3328 O O . ASP B 1 184 ? 0.612 -21.484 -28.484 1 89.62 184 ASP B O 1
ATOM 3332 N N . GLY B 1 185 ? 0.114 -23.188 -30 1 85.81 185 GLY B N 1
ATOM 3333 C CA . GLY B 1 185 ? -0.742 -23.953 -29.109 1 85.81 185 GLY B CA 1
ATOM 3334 C C . GLY B 1 185 ? -2.207 -23.578 -29.203 1 85.81 185 GLY B C 1
ATOM 3335 O O . GLY B 1 185 ? -2.549 -22.562 -29.828 1 85.81 185 GLY B O 1
ATOM 3336 N N . PRO B 1 186 ? -2.992 -24.531 -28.703 1 84.06 186 PRO B N 1
ATOM 3337 C CA . PRO B 1 186 ? -4.426 -24.25 -28.688 1 84.06 186 PRO B CA 1
ATOM 3338 C C . PRO B 1 186 ? -4.773 -23.047 -27.797 1 84.06 186 PRO B C 1
ATOM 3340 O O . PRO B 1 186 ? -3.943 -22.594 -27 1 84.06 186 PRO B O 1
ATOM 3343 N N . ASP B 1 187 ? -5.906 -22.5 -27.984 1 75.88 187 ASP B N 1
ATOM 3344 C CA . ASP B 1 187 ? -6.336 -21.266 -27.344 1 75.88 187 ASP B CA 1
ATOM 3345 C C . ASP B 1 187 ? -6.176 -21.344 -25.828 1 75.88 187 ASP B C 1
ATOM 3347 O O . ASP B 1 187 ? -5.762 -20.375 -25.188 1 75.88 187 ASP B O 1
ATOM 3351 N N . HIS B 1 188 ? -6.441 -22.547 -25.281 1 73.81 188 HIS B N 1
ATOM 3352 C CA . HIS B 1 188 ? -6.422 -22.672 -23.828 1 73.81 188 HIS B CA 1
ATOM 3353 C C . HIS B 1 188 ? -5.012 -22.938 -23.312 1 73.81 188 HIS B C 1
ATOM 3355 O O . HIS B 1 188 ? -4.777 -22.938 -22.094 1 73.81 188 HIS B O 1
ATOM 3361 N N . GLN B 1 189 ? -4.059 -23.125 -24.156 1 79 189 GLN B N 1
ATOM 3362 C CA . GLN B 1 189 ? -2.662 -23.359 -23.797 1 79 189 GLN B CA 1
ATOM 3363 C C . GLN B 1 189 ? -1.72 -22.656 -24.766 1 79 189 GLN B C 1
ATOM 3365 O O . GLN B 1 189 ? -0.774 -23.266 -25.281 1 79 189 GLN B O 1
ATOM 3370 N N . LYS B 1 190 ? -2.102 -21.453 -25.062 1 87.12 190 LYS B N 1
ATOM 3371 C CA . LYS B 1 190 ? -1.344 -20.656 -26.016 1 87.12 190 LYS B CA 1
ATOM 3372 C C . LYS B 1 190 ? 0.003 -20.234 -25.438 1 87.12 190 LYS B C 1
ATOM 3374 O O . LYS B 1 190 ? 0.107 -19.953 -24.234 1 87.12 190 LYS B O 1
ATOM 3379 N N . THR B 1 191 ? 0.987 -20.375 -26.156 1 91.5 191 THR B N 1
ATOM 3380 C CA . THR B 1 191 ? 2.322 -19.922 -25.781 1 91.5 191 THR B CA 1
ATOM 3381 C C . THR B 1 191 ? 2.795 -18.812 -26.719 1 91.5 191 THR B C 1
ATOM 3383 O O . THR B 1 191 ? 2.627 -18.891 -27.938 1 91.5 191 THR B O 1
ATOM 3386 N N . PHE B 1 192 ? 3.297 -17.734 -26.172 1 94.5 192 PHE B N 1
ATOM 3387 C CA . PHE B 1 192 ? 3.818 -16.609 -26.922 1 94.5 192 PHE B CA 1
ATOM 3388 C C . PHE B 1 192 ? 5.34 -16.547 -26.844 1 94.5 192 PHE B C 1
ATOM 3390 O O . PHE B 1 192 ? 5.918 -16.812 -25.781 1 94.5 192 PHE B O 1
ATOM 3397 N N . THR B 1 193 ? 5.918 -16.391 -27.891 1 97.06 193 THR B N 1
ATOM 3398 C CA . THR B 1 193 ? 7.359 -16.172 -27.938 1 97.06 193 THR B CA 1
ATOM 3399 C C . THR B 1 193 ? 7.66 -14.727 -28.359 1 97.06 193 THR B C 1
ATOM 3401 O O . THR B 1 193 ? 7.207 -14.273 -29.406 1 97.06 193 THR B O 1
ATOM 3404 N N . VAL B 1 194 ? 8.469 -14.023 -27.469 1 97.31 194 VAL B N 1
ATOM 3405 C CA . VAL B 1 194 ? 8.75 -12.609 -27.688 1 97.31 194 VAL B CA 1
ATOM 3406 C C . VAL B 1 194 ? 10.258 -12.367 -27.672 1 97.31 194 VAL B C 1
ATOM 3408 O O . VAL B 1 194 ? 10.992 -13.055 -26.969 1 97.31 194 VAL B O 1
ATOM 3411 N N . GLU B 1 195 ? 10.664 -11.422 -28.547 1 97.5 195 GLU B N 1
ATOM 3412 C CA . GLU B 1 195 ? 12.047 -10.953 -28.547 1 97.5 195 GLU B CA 1
ATOM 3413 C C . GLU B 1 195 ? 12.148 -9.523 -28.031 1 97.5 195 GLU B C 1
ATOM 3415 O O . GLU B 1 195 ? 11.352 -8.664 -28.422 1 97.5 195 GLU B O 1
ATOM 3420 N N . ALA B 1 196 ? 13.055 -9.336 -27.094 1 97.31 196 ALA B N 1
ATOM 3421 C CA . ALA B 1 196 ? 13.469 -7.977 -26.766 1 97.31 196 ALA B CA 1
ATOM 3422 C C . ALA B 1 196 ? 14.547 -7.48 -27.719 1 97.31 196 ALA B C 1
ATOM 3424 O O . ALA B 1 196 ? 15.547 -8.164 -27.953 1 97.31 196 ALA B O 1
ATOM 3425 N N . ARG B 1 197 ? 14.297 -6.285 -28.234 1 96.19 197 ARG B N 1
ATOM 3426 C CA . ARG B 1 197 ? 15.219 -5.789 -29.25 1 96.19 197 ARG B CA 1
ATOM 3427 C C . ARG B 1 197 ? 15.688 -4.379 -28.938 1 96.19 197 ARG B C 1
ATOM 3429 O O . ARG B 1 197 ? 14.914 -3.553 -28.453 1 96.19 197 ARG B O 1
ATOM 3436 N N . LEU B 1 198 ? 16.922 -4.191 -29.125 1 94.88 198 LEU B N 1
ATOM 3437 C CA . LEU B 1 198 ? 17.516 -2.857 -29.141 1 94.88 198 LEU B CA 1
ATOM 3438 C C . LEU B 1 198 ? 17.828 -2.424 -30.578 1 94.88 198 LEU B C 1
ATOM 3440 O O . LEU B 1 198 ? 18.875 -2.785 -31.125 1 94.88 198 LEU B O 1
ATOM 3444 N N . GLY B 1 199 ? 16.953 -1.496 -31.047 1 92 199 GLY B N 1
ATOM 3445 C CA . GLY B 1 199 ? 17.031 -1.324 -32.5 1 92 199 GLY B CA 1
ATOM 3446 C C . GLY B 1 199 ? 16.719 -2.596 -33.25 1 92 199 GLY B C 1
ATOM 3447 O O . GLY B 1 199 ? 15.633 -3.168 -33.125 1 92 199 GLY B O 1
ATOM 3448 N N . GLU B 1 200 ? 17.719 -3.094 -33.969 1 91.19 200 GLU B N 1
ATOM 3449 C CA . GLU B 1 200 ? 17.516 -4.312 -34.75 1 91.19 200 GLU B CA 1
ATOM 3450 C C . GLU B 1 200 ? 18.188 -5.516 -34.062 1 91.19 200 GLU B C 1
ATOM 3452 O O . GLU B 1 200 ? 17.953 -6.656 -34.469 1 91.19 200 GLU B O 1
ATOM 3457 N N . LYS B 1 201 ? 18.828 -5.262 -33 1 93.56 201 LYS B N 1
ATOM 3458 C CA . LYS B 1 201 ? 19.578 -6.316 -32.312 1 93.56 201 LYS B CA 1
ATOM 3459 C C . LYS B 1 201 ? 18.703 -7.027 -31.281 1 93.56 201 LYS B C 1
ATOM 3461 O O . LYS B 1 201 ? 18.109 -6.383 -30.422 1 93.56 201 LYS B O 1
ATOM 3466 N N . VAL B 1 202 ? 18.641 -8.328 -31.422 1 96.06 202 VAL B N 1
ATOM 3467 C CA . VAL B 1 202 ? 17.938 -9.133 -30.422 1 96.06 202 VAL B CA 1
ATOM 3468 C C . VAL B 1 202 ? 18.828 -9.305 -29.188 1 96.06 202 VAL B C 1
ATOM 3470 O O . VAL B 1 202 ? 19.938 -9.82 -29.281 1 96.06 202 VAL B O 1
ATOM 3473 N N . ILE B 1 203 ? 18.281 -8.898 -28.078 1 95.81 203 ILE B N 1
ATOM 3474 C CA . ILE B 1 203 ? 19.125 -8.945 -26.891 1 95.81 203 ILE B CA 1
ATOM 3475 C C . ILE B 1 203 ? 18.578 -9.961 -25.891 1 95.81 203 ILE B C 1
ATOM 3477 O O . ILE B 1 203 ? 19.219 -10.297 -24.906 1 95.81 203 ILE B O 1
ATOM 3481 N N . GLY B 1 204 ? 17.391 -10.484 -26.125 1 96.25 204 GLY B N 1
ATOM 3482 C CA . GLY B 1 204 ? 16.781 -11.516 -25.297 1 96.25 204 GLY B CA 1
ATOM 3483 C C . GLY B 1 204 ? 15.531 -12.117 -25.906 1 96.25 204 GLY B C 1
ATOM 3484 O O . GLY B 1 204 ? 14.836 -11.461 -26.688 1 96.25 204 GLY B O 1
ATOM 3485 N N . THR B 1 205 ? 15.297 -13.344 -25.594 1 96.56 205 THR B N 1
ATOM 3486 C CA . THR B 1 205 ? 14.109 -14.062 -26.047 1 96.56 205 THR B CA 1
ATOM 3487 C C . THR B 1 205 ? 13.406 -14.727 -24.875 1 96.56 205 THR B C 1
ATOM 3489 O O . THR B 1 205 ? 14.062 -15.188 -23.938 1 96.56 205 THR B O 1
ATOM 3492 N N . GLY B 1 206 ? 12.07 -14.672 -24.953 1 95.88 206 GLY B N 1
ATOM 3493 C CA . GLY B 1 206 ? 11.32 -15.281 -23.875 1 95.88 206 GLY B CA 1
ATOM 3494 C C . GLY B 1 206 ? 9.992 -15.859 -24.312 1 95.88 206 GLY B C 1
ATOM 3495 O O . GLY B 1 206 ? 9.422 -15.422 -25.312 1 95.88 206 GLY B O 1
ATOM 3496 N N . THR B 1 207 ? 9.594 -16.828 -23.625 1 93.88 207 THR B N 1
ATOM 3497 C CA . THR B 1 207 ? 8.297 -17.453 -23.859 1 93.88 207 THR B CA 1
ATOM 3498 C C . THR B 1 207 ? 7.406 -17.328 -22.625 1 93.88 207 THR B C 1
ATOM 3500 O O . THR B 1 207 ? 7.898 -17.141 -21.516 1 93.88 207 THR B O 1
ATOM 3503 N N . GLY B 1 208 ? 6.062 -17.281 -22.891 1 90.19 208 GLY B N 1
ATOM 3504 C CA . GLY B 1 208 ? 5.102 -17.219 -21.797 1 90.19 208 GLY B CA 1
ATOM 3505 C C . GLY B 1 208 ? 3.68 -17.516 -22.234 1 90.19 208 GLY B C 1
ATOM 3506 O O . GLY B 1 208 ? 3.402 -17.625 -23.438 1 90.19 208 GLY B O 1
ATOM 3507 N N . ARG B 1 209 ? 2.85 -17.641 -21.312 1 85.69 209 ARG B N 1
ATOM 3508 C CA . ARG B 1 209 ? 1.452 -17.969 -21.578 1 85.69 209 ARG B CA 1
ATOM 3509 C C . ARG B 1 209 ? 0.658 -16.719 -21.938 1 85.69 209 ARG B C 1
ATOM 3511 O O . ARG B 1 209 ? -0.527 -16.797 -22.266 1 85.69 209 ARG B O 1
ATOM 3518 N N . SER B 1 210 ? 1.208 -15.594 -21.797 1 86.81 210 SER B N 1
ATOM 3519 C CA . SER B 1 210 ? 0.699 -14.312 -22.281 1 86.81 210 SER B CA 1
ATOM 3520 C C . SER B 1 210 ? 1.809 -13.469 -22.906 1 86.81 210 SER B C 1
ATOM 3522 O O . SER B 1 210 ? 2.992 -13.734 -22.688 1 86.81 210 SER B O 1
ATOM 3524 N N . LYS B 1 211 ? 1.346 -12.57 -23.719 1 90.81 211 LYS B N 1
ATOM 3525 C CA . LYS B 1 211 ? 2.326 -11.656 -24.297 1 90.81 211 LYS B CA 1
ATOM 3526 C C . LYS B 1 211 ? 3.137 -10.953 -23.219 1 90.81 211 LYS B C 1
ATOM 3528 O O . LYS B 1 211 ? 4.359 -10.852 -23.312 1 90.81 211 LYS B O 1
ATOM 3533 N N . LYS B 1 212 ? 2.494 -10.523 -22.203 1 88.38 212 LYS B N 1
ATOM 3534 C CA . LYS B 1 212 ? 3.145 -9.805 -21.109 1 88.38 212 LYS B CA 1
ATOM 3535 C C . LYS B 1 212 ? 4.188 -10.68 -20.422 1 88.38 212 LYS B C 1
ATOM 3537 O O . LYS B 1 212 ? 5.305 -10.227 -20.156 1 88.38 212 LYS B O 1
ATOM 3542 N N . SER B 1 213 ? 3.826 -11.852 -20.141 1 89.44 213 SER B N 1
ATOM 3543 C CA . SER B 1 213 ? 4.75 -12.766 -19.484 1 89.44 213 SER B CA 1
ATOM 3544 C C . SER B 1 213 ? 5.938 -13.094 -20.375 1 89.44 213 SER B C 1
ATOM 3546 O O . SER B 1 213 ? 7.066 -13.227 -19.906 1 89.44 213 SER B O 1
ATOM 3548 N N . ALA B 1 214 ? 5.656 -13.227 -21.641 1 92.88 214 ALA B N 1
ATOM 3549 C CA . ALA B 1 214 ? 6.73 -13.492 -22.594 1 92.88 214 ALA B CA 1
ATOM 3550 C C . ALA B 1 214 ? 7.703 -12.312 -22.672 1 92.88 214 ALA B C 1
ATOM 3552 O O . ALA B 1 214 ? 8.914 -12.508 -22.734 1 92.88 214 ALA B O 1
ATOM 3553 N N . GLU B 1 215 ? 7.141 -11.172 -22.656 1 95 215 GLU B N 1
ATOM 3554 C CA . GLU B 1 215 ? 7.973 -9.969 -22.641 1 95 215 GLU B CA 1
ATOM 3555 C C . GLU B 1 215 ? 8.859 -9.93 -21.406 1 95 215 GLU B C 1
ATOM 3557 O O . GLU B 1 215 ? 10.039 -9.586 -21.484 1 95 215 GLU B O 1
ATOM 3562 N N . GLN B 1 216 ? 8.312 -10.305 -20.297 1 92.62 216 GLN B N 1
ATOM 3563 C CA . GLN B 1 216 ? 9.047 -10.336 -19.047 1 92.62 216 GLN B CA 1
ATOM 3564 C C . GLN B 1 216 ? 10.211 -11.32 -19.109 1 92.62 216 GLN B C 1
ATOM 3566 O O . GLN B 1 216 ? 11.312 -11.016 -18.656 1 92.62 216 GLN B O 1
ATOM 3571 N N . THR B 1 217 ? 9.914 -12.438 -19.641 1 93.19 217 THR B N 1
ATOM 3572 C CA . THR B 1 217 ? 10.945 -13.461 -19.781 1 93.19 217 THR B CA 1
ATOM 3573 C C . THR B 1 217 ? 12.039 -12.992 -20.719 1 93.19 217 THR B C 1
ATOM 3575 O O . THR B 1 217 ? 13.227 -13.242 -20.484 1 93.19 217 THR B O 1
ATOM 3578 N N . ALA B 1 218 ? 11.641 -12.352 -21.734 1 95.56 218 ALA B N 1
ATOM 3579 C CA . ALA B 1 218 ? 12.617 -11.812 -22.672 1 95.56 218 ALA B CA 1
ATOM 3580 C C . ALA B 1 218 ? 13.523 -10.789 -22 1 95.56 218 ALA B C 1
ATOM 3582 O O . ALA B 1 218 ? 14.742 -10.82 -22.172 1 95.56 218 ALA B O 1
ATOM 3583 N N . ALA B 1 219 ? 12.891 -9.945 -21.328 1 95.44 219 ALA B N 1
ATOM 3584 C CA . ALA B 1 219 ? 13.648 -8.93 -20.594 1 95.44 219 ALA B CA 1
ATOM 3585 C C . ALA B 1 219 ? 14.578 -9.57 -19.578 1 95.44 219 ALA B C 1
ATOM 3587 O O . ALA B 1 219 ? 15.727 -9.141 -19.422 1 95.44 219 ALA B O 1
ATOM 3588 N N . TYR B 1 220 ? 14.094 -10.539 -18.922 1 94.38 220 TYR B N 1
ATOM 3589 C CA . TYR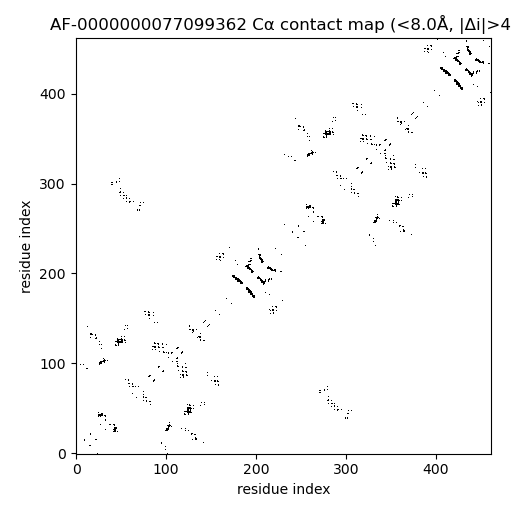 B 1 220 ? 14.859 -11.266 -17.922 1 94.38 220 TYR B CA 1
ATOM 3590 C C . TYR B 1 220 ? 16.109 -11.898 -18.531 1 94.38 220 TYR B C 1
ATOM 3592 O O . TYR B 1 220 ? 17.203 -11.797 -17.984 1 94.38 220 TYR B O 1
ATOM 3600 N N . GLU B 1 221 ? 15.914 -12.477 -19.609 1 94.38 221 GLU B N 1
ATOM 3601 C CA . GLU B 1 221 ? 17.031 -13.086 -20.328 1 94.38 221 GLU B CA 1
ATOM 3602 C C . GLU B 1 221 ? 18.062 -12.039 -20.734 1 94.38 221 GLU B C 1
ATOM 3604 O O . GLU B 1 221 ? 19.266 -12.281 -20.625 1 94.38 221 GLU B O 1
ATOM 3609 N N . ALA B 1 222 ? 17.578 -10.977 -21.172 1 94.38 222 ALA B N 1
ATOM 3610 C CA . ALA B 1 222 ? 18.469 -9.891 -21.562 1 94.38 222 ALA B CA 1
ATOM 3611 C C . ALA B 1 222 ? 19.297 -9.406 -20.359 1 94.38 222 ALA B C 1
ATOM 3613 O O . ALA B 1 222 ? 20.5 -9.211 -20.469 1 94.38 222 ALA B O 1
ATOM 3614 N N . MET B 1 223 ? 18.641 -9.305 -19.234 1 93 223 MET B N 1
ATOM 3615 C CA . MET B 1 223 ? 19.281 -8.766 -18.031 1 93 223 MET B CA 1
ATOM 3616 C C . MET B 1 223 ? 20.312 -9.742 -17.469 1 93 223 MET B C 1
ATOM 3618 O O . MET B 1 223 ? 21.312 -9.328 -16.906 1 93 223 MET B O 1
ATOM 3622 N N . LYS B 1 224 ? 20 -10.969 -17.656 1 91.5 224 LYS B N 1
ATOM 3623 C CA . LYS B 1 224 ? 20.953 -11.992 -17.219 1 91.5 224 LYS B CA 1
ATOM 3624 C C . LYS B 1 224 ? 22.266 -11.891 -18 1 91.5 224 LYS B C 1
ATOM 3626 O O . LYS B 1 224 ? 23.328 -12.234 -17.484 1 91.5 224 LYS B O 1
ATOM 3631 N N . HIS B 1 225 ? 22.125 -11.484 -19.172 1 89 225 HIS B N 1
ATOM 3632 C CA . HIS B 1 225 ? 23.297 -11.336 -20.031 1 89 225 HIS B CA 1
ATOM 3633 C C . HIS B 1 225 ? 23.578 -9.867 -20.328 1 89 225 HIS B C 1
ATOM 3635 O O . HIS B 1 225 ? 23.844 -9.492 -21.469 1 89 225 HIS B O 1
ATOM 3641 N N . LYS B 1 226 ? 23.5 -8.984 -19.406 1 84.94 226 LYS B N 1
ATOM 3642 C CA . LYS B 1 226 ? 23.547 -7.535 -19.594 1 84.94 226 LYS B CA 1
ATOM 3643 C C . LYS B 1 226 ? 24.906 -7.094 -20.141 1 84.94 226 LYS B C 1
ATOM 3645 O O . LYS B 1 226 ? 25 -6.066 -20.812 1 84.94 226 LYS B O 1
ATOM 3650 N N . ASP B 1 227 ? 25.875 -7.875 -19.734 1 83.38 227 ASP B N 1
ATOM 3651 C CA . ASP B 1 227 ? 27.203 -7.555 -20.266 1 83.38 227 ASP B CA 1
ATOM 3652 C C . ASP B 1 227 ? 27.203 -7.574 -21.781 1 83.38 227 ASP B C 1
ATOM 3654 O O . ASP B 1 227 ? 27.906 -6.789 -22.422 1 83.38 227 ASP B O 1
ATOM 3658 N N . GLY B 1 228 ? 26.375 -8.461 -22.344 1 77.5 228 GLY B N 1
ATOM 3659 C CA . GLY B 1 228 ? 26.281 -8.57 -23.797 1 77.5 228 GLY B CA 1
ATOM 3660 C C . GLY B 1 228 ? 25.516 -7.418 -24.438 1 77.5 228 GLY B C 1
ATOM 3661 O O . GLY B 1 228 ? 25.703 -7.129 -25.609 1 77.5 228 GLY B O 1
ATOM 3662 N N . ILE B 1 229 ? 24.781 -6.688 -23.703 1 80.12 229 ILE B N 1
ATOM 3663 C CA . ILE B 1 229 ? 23.984 -5.574 -24.188 1 80.12 229 ILE B CA 1
ATOM 3664 C C . ILE B 1 229 ? 24.844 -4.32 -24.297 1 80.12 229 ILE B C 1
ATOM 3666 O O . ILE B 1 229 ? 24.734 -3.555 -25.25 1 80.12 229 ILE B O 1
ATOM 3670 N N . LEU B 1 230 ? 25.719 -4.145 -23.25 1 71.5 230 LEU B N 1
ATOM 3671 C CA . LEU B 1 230 ? 26.531 -2.938 -23.141 1 71.5 230 LEU B CA 1
ATOM 3672 C C . LEU B 1 230 ? 27.688 -2.965 -24.125 1 71.5 230 LEU B C 1
ATOM 3674 O O . LEU B 1 230 ? 28.344 -1.944 -24.344 1 71.5 230 LEU B O 1
ATOM 3678 N N . ARG B 1 231 ? 27.953 -4.109 -24.75 1 69.31 231 ARG B N 1
ATOM 3679 C CA . ARG B 1 231 ? 29.016 -4.188 -25.75 1 69.31 231 ARG B CA 1
ATOM 3680 C C . ARG B 1 231 ? 28.469 -3.904 -27.156 1 69.31 231 ARG B C 1
ATOM 3682 O O . ARG B 1 231 ? 27.312 -4.168 -27.438 1 69.31 231 ARG B O 1
#

Organism: Anaerostipes caccae (strain DSM 14662 / CCUG 47493 / JCM 13470 / NCIMB 13811 / L1-92) (NCBI:txid411490)

InterPro domains:
  IPR000999 Ribonuclease III domain [PF14622] (19-150)
  IPR000999 Ribonuclease III domain [PS00517] (45-53)
  IPR000999 Ribonuclease III domain [PS50142] (6-135)
  IPR000999 Ribonuclease III domain [SM00535] (21-156)
  IPR000999 Ribonuclease III domain [cd00593] (21-153)
  IPR011907 Ribonuclease III [MF_00104] (9-223)
  IPR011907 Ribonuclease III [TIGR02191] (9-224)
  IPR014720 Double-stranded RNA-binding domain [PF00035] (160-224)
  IPR014720 Double-stranded RNA-binding domain [PS50137] (159-228)
  IPR014720 Double-stranded RNA-binding domain [SM00358] (160-227)
  IPR036389 Ribonuclease III, endonuclease domain superfamily [G3DSA:1.10.1520.10] (6-153)
  IPR036389 Ribonuclease III, endonuclease domain superfamily [SSF69065] (5-162)

pLDDT: mean 93.94, std 6.03, range [58.94, 98.94]

Sequence (462 aa):
MNQSNQEDFQKKIKIRFHDKKLLTTALTHSSYANERKLSRGKDNERLEFLGDAVLELIMSDYLFHTYKDEPEGKLTKMRASLVCEPTLAFCAKDLSLGDYLLLSKGEDLTGGRERDSILSDAFEAVIGAVYLDQGFEEARKFVETYLLQDVDEKVLFYDAKTSLQELVQSFSKQPLTYELIKEDGPDHQKTFTVEARLGEKVIGTGTGRSKKSAEQTAAYEAMKHKDGILRMNQSNQEDFQKKIKIRFHDKKLLTTALTHSSYANERKLSRGKDNERLEFLGDAVLELIMSDYLFHTYKDEPEGKLTKMRASLVCEPTLAFCAKDLSLGDYLLLSKGEDLTGGRERDSILSDAFEAVIGAVYLDQGFEEARKFVETYLLQDVDEKVLFYDAKTSLQELVQSFSKQPLTYELIKEDGPDHQKTFTVEARLGEKVIGTGTGRSKKSAEQTAAYEAMKHKDGILR

Radius of gyration: 25.07 Å; Cα contacts (8 Å, |Δi|>4): 788; chains: 2; bounding box: 63×71×60 Å

Secondary structure (DSSP, 8-state):
--HHHHHHHHHHHT---SSHHHHHHHTB-HHHHHHTTPPTT-SSHHHHHHHHHHHHHHHHHHHHHH-TTS-HHHHHHHHHHHHSHHHHHHHHHHTTGGGG-B--HHHHHTTGGG-HHHHHHHHHHHHHHHHHHH-HHHHHHHHHHHTSTTHHHHHHHHTHHHHHHHHHHHH--SPEEEEEEEEES-GGG-EEEEEEEETTEEEEEEEESSHHHHHHHHHHHHHHTHHHHH-/--HHHHHHHHHHHT---SSHHHHHHHTB-HHHHHHTTPPTT-SSHHHHHHHHHHHHHHHHHHHHHH-TTS-HHHHHHHHHHHHSHHHHHHHHHHTTGGGG-B--HHHHHTTGGG-HHHHHHHHHHHHHHHHHHH-HHHHHHHHHHHTSTTHHHHHHHHTHHHHHHHHHHHH--SPEEEEEEEEES-GGG-EEEEEEEETTEEEEEEEESSHHHHHHHHHHHHHHTHHHHH-

Foldseek 3Di:
DPPVLLVVLCVLLVHDFPDSQLLQQLQEAPQQCVVVVPDPPSHLQVLLVQLLVLLLVLLLVCLCVVVVPDDPVVSVLLSCLLLDLQLLLVLLVVSLSLVSHRHDPVCVVVPVSNDSNNSSSSSSSVLSSQCVGPHSVSSSVSCCVRRCVVSVLSSLLSCLVVVLQVLCVVQHPFDWDKDWDDWDDDPVQIKTKIFTDRHNHTQFIAMDSDPVSRSSRRSSRNVVVVVVVND/DPPVLLVVLCVLLVHDFPDSQLLQQLQEAVQQCVVVVPDPPSHLQVLLVQLLVLLLVLLLVCLCVVVVPDDPVVSVLLSCLLLDLQLLLVLLVVSLSLVSHRHDPVCVVVPVSNDSNNSSSSSSSVLSSQCVGPHSVRSSVSCCVRRCVVSVLSSLLSCLVVVLQVLCVVQHPFDWDKDWDDWDDDPVQIKTKIFIDRHNHTQFIAMDSDPVSRVSRRSSRSVVVVVVVND